Protein AF-0000000072582794 (afdb_homodimer)

Radius of gyration: 22.36 Å; Cα contacts (8 Å, |Δi|>4): 1080; chains: 2; bounding box: 51×84×72 Å

Secondary structure (DSSP, 8-state):
-EEEETTEEEEEEEEEEEEEE--SBS-EEEEEEEEEEEEE--GGGS-TT--HHHHHHHHHHHHT--S-EEEEEESS-GGG-EEEEEEETTEEEEEEEEE--TTEE-TTPPP---SS---EEEEEEESS---HHHHHHHHHHHHHHHHHHHHHHT-B-SSSB--EETT-EEEEEEESS-------STTSHHHHHHHHHHHHHHHHHHHHHHHHHHHHHHHHHTS----/-EEEETTEEEEEEEEEEEEEE--SBS-EEEEEEEEEEEEE--GGGS-TT--HHHHHHHHHHHHT--S-EEEEEESS-GGG-EEEEEEETTEEEEEEEEE--TTEE-TTPPP---SS---EEEEEEESS---HHHHHHHHHHHHHHHHHHHHHHT-B-SSSB--EETT-EEEEEEESS-------STTSHHHHHHHHHHHHHHHHHHHHHHHHHHHHHHHHTTS----

Structure (mmCIF, N/CA/C/O backbone):
data_AF-0000000072582794-model_v1
#
loop_
_entity.id
_entity.type
_entity.pdbx_description
1 polymer 'Adenosylcobinamide amidohydrolase'
#
loop_
_atom_site.group_PDB
_atom_site.id
_atom_site.type_symbol
_atom_site.label_atom_id
_atom_site.label_alt_id
_atom_site.label_comp_id
_atom_site.label_asym_id
_atom_site.label_entity_id
_atom_site.label_seq_id
_atom_site.pdbx_PDB_ins_code
_atom_site.Cartn_x
_atom_site.Cartn_y
_atom_site.Cartn_z
_atom_site.occupancy
_atom_site.B_iso_or_equiv
_atom_site.auth_seq_id
_atom_site.auth_comp_id
_atom_site.auth_asym_id
_atom_site.auth_atom_id
_atom_site.pdbx_PDB_model_num
ATOM 1 N N . MET A 1 1 ? -13.344 -16.5 -14.289 1 89 1 MET A N 1
ATOM 2 C CA . MET A 1 1 ? -13.016 -17.922 -14.289 1 89 1 MET A CA 1
ATOM 3 C C . MET A 1 1 ? -11.531 -18.141 -14.008 1 89 1 MET A C 1
ATOM 5 O O . MET A 1 1 ? -10.688 -17.391 -14.492 1 89 1 MET A O 1
ATOM 9 N N . ILE A 1 2 ? -11.25 -19.109 -13.164 1 95.5 2 ILE A N 1
ATOM 10 C CA . ILE A 1 2 ? -9.867 -19.438 -12.836 1 95.5 2 ILE A CA 1
ATOM 11 C C . ILE A 1 2 ? -9.484 -20.766 -13.5 1 95.5 2 ILE A C 1
ATOM 13 O O . ILE A 1 2 ? -10.234 -21.734 -13.445 1 95.5 2 ILE A O 1
ATOM 17 N N . TYR A 1 3 ? -8.398 -20.781 -14.211 1 95.69 3 TYR A N 1
ATOM 18 C CA . TYR A 1 3 ? -7.875 -21.984 -14.867 1 95.69 3 TYR A CA 1
ATOM 19 C C . TYR A 1 3 ? -6.473 -22.297 -14.359 1 95.69 3 TYR A C 1
ATOM 21 O O . TYR A 1 3 ? -5.648 -21.406 -14.18 1 95.69 3 TYR A O 1
ATOM 29 N N . ILE A 1 4 ? -6.312 -23.547 -14.102 1 96.75 4 ILE A N 1
ATOM 30 C CA . ILE A 1 4 ? -4.973 -24.031 -13.773 1 96.75 4 ILE A CA 1
ATOM 31 C C . ILE A 1 4 ? -4.543 -25.109 -14.758 1 96.75 4 ILE A C 1
ATOM 33 O O . ILE A 1 4 ? -5.227 -26.125 -14.914 1 96.75 4 ILE A O 1
ATOM 37 N N . LYS A 1 5 ? -3.543 -24.875 -15.438 1 93.06 5 LYS A N 1
ATOM 38 C CA . LYS A 1 5 ? -2.988 -25.844 -16.391 1 93.06 5 LYS A CA 1
ATOM 39 C C . LYS A 1 5 ? -1.471 -25.703 -16.484 1 93.06 5 LYS A C 1
ATOM 41 O O . LYS A 1 5 ? -0.947 -24.594 -16.594 1 93.06 5 LYS A O 1
ATOM 46 N N . ASP A 1 6 ? -0.812 -26.906 -16.266 1 89.81 6 ASP A N 1
ATOM 47 C CA . ASP A 1 6 ? 0.646 -26.953 -16.312 1 89.81 6 ASP A CA 1
ATOM 48 C C . ASP A 1 6 ? 1.249 -26 -15.273 1 89.81 6 ASP A C 1
ATOM 50 O O . ASP A 1 6 ? 0.962 -26.109 -14.078 1 89.81 6 ASP A O 1
ATOM 54 N N . SER A 1 7 ? 1.949 -25.016 -15.539 1 93.88 7 SER A N 1
ATOM 55 C CA . SER A 1 7 ? 2.633 -24.141 -14.586 1 93.88 7 SER A CA 1
ATOM 56 C C . SER A 1 7 ? 1.992 -22.766 -14.547 1 93.88 7 SER A C 1
ATOM 58 O O . SER A 1 7 ? 2.635 -21.781 -14.156 1 93.88 7 SER A O 1
ATOM 60 N N . TRP A 1 8 ? 0.632 -22.844 -15.008 1 96.5 8 TRP A N 1
ATOM 61 C CA . TRP A 1 8 ? -0.023 -21.547 -15.102 1 96.5 8 TRP A CA 1
ATOM 62 C C . TRP A 1 8 ? -1.338 -21.547 -14.328 1 96.5 8 TRP A C 1
ATOM 64 O O . TRP A 1 8 ? -2.096 -22.516 -14.375 1 96.5 8 TRP A O 1
ATOM 74 N N . LEU A 1 9 ? -1.575 -20.547 -13.523 1 98 9 LEU A N 1
ATOM 75 C CA . LEU A 1 9 ? -2.885 -20.156 -13.008 1 98 9 LEU A CA 1
ATOM 76 C C . LEU A 1 9 ? -3.367 -18.875 -13.68 1 98 9 LEU A C 1
ATOM 78 O O . LEU A 1 9 ? -2.629 -17.891 -13.742 1 98 9 LEU A O 1
ATOM 82 N N . GLU A 1 10 ? -4.574 -18.906 -14.234 1 97.75 10 GLU A N 1
ATOM 83 C CA . GLU A 1 10 ? -5.105 -17.766 -14.984 1 97.75 10 GLU A CA 1
ATOM 84 C C . GLU A 1 10 ? -6.453 -17.328 -14.438 1 97.75 10 GLU A C 1
ATOM 86 O O . GLU A 1 10 ? -7.344 -18.141 -14.211 1 97.75 10 GLU A O 1
ATOM 91 N N . VAL A 1 11 ? -6.539 -16.062 -14.172 1 98.38 11 VAL A N 1
ATOM 92 C CA . VAL A 1 11 ? -7.824 -15.438 -13.891 1 98.38 11 VAL A CA 1
ATOM 93 C C . VAL A 1 11 ? -8.242 -14.578 -15.086 1 98.38 11 VAL A C 1
ATOM 95 O O . VAL A 1 11 ? -7.691 -13.5 -15.305 1 98.38 11 VAL A O 1
ATOM 98 N N . ASN A 1 12 ? -9.266 -15.016 -15.805 1 97.69 12 ASN A N 1
ATOM 99 C CA . ASN A 1 12 ? -9.766 -14.289 -16.969 1 97.69 12 ASN A CA 1
ATOM 100 C C . ASN A 1 12 ? -10.922 -13.367 -16.609 1 97.69 12 ASN A C 1
ATOM 102 O O . ASN A 1 12 ? -11.859 -13.781 -15.922 1 97.69 12 ASN A O 1
ATOM 106 N N . PHE A 1 13 ? -10.773 -12.164 -17.094 1 97.56 13 PHE A N 1
ATOM 107 C CA . PHE A 1 13 ? -11.844 -11.203 -16.859 1 97.56 13 PHE A CA 1
ATOM 108 C C . PHE A 1 13 ? -12.93 -11.336 -17.922 1 97.56 13 PHE A C 1
ATOM 110 O O . PHE A 1 13 ? -12.625 -11.578 -19.094 1 97.56 13 PHE A O 1
ATOM 117 N N . GLU A 1 14 ? -14.172 -11.125 -17.562 1 95.94 14 GLU A N 1
ATOM 118 C CA . GLU A 1 14 ? -15.281 -11.18 -18.516 1 95.94 14 GLU A CA 1
ATOM 119 C C . GLU A 1 14 ? -15.266 -9.969 -19.453 1 95.94 14 GLU A C 1
ATOM 121 O O . GLU A 1 14 ? -15.711 -10.062 -20.594 1 95.94 14 GLU A O 1
ATOM 126 N N . GLU A 1 15 ? -14.875 -8.859 -18.984 1 96.75 15 GLU A N 1
ATOM 127 C CA . GLU A 1 15 ? -14.648 -7.629 -19.734 1 96.75 15 GLU A CA 1
ATOM 128 C C . GLU A 1 15 ? -13.297 -7.008 -19.375 1 96.75 15 GLU A C 1
ATOM 130 O O . GLU A 1 15 ? -12.742 -7.277 -18.312 1 96.75 15 GLU A O 1
ATOM 135 N N . PRO A 1 16 ? -12.828 -6.219 -20.281 1 97.12 16 PRO A N 1
ATOM 136 C CA . PRO A 1 16 ? -11.5 -5.645 -20.016 1 97.12 16 PRO A CA 1
ATOM 137 C C . PRO A 1 16 ? -11.461 -4.82 -18.734 1 97.12 16 PRO A C 1
ATOM 139 O O . PRO A 1 16 ? -12.43 -4.125 -18.406 1 97.12 16 PRO A O 1
ATOM 142 N N . HIS A 1 17 ? -10.352 -4.91 -18.047 1 98.5 17 HIS A N 1
ATOM 143 C CA . HIS A 1 17 ? -10.148 -4.223 -16.781 1 98.5 17 HIS A CA 1
ATOM 144 C C . HIS A 1 17 ? -8.945 -3.285 -16.844 1 98.5 17 HIS A C 1
ATOM 146 O O . HIS A 1 17 ? -8.031 -3.5 -17.641 1 98.5 17 HIS A O 1
ATOM 152 N N . ASN A 1 18 ? -9.047 -2.188 -16.125 1 98.31 18 ASN A N 1
ATOM 153 C CA . ASN A 1 18 ? -7.82 -1.51 -15.711 1 98.31 18 ASN A CA 1
ATOM 154 C C . ASN A 1 18 ? -7.16 -2.223 -14.531 1 98.31 18 ASN A C 1
ATOM 156 O O . ASN A 1 18 ? -7.84 -2.689 -13.617 1 98.31 18 ASN A O 1
ATOM 160 N N . VAL A 1 19 ? -5.789 -2.328 -14.625 1 98.75 19 VAL A N 1
ATOM 161 C CA . VAL A 1 19 ? -5.078 -3.02 -13.555 1 98.75 19 VAL A CA 1
ATOM 162 C C . VAL A 1 19 ? -3.902 -2.17 -13.078 1 98.75 19 VAL A C 1
ATOM 164 O O . VAL A 1 19 ? -3.121 -1.67 -13.898 1 98.75 19 VAL A O 1
ATOM 167 N N . LEU A 1 20 ? -3.869 -1.893 -11.797 1 98.81 20 LEU A N 1
ATOM 168 C CA . LEU A 1 20 ? -2.719 -1.282 -11.133 1 98.81 20 LEU A CA 1
ATOM 169 C C . LEU A 1 20 ? -1.879 -2.336 -10.422 1 98.81 20 LEU A C 1
ATOM 171 O O . LEU A 1 20 ? -2.389 -3.07 -9.57 1 98.81 20 LEU A O 1
ATOM 175 N N . SER A 1 21 ? -0.619 -2.443 -10.789 1 98.75 21 SER A N 1
ATOM 176 C CA . SER A 1 21 ? 0.25 -3.48 -10.242 1 98.75 21 SER A CA 1
ATOM 177 C C . SER A 1 21 ? 1.721 -3.143 -10.461 1 98.75 21 SER A C 1
ATOM 179 O O . SER A 1 21 ? 2.047 -2.254 -11.258 1 98.75 21 SER A O 1
ATOM 181 N N . TRP A 1 22 ? 2.566 -3.684 -9.656 1 98.12 22 TRP A N 1
ATOM 182 C CA . TRP A 1 22 ? 3.986 -3.66 -9.992 1 98.12 22 TRP A CA 1
ATOM 183 C C . TRP A 1 22 ? 4.492 -5.062 -10.32 1 98.12 22 TRP A C 1
ATOM 185 O O . TRP A 1 22 ? 5.629 -5.41 -9.992 1 98.12 22 TRP A O 1
ATOM 195 N N . ALA A 1 23 ? 3.621 -5.875 -10.844 1 97 23 ALA A N 1
ATOM 196 C CA . ALA A 1 23 ? 3.947 -7.238 -11.25 1 97 23 ALA A CA 1
ATOM 197 C C . ALA A 1 23 ? 5.086 -7.25 -12.266 1 97 23 ALA A C 1
ATOM 199 O O . ALA A 1 23 ? 5.387 -6.227 -12.883 1 97 23 ALA A O 1
ATOM 200 N N . LEU A 1 24 ? 5.633 -8.383 -12.398 1 92.75 24 LEU A N 1
ATOM 201 C CA . LEU A 1 24 ? 6.777 -8.578 -13.281 1 92.75 24 LEU A CA 1
ATOM 202 C C . LEU A 1 24 ? 6.418 -8.227 -14.727 1 92.75 24 LEU A C 1
ATOM 204 O O . LEU A 1 24 ? 7.215 -7.605 -15.43 1 92.75 24 LEU A O 1
ATOM 208 N N . ILE A 1 25 ? 5.25 -8.672 -15.117 1 94.06 25 ILE A N 1
ATOM 209 C CA . ILE A 1 25 ? 4.719 -8.359 -16.438 1 94.06 25 ILE A CA 1
ATOM 210 C C . ILE A 1 25 ? 3.469 -7.492 -16.297 1 94.06 25 ILE A C 1
ATOM 212 O O . ILE A 1 25 ? 2.59 -7.785 -15.492 1 94.06 25 ILE A O 1
ATOM 216 N N . GLY A 1 26 ? 3.492 -6.461 -17.125 1 95.06 26 GLY A N 1
ATOM 217 C CA . GLY A 1 26 ? 2.301 -5.625 -17.141 1 95.06 26 GLY A CA 1
ATOM 218 C C . GLY A 1 26 ? 2.186 -4.715 -15.938 1 95.06 26 GLY A C 1
ATOM 219 O O . GLY A 1 26 ? 1.079 -4.355 -15.531 1 95.06 26 GLY A O 1
ATOM 220 N N . GLY A 1 27 ? 3.271 -4.391 -15.266 1 96 27 GLY A N 1
ATOM 221 C CA . GLY A 1 27 ? 3.271 -3.482 -14.133 1 96 27 GLY A CA 1
ATOM 222 C C . GLY A 1 27 ? 2.881 -2.062 -14.5 1 96 27 GLY A C 1
ATOM 223 O O . GLY A 1 27 ? 2.895 -1.698 -15.68 1 96 27 GLY A O 1
ATOM 224 N N . GLY A 1 28 ? 2.502 -1.272 -13.516 1 96.69 28 GLY A N 1
ATOM 225 C CA . GLY A 1 28 ? 2.027 0.085 -13.727 1 96.69 28 GLY A CA 1
ATOM 226 C C . GLY A 1 28 ? 0.515 0.181 -13.812 1 96.69 28 GLY A C 1
ATOM 227 O O . GLY A 1 28 ? -0.199 -0.567 -13.141 1 96.69 28 GLY A O 1
ATOM 228 N N . TRP A 1 29 ? 0.031 1.205 -14.438 1 97.31 29 TRP A N 1
ATOM 229 C CA . TRP A 1 29 ? -1.387 1.357 -14.75 1 97.31 29 TRP A CA 1
ATOM 230 C C . TRP A 1 29 ? -1.691 0.856 -16.156 1 97.31 29 TRP A C 1
ATOM 232 O O . TRP A 1 29 ? -1.452 1.562 -17.141 1 97.31 29 TRP A O 1
ATOM 242 N N . LYS A 1 30 ? -2.246 -0.36 -16.203 1 97.5 30 LYS A N 1
ATOM 243 C CA . LYS A 1 30 ? -2.543 -0.978 -17.5 1 97.5 30 LYS A CA 1
ATOM 244 C C . LYS A 1 30 ? -4.039 -0.947 -17.781 1 97.5 30 LYS A C 1
ATOM 246 O O . LYS A 1 30 ? -4.855 -1.255 -16.922 1 97.5 30 LYS A O 1
ATOM 251 N N . GLU A 1 31 ? -4.285 -0.586 -19.047 1 97.06 31 GLU A N 1
ATOM 252 C CA . GLU A 1 31 ? -5.684 -0.554 -19.469 1 97.06 31 GLU A CA 1
ATOM 253 C C . GLU A 1 31 ? -6.027 -1.755 -20.344 1 97.06 31 GLU A C 1
ATOM 255 O O . GLU A 1 31 ? -5.133 -2.402 -20.891 1 97.06 31 GLU A O 1
ATOM 260 N N . GLN A 1 32 ? -7.297 -2.082 -20.359 1 97.56 32 GLN A N 1
ATOM 261 C CA . GLN A 1 32 ? -7.84 -3.109 -21.234 1 97.56 32 GLN A CA 1
ATOM 262 C C . GLN A 1 32 ? -7.156 -4.453 -21 1 97.56 32 GLN A C 1
ATOM 264 O O . GLN A 1 32 ? -6.805 -5.152 -21.953 1 97.56 32 GLN A O 1
ATOM 269 N N . VAL A 1 33 ? -6.91 -4.762 -19.812 1 98.19 33 VAL A N 1
ATOM 270 C CA . VAL A 1 33 ? -6.289 -6.023 -19.422 1 98.19 33 VAL A CA 1
ATOM 271 C C . VAL A 1 33 ? -7.328 -7.145 -19.469 1 98.19 33 VAL A C 1
ATOM 273 O O . VAL A 1 33 ? -8.445 -6.984 -18.969 1 98.19 33 VAL A O 1
ATOM 276 N N . ASP A 1 34 ? -6.898 -8.297 -20 1 97.94 34 ASP A N 1
ATOM 277 C CA . ASP A 1 34 ? -7.832 -9.398 -20.203 1 97.94 34 ASP A CA 1
ATOM 278 C C . ASP A 1 34 ? -7.734 -10.422 -19.078 1 97.94 34 ASP A C 1
ATOM 280 O O . ASP A 1 34 ? -8.703 -11.125 -18.797 1 97.94 34 ASP A O 1
ATOM 284 N N . CYS A 1 35 ? -6.555 -10.477 -18.516 1 98 35 CYS A N 1
ATOM 285 C CA . CYS A 1 35 ? -6.352 -11.562 -17.562 1 98 35 CYS A CA 1
ATOM 286 C C . CYS A 1 35 ? -5.168 -11.273 -16.641 1 98 35 CYS A C 1
ATOM 288 O O . CYS A 1 35 ? -4.348 -10.406 -16.938 1 98 35 CYS A O 1
ATOM 290 N N . VAL A 1 36 ? -5.148 -11.883 -15.539 1 98.56 36 VAL A N 1
ATOM 291 C CA . VAL A 1 36 ? -3.994 -11.938 -14.648 1 98.56 36 VAL A CA 1
ATOM 292 C C . VAL A 1 36 ? -3.461 -13.367 -14.578 1 98.56 36 VAL A C 1
ATOM 294 O O . VAL A 1 36 ? -4.234 -14.312 -14.43 1 98.56 36 VAL A O 1
ATOM 297 N N . LEU A 1 37 ? -2.125 -13.508 -14.672 1 98 37 LEU A N 1
ATOM 298 C CA . LEU A 1 37 ? -1.478 -14.812 -14.773 1 98 37 LEU A CA 1
ATOM 299 C C . LEU A 1 37 ? -0.507 -15.031 -13.617 1 98 37 LEU A C 1
ATOM 301 O O . LEU A 1 37 ? 0.193 -14.102 -13.211 1 98 37 LEU A O 1
ATOM 305 N N . TRP A 1 38 ? -0.517 -16.188 -13.047 1 97.62 38 TRP A N 1
ATOM 306 C CA . TRP A 1 38 ? 0.57 -16.719 -12.219 1 97.62 38 TRP A CA 1
ATOM 307 C C . TRP A 1 38 ? 1.381 -17.75 -12.984 1 97.62 38 TRP A C 1
ATOM 309 O O . TRP A 1 38 ? 0.816 -18.672 -13.586 1 97.62 38 TRP A O 1
ATOM 319 N N . HIS A 1 39 ? 2.652 -17.578 -12.969 1 96.5 39 HIS A N 1
ATOM 320 C CA . HIS A 1 39 ? 3.553 -18.609 -13.5 1 96.5 39 HIS A CA 1
ATOM 321 C C . HIS A 1 39 ? 4.387 -19.234 -12.391 1 96.5 39 HIS A C 1
ATOM 323 O O . HIS A 1 39 ? 5.129 -18.531 -11.688 1 96.5 39 HIS A O 1
ATOM 329 N N . ARG A 1 40 ? 4.27 -20.469 -12.211 1 94.94 40 ARG A N 1
ATOM 330 C CA . ARG A 1 40 ? 5.027 -21.188 -11.195 1 94.94 40 ARG A CA 1
ATOM 331 C C . ARG A 1 40 ? 6.434 -21.516 -11.68 1 94.94 40 ARG A C 1
ATOM 333 O O . ARG A 1 40 ? 6.602 -22.047 -12.781 1 94.94 40 ARG A O 1
ATOM 340 N N . VAL A 1 41 ? 7.355 -21.172 -10.852 1 88.31 41 VAL A N 1
ATOM 341 C CA . VAL A 1 41 ? 8.742 -21.484 -11.18 1 88.31 41 VAL A CA 1
ATOM 342 C C . VAL A 1 41 ? 9.375 -22.297 -10.047 1 88.31 41 VAL A C 1
ATOM 344 O O . VAL A 1 41 ? 8.953 -22.188 -8.891 1 88.31 41 VAL A O 1
ATOM 347 N N . LYS A 1 42 ? 10.289 -23.109 -10.445 1 79.44 42 LYS A N 1
ATOM 348 C CA . LYS A 1 42 ? 11.094 -23.859 -9.484 1 79.44 42 LYS A CA 1
ATOM 349 C C . LYS A 1 42 ? 12.477 -23.234 -9.336 1 79.44 42 LYS A C 1
ATOM 351 O O . LYS A 1 42 ? 12.898 -22.422 -10.172 1 79.44 42 LYS A O 1
ATOM 356 N N . ASP A 1 43 ? 13.047 -23.547 -8.227 1 71.19 43 ASP A N 1
ATOM 357 C CA . ASP A 1 43 ? 14.375 -23 -7.957 1 71.19 43 ASP A CA 1
ATOM 358 C C . ASP A 1 43 ? 15.312 -23.25 -9.141 1 71.19 43 ASP A C 1
ATOM 360 O O . ASP A 1 43 ? 16.141 -22.391 -9.477 1 71.19 43 ASP A O 1
ATOM 364 N N . GLU A 1 44 ? 15.078 -24.312 -9.703 1 71.25 44 GLU A N 1
ATOM 365 C CA . GLU A 1 44 ? 15.961 -24.703 -10.797 1 71.25 44 GLU A CA 1
ATOM 366 C C . GLU A 1 44 ? 15.703 -23.859 -12.039 1 71.25 44 GLU A C 1
ATOM 368 O O . GLU A 1 44 ? 16.562 -23.75 -12.922 1 71.25 44 GLU A O 1
ATOM 373 N N . ASP A 1 45 ? 14.602 -23.219 -12.016 1 72.25 45 ASP A N 1
ATOM 374 C CA . ASP A 1 45 ? 14.219 -22.438 -13.188 1 72.25 45 ASP A CA 1
ATOM 375 C C . ASP A 1 45 ? 14.875 -21.062 -13.164 1 72.25 45 ASP A C 1
ATOM 377 O O . ASP A 1 45 ? 15.109 -20.469 -14.219 1 72.25 45 ASP A O 1
ATOM 381 N N . LEU A 1 46 ? 15.102 -20.594 -11.984 1 66.31 46 LEU A N 1
ATOM 382 C CA . LEU A 1 46 ? 15.602 -19.234 -11.867 1 66.31 46 LEU A CA 1
ATOM 383 C C . LEU A 1 46 ? 17.016 -19.219 -11.289 1 66.31 46 LEU A C 1
ATOM 385 O O . LEU A 1 46 ? 17.203 -18.875 -10.117 1 66.31 46 LEU A O 1
ATOM 389 N N . THR A 1 47 ? 17.922 -19.609 -12.094 1 68.69 47 THR A N 1
ATOM 390 C CA . THR A 1 47 ? 19.312 -19.516 -11.68 1 68.69 47 THR A CA 1
ATOM 391 C C . THR A 1 47 ? 19.812 -18.078 -11.727 1 68.69 47 THR A C 1
ATOM 393 O O . THR A 1 47 ? 19.109 -17.188 -12.219 1 68.69 47 THR A O 1
ATOM 396 N N . LEU A 1 48 ? 20.828 -17.859 -11.086 1 65.19 48 LEU A N 1
ATOM 397 C CA . LEU A 1 48 ? 21.391 -16.516 -10.945 1 65.19 48 LEU A CA 1
ATOM 398 C C . LEU A 1 48 ? 21.562 -15.852 -12.305 1 65.19 48 LEU A C 1
ATOM 400 O O . LEU A 1 48 ? 21.516 -14.625 -12.414 1 65.19 48 LEU A O 1
ATOM 404 N N . GLU A 1 49 ? 21.578 -16.594 -13.242 1 71.81 49 GLU A N 1
ATOM 405 C CA . GLU A 1 49 ? 21.906 -16.062 -14.562 1 71.81 49 GLU A CA 1
ATOM 406 C C . GLU A 1 49 ? 20.641 -15.727 -15.344 1 71.81 49 GLU A C 1
ATOM 408 O O . GLU A 1 49 ? 20.688 -15.047 -16.375 1 71.81 49 GLU A O 1
ATOM 413 N N . VAL A 1 50 ? 19.656 -16.109 -14.75 1 76.5 50 VAL A N 1
ATOM 414 C CA . VAL A 1 50 ? 18.422 -15.938 -15.523 1 76.5 50 VAL A CA 1
ATOM 415 C C . VAL A 1 50 ? 17.672 -14.695 -15.047 1 76.5 50 VAL A C 1
ATOM 417 O O . VAL A 1 50 ? 17.438 -14.531 -13.852 1 76.5 50 VAL A O 1
ATOM 420 N N . ASP A 1 51 ? 17.359 -13.852 -15.961 1 84.62 51 ASP A N 1
ATOM 421 C CA . ASP A 1 51 ? 16.484 -12.719 -15.688 1 84.62 51 ASP A CA 1
ATOM 422 C C . ASP A 1 51 ? 15.023 -13.164 -15.617 1 84.62 51 ASP A C 1
ATOM 424 O O . ASP A 1 51 ? 14.461 -13.648 -16.609 1 84.62 51 ASP A O 1
ATOM 428 N N . PRO A 1 52 ? 14.43 -12.898 -14.516 1 83.88 52 PRO A N 1
ATOM 429 C CA . PRO A 1 52 ? 13.047 -13.375 -14.344 1 83.88 52 PRO A CA 1
ATOM 430 C C . PRO A 1 52 ? 12.086 -12.781 -15.367 1 83.88 52 PRO A C 1
ATOM 432 O O . PRO A 1 52 ? 11.133 -13.445 -15.773 1 83.88 52 PRO A O 1
ATOM 435 N N . ILE A 1 53 ? 12.289 -11.609 -15.758 1 86.06 53 ILE A N 1
ATOM 436 C CA . ILE A 1 53 ? 11.414 -10.961 -16.734 1 86.06 53 ILE A CA 1
ATOM 437 C C . ILE A 1 53 ? 11.555 -11.648 -18.094 1 86.06 53 ILE A C 1
ATOM 439 O O . ILE A 1 53 ? 10.547 -11.984 -18.719 1 86.06 53 ILE A O 1
ATOM 443 N N . ASP A 1 54 ? 12.812 -11.828 -18.484 1 87.81 54 ASP A N 1
ATOM 444 C CA . ASP A 1 54 ? 13.055 -12.523 -19.75 1 87.81 54 ASP A CA 1
ATOM 445 C C . ASP A 1 54 ? 12.477 -13.938 -19.719 1 87.81 54 ASP A C 1
ATOM 447 O O . ASP A 1 54 ? 11.898 -14.398 -20.719 1 87.81 54 ASP A O 1
ATOM 451 N N . TYR A 1 55 ? 12.711 -14.547 -18.625 1 87.94 55 TYR A N 1
ATOM 452 C CA . TYR A 1 55 ? 12.172 -15.898 -18.469 1 87.94 55 TYR A CA 1
ATOM 453 C C . TYR A 1 55 ? 10.656 -15.906 -18.625 1 87.94 55 TYR A C 1
ATOM 455 O O . TYR A 1 55 ? 10.102 -16.766 -19.297 1 87.94 55 TYR A O 1
ATOM 463 N N . PHE A 1 56 ? 10.062 -15.016 -18.031 1 89.81 56 PHE A N 1
ATOM 464 C CA . PHE A 1 56 ? 8.609 -14.93 -18.094 1 89.81 56 PHE A CA 1
ATOM 465 C C . PHE A 1 56 ? 8.125 -14.727 -19.516 1 89.81 56 PHE A C 1
ATOM 467 O O . PHE A 1 56 ? 7.191 -15.391 -19.969 1 89.81 56 PHE A O 1
ATOM 474 N N . TYR A 1 57 ? 8.703 -13.836 -20.172 1 88.88 57 TYR A N 1
ATOM 475 C CA . TYR A 1 57 ? 8.297 -13.555 -21.547 1 88.88 57 TYR A CA 1
ATOM 476 C C . TYR A 1 57 ? 8.461 -14.781 -22.438 1 88.88 57 TYR A C 1
ATOM 478 O O . TYR A 1 57 ? 7.613 -15.07 -23.281 1 88.88 57 TYR A O 1
ATOM 486 N N . LYS A 1 58 ? 9.594 -15.453 -22.281 1 90.62 58 LYS A N 1
ATOM 487 C CA . LYS A 1 58 ? 9.812 -16.688 -23.031 1 90.62 58 LYS A CA 1
ATOM 488 C C . LYS A 1 58 ? 8.727 -17.719 -22.734 1 90.62 58 LYS A C 1
ATOM 490 O O . LYS A 1 58 ? 8.25 -18.406 -23.641 1 90.62 58 LYS A O 1
ATOM 495 N N . SER A 1 59 ? 8.391 -17.734 -21.453 1 91 59 SER A N 1
ATOM 496 C CA . SER A 1 59 ? 7.348 -18.672 -21.047 1 91 59 SER A CA 1
ATOM 497 C C . SER A 1 59 ? 6.008 -18.312 -21.672 1 91 59 SER A C 1
ATOM 499 O O . SER A 1 59 ? 5.234 -19.203 -22.047 1 91 59 SER A O 1
ATOM 501 N N . LEU A 1 60 ? 5.715 -17.031 -21.75 1 90.62 60 LEU A N 1
ATOM 502 C CA . LEU A 1 60 ? 4.48 -16.562 -22.375 1 90.62 60 LEU A CA 1
ATOM 503 C C . LEU A 1 60 ? 4.449 -16.938 -23.844 1 90.62 60 LEU A C 1
ATOM 505 O O . LEU A 1 60 ? 3.4 -17.328 -24.375 1 90.62 60 LEU A O 1
ATOM 509 N N . LEU A 1 61 ? 5.586 -16.781 -24.5 1 89.88 61 LEU A N 1
ATOM 510 C CA . LEU A 1 61 ? 5.695 -17.125 -25.922 1 89.88 61 LEU A CA 1
ATOM 511 C C . LEU A 1 61 ? 5.457 -18.625 -26.125 1 89.88 61 LEU A C 1
ATOM 513 O O . LEU A 1 61 ? 4.738 -19.016 -27.047 1 89.88 61 LEU A O 1
ATOM 517 N N . TYR A 1 62 ? 6.008 -19.359 -25.281 1 89.88 62 TYR A N 1
ATOM 518 C CA . TYR A 1 62 ? 5.852 -20.797 -25.375 1 89.88 62 TYR A CA 1
ATOM 519 C C . TYR A 1 62 ? 4.395 -21.203 -25.172 1 89.88 62 TYR A C 1
ATOM 521 O O . TYR A 1 62 ? 3.906 -22.125 -25.844 1 89.88 62 TYR A O 1
ATOM 529 N N . LYS A 1 63 ? 3.752 -20.516 -24.328 1 90.81 63 LYS A N 1
ATOM 530 C CA . LYS A 1 63 ? 2.344 -20.766 -24.047 1 90.81 63 LYS A CA 1
ATOM 531 C C . LYS A 1 63 ? 1.448 -20.203 -25.141 1 90.81 63 LYS A C 1
ATOM 533 O O . LYS A 1 63 ? 0.247 -20.469 -25.172 1 90.81 63 LYS A O 1
ATOM 538 N N . LYS A 1 64 ? 2.004 -19.406 -26.062 1 91.12 64 LYS A N 1
ATOM 539 C CA . LYS A 1 64 ? 1.286 -18.719 -27.125 1 91.12 64 LYS A CA 1
ATOM 540 C C . LYS A 1 64 ? 0.212 -17.797 -26.562 1 91.12 64 LYS A C 1
ATOM 542 O O . LYS A 1 64 ? -0.929 -17.797 -27.031 1 91.12 64 LYS A O 1
ATOM 547 N N . GLU A 1 65 ? 0.533 -17.219 -25.438 1 88.25 65 GLU A N 1
ATOM 548 C CA . GLU A 1 65 ? -0.358 -16.25 -24.828 1 88.25 65 GLU A CA 1
ATOM 549 C C . GLU A 1 65 ? -0.334 -14.914 -25.578 1 88.25 65 GLU A C 1
ATOM 551 O O . GLU A 1 65 ? 0.715 -14.281 -25.688 1 88.25 65 GLU A O 1
ATOM 556 N N . SER A 1 66 ? -1.486 -14.484 -26.078 1 88.12 66 SER A N 1
ATOM 557 C CA . SER A 1 66 ? -1.553 -13.258 -26.859 1 88.12 66 SER A CA 1
ATOM 558 C C . SER A 1 66 ? -2.391 -12.195 -26.156 1 88.12 66 SER A C 1
ATOM 560 O O . SER A 1 66 ? -2.387 -11.023 -26.562 1 88.12 66 SER A O 1
ATOM 562 N N . ARG A 1 67 ? -3.023 -12.539 -25.141 1 90.5 67 ARG A N 1
ATOM 563 C CA . ARG A 1 67 ? -3.887 -11.602 -24.422 1 90.5 67 ARG A CA 1
ATOM 564 C C . ARG A 1 67 ? -3.064 -10.578 -23.656 1 90.5 67 ARG A C 1
ATOM 566 O O . ARG A 1 67 ? -1.911 -10.836 -23.297 1 90.5 67 ARG A O 1
ATOM 573 N N . ASN A 1 68 ? -3.635 -9.383 -23.5 1 95.81 68 ASN A N 1
ATOM 574 C CA . ASN A 1 68 ? -3.07 -8.367 -22.609 1 95.81 68 ASN A CA 1
ATOM 575 C C . ASN A 1 68 ? -3.23 -8.742 -21.141 1 95.81 68 ASN A C 1
ATOM 577 O O . ASN A 1 68 ? -4.34 -8.727 -20.609 1 95.81 68 ASN A O 1
ATOM 581 N N . GLY A 1 69 ? -2.098 -9.102 -20.562 1 97 69 GLY A N 1
ATOM 582 C CA . GLY A 1 69 ? -2.219 -9.633 -19.219 1 97 69 GLY A CA 1
ATOM 583 C C . GLY A 1 69 ? -1.215 -9.039 -18.25 1 97 69 GLY A C 1
ATOM 584 O O . GLY A 1 69 ? -0.296 -8.328 -18.656 1 97 69 GLY A O 1
ATOM 585 N N . VAL A 1 70 ? -1.478 -9.211 -16.969 1 98.12 70 VAL A N 1
ATOM 586 C CA . VAL A 1 70 ? -0.56 -8.953 -15.867 1 98.12 70 VAL A CA 1
ATOM 587 C C . VAL A 1 70 ? -0.074 -10.273 -15.281 1 98.12 70 VAL A C 1
ATOM 589 O O . VAL A 1 70 ? -0.844 -11.2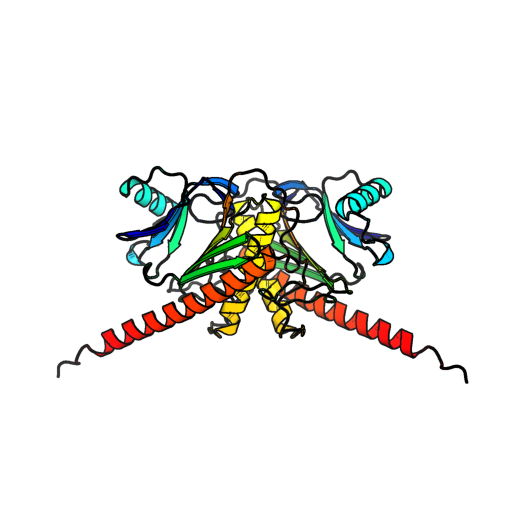34 -15.172 1 98.12 70 VAL A O 1
ATOM 592 N N . GLY A 1 71 ? 1.26 -10.352 -14.992 1 97.81 71 GLY A N 1
ATOM 593 C CA . GLY A 1 71 ? 1.809 -11.664 -14.672 1 97.81 71 GLY A CA 1
ATOM 594 C C . GLY A 1 71 ? 2.625 -11.672 -13.398 1 97.81 71 GLY A C 1
ATOM 595 O O . GLY A 1 71 ? 3.527 -10.852 -13.219 1 97.81 71 GLY A O 1
ATOM 596 N N . PHE A 1 72 ? 2.307 -12.656 -12.531 1 97.12 72 PHE A N 1
ATOM 597 C CA . PHE A 1 72 ? 3.045 -12.938 -11.305 1 97.12 72 PHE A CA 1
ATOM 598 C C . PHE A 1 72 ? 3.951 -14.148 -11.484 1 97.12 72 PHE A C 1
ATOM 600 O O . PHE A 1 72 ? 3.617 -15.078 -12.227 1 97.12 72 PHE A O 1
ATOM 607 N N . LEU A 1 73 ? 5.039 -14.133 -10.805 1 94.19 73 LEU A N 1
ATOM 608 C CA . LEU A 1 73 ? 5.859 -15.32 -10.617 1 94.19 73 LEU A CA 1
ATOM 609 C C . LEU A 1 73 ? 5.711 -15.859 -9.195 1 94.19 73 LEU A C 1
ATOM 611 O O . LEU A 1 73 ? 5.645 -15.086 -8.242 1 94.19 73 LEU A O 1
ATOM 615 N N . THR A 1 74 ? 5.66 -17.141 -9.055 1 93.75 74 THR A N 1
ATOM 616 C CA . THR A 1 74 ? 5.547 -17.766 -7.734 1 93.75 74 THR A CA 1
ATOM 617 C C . THR A 1 74 ? 6.242 -19.109 -7.707 1 93.75 74 THR A C 1
ATOM 619 O O . THR A 1 74 ? 6.438 -19.734 -8.75 1 93.75 74 THR A O 1
ATOM 622 N N . SER A 1 75 ? 6.625 -19.562 -6.504 1 88.88 75 SER A N 1
ATOM 623 C CA . SER A 1 75 ? 7.293 -20.859 -6.355 1 88.88 75 SER A CA 1
ATOM 624 C C . SER A 1 75 ? 6.355 -21.891 -5.746 1 88.88 75 SER A C 1
ATOM 626 O O . SER A 1 75 ? 6.715 -23.062 -5.637 1 88.88 75 SER A O 1
ATOM 628 N N . VAL A 1 76 ? 5.191 -21.469 -5.355 1 92.31 76 VAL A N 1
ATOM 629 C CA . VAL A 1 76 ? 4.328 -22.391 -4.625 1 92.31 76 VAL A CA 1
ATOM 630 C C . VAL A 1 76 ? 3.371 -23.094 -5.594 1 92.31 76 VAL A C 1
ATOM 632 O O . VAL A 1 76 ? 3.213 -22.656 -6.734 1 92.31 76 VAL A O 1
ATOM 635 N N . SER A 1 77 ? 2.729 -24.141 -5.094 1 92.88 77 SER A N 1
ATOM 636 C CA . SER A 1 77 ? 1.738 -24.859 -5.895 1 92.88 77 SER A CA 1
ATOM 637 C C . SER A 1 77 ? 0.539 -23.969 -6.211 1 92.88 77 SER A C 1
ATOM 639 O O . SER A 1 77 ? -0.052 -23.375 -5.309 1 92.88 77 SER A O 1
ATOM 641 N N . LEU A 1 78 ? 0.148 -23.922 -7.457 1 95.94 78 LEU A N 1
ATOM 642 C CA . LEU A 1 78 ? -0.926 -23.047 -7.93 1 95.94 78 LEU A CA 1
ATOM 643 C C . LEU A 1 78 ? -2.285 -23.578 -7.488 1 95.94 78 LEU A C 1
ATOM 645 O O . LEU A 1 78 ? -3.256 -22.828 -7.41 1 95.94 78 LEU A O 1
ATOM 649 N N . GLU A 1 79 ? -2.324 -24.859 -7.164 1 94.69 79 GLU A N 1
ATOM 650 C CA . GLU A 1 79 ? -3.57 -25.484 -6.73 1 94.69 79 GLU A CA 1
ATOM 651 C C . GLU A 1 79 ? -3.953 -25.031 -5.324 1 94.69 79 GLU A C 1
ATOM 653 O O . GLU A 1 79 ? -5.109 -25.156 -4.914 1 94.69 79 GLU A O 1
ATOM 658 N N . ASN A 1 80 ? -3.018 -24.453 -4.637 1 94.75 80 ASN A N 1
ATOM 659 C CA . ASN A 1 80 ? -3.25 -24.078 -3.25 1 94.75 80 ASN A CA 1
ATOM 660 C C . ASN A 1 80 ? -3.654 -22.609 -3.135 1 94.75 80 ASN A C 1
ATOM 662 O O . ASN A 1 80 ? -3.566 -22.016 -2.057 1 94.75 80 ASN A O 1
ATOM 666 N N . TYR A 1 81 ? -4.07 -22.062 -4.27 1 97.81 81 TYR A N 1
ATOM 667 C CA . TYR A 1 81 ? -4.523 -20.672 -4.191 1 97.81 81 TYR A CA 1
ATOM 668 C C . TYR A 1 81 ? -5.746 -20.562 -3.291 1 97.81 81 TYR A C 1
ATOM 670 O O . TYR A 1 81 ? -6.449 -21.547 -3.051 1 97.81 81 TYR A O 1
ATOM 678 N N . SER A 1 82 ? -5.949 -19.438 -2.689 1 98.62 82 SER A N 1
ATOM 679 C CA . SER A 1 82 ? -7.18 -19.109 -1.972 1 98.62 82 SER A CA 1
ATOM 680 C C . SER A 1 82 ? -7.992 -18.062 -2.715 1 98.62 82 SER A C 1
ATOM 682 O O . SER A 1 82 ? -7.43 -17.219 -3.422 1 98.62 82 SER A O 1
ATOM 684 N N . GLU A 1 83 ? -9.273 -18.172 -2.588 1 98.75 83 GLU A N 1
ATOM 685 C CA . GLU A 1 83 ? -10.203 -17.219 -3.215 1 98.75 83 GLU A CA 1
ATOM 686 C C . GLU A 1 83 ? -11.32 -16.844 -2.258 1 98.75 83 GLU A C 1
ATOM 688 O O . GLU A 1 83 ? -11.914 -17.703 -1.604 1 98.75 83 GLU A O 1
ATOM 693 N N . VAL A 1 84 ? -11.555 -15.586 -2.127 1 98.88 84 VAL A N 1
ATOM 694 C CA . VAL A 1 84 ? -12.68 -15.062 -1.355 1 98.88 84 VAL A CA 1
ATOM 695 C C . VAL A 1 84 ? -13.484 -14.094 -2.213 1 98.88 84 VAL A C 1
ATOM 697 O O . VAL A 1 84 ? -12.922 -13.211 -2.869 1 98.88 84 VAL A O 1
ATOM 700 N N . ILE A 1 85 ? -14.766 -14.273 -2.289 1 98.75 85 ILE A N 1
ATOM 701 C CA . ILE A 1 85 ? -15.68 -13.383 -2.986 1 98.75 85 ILE A CA 1
ATOM 702 C C . ILE A 1 85 ? -16.703 -12.82 -2 1 98.75 85 ILE A C 1
ATOM 704 O O . ILE A 1 85 ? -17.406 -13.57 -1.321 1 98.75 85 ILE A O 1
ATOM 708 N N . LEU A 1 86 ? -16.703 -11.547 -1.886 1 98.75 86 LEU A N 1
ATOM 709 C CA . LEU A 1 86 ? -17.672 -10.852 -1.043 1 98.75 86 LEU A CA 1
ATOM 710 C C . LEU A 1 86 ? -18.562 -9.938 -1.876 1 98.75 86 LEU A C 1
ATOM 712 O O . LEU A 1 86 ? -18.094 -9.297 -2.822 1 98.75 86 LEU A O 1
ATOM 716 N N . GLU A 1 87 ? -19.812 -9.922 -1.529 1 98.06 87 GLU A N 1
ATOM 717 C CA . GLU A 1 87 ? -20.766 -9.086 -2.242 1 98.06 87 GLU A CA 1
ATOM 718 C C . GLU A 1 87 ? -21.719 -8.375 -1.271 1 98.06 87 GLU A C 1
ATOM 720 O O . GLU A 1 87 ? -22.172 -8.977 -0.299 1 98.06 87 GLU A O 1
ATOM 725 N N . LYS A 1 88 ? -21.828 -7.086 -1.491 1 97.25 88 LYS A N 1
ATOM 726 C CA . LYS A 1 88 ? -22.766 -6.258 -0.745 1 97.25 88 LYS A CA 1
ATOM 727 C C . LYS A 1 88 ? -23.25 -5.078 -1.586 1 97.25 88 LYS A C 1
ATOM 729 O O . LYS A 1 88 ? -22.438 -4.391 -2.217 1 97.25 88 LYS A O 1
ATOM 734 N N . GLN A 1 89 ? -24.562 -4.645 -1.641 1 94 89 GLN A N 1
ATOM 735 C CA . GLN A 1 89 ? -25.156 -3.504 -2.326 1 94 89 GLN A CA 1
ATOM 736 C C . GLN A 1 89 ? -24.625 -3.381 -3.752 1 94 89 GLN A C 1
ATOM 738 O O . GLN A 1 89 ? -24.156 -2.314 -4.156 1 94 89 GLN A O 1
ATOM 743 N N . ASN A 1 90 ? -24.531 -4.32 -4.523 1 91.44 90 ASN A N 1
ATOM 744 C CA . ASN A 1 90 ? -24.156 -4.379 -5.934 1 91.44 90 ASN A CA 1
ATOM 745 C C . ASN A 1 90 ? -22.641 -4.211 -6.117 1 91.44 90 ASN A C 1
ATOM 747 O O . ASN A 1 90 ? -22.188 -3.799 -7.184 1 91.44 90 ASN A O 1
ATOM 751 N N . LEU A 1 91 ? -22 -4.297 -5.062 1 96.69 91 LEU A N 1
ATOM 752 C CA . LEU A 1 91 ? -20.531 -4.285 -5.102 1 96.69 91 LEU A CA 1
ATOM 753 C C . LEU A 1 91 ? -19.969 -5.68 -4.84 1 96.69 91 LEU A C 1
ATOM 755 O O . LEU A 1 91 ? -20.359 -6.336 -3.873 1 96.69 91 LEU A O 1
ATOM 759 N N . LYS A 1 92 ? -19.203 -6.094 -5.723 1 98.31 92 LYS A N 1
ATOM 760 C CA . LYS A 1 92 ? -18.547 -7.395 -5.586 1 98.31 92 LYS A CA 1
ATOM 761 C C . LYS A 1 92 ? -17.031 -7.246 -5.559 1 98.31 92 LYS A C 1
ATOM 763 O O . LYS A 1 92 ? -16.453 -6.562 -6.406 1 98.31 92 LYS A O 1
ATOM 768 N N . ILE A 1 93 ? -16.406 -7.816 -4.547 1 98.75 93 ILE A N 1
ATOM 769 C CA . ILE A 1 93 ? -14.953 -7.871 -4.438 1 98.75 93 ILE A CA 1
ATOM 770 C C . ILE A 1 93 ? -14.484 -9.32 -4.465 1 98.75 93 ILE A C 1
ATOM 772 O O . ILE A 1 93 ? -15.008 -10.164 -3.732 1 98.75 93 ILE A O 1
ATOM 776 N N . ARG A 1 94 ? -13.57 -9.594 -5.324 1 98.88 94 ARG A N 1
ATOM 777 C CA . ARG A 1 94 ? -12.953 -10.914 -5.438 1 98.88 94 ARG A CA 1
ATOM 778 C C . ARG A 1 94 ? -11.453 -10.844 -5.156 1 98.88 94 ARG A C 1
ATOM 780 O O . ARG A 1 94 ? -10.75 -10.023 -5.75 1 98.88 94 ARG A O 1
ATOM 787 N N . SER A 1 95 ? -10.977 -11.625 -4.188 1 98.94 95 SER A N 1
ATOM 788 C CA . SER A 1 95 ? -9.562 -11.711 -3.857 1 98.94 95 SER A CA 1
ATOM 789 C C . SER A 1 95 ? -9.016 -13.109 -4.141 1 98.94 95 SER A C 1
ATOM 791 O O . SER A 1 95 ? -9.547 -14.102 -3.637 1 98.94 95 SER A O 1
ATOM 793 N N . VAL A 1 96 ? -7.988 -13.203 -4.973 1 98.94 96 VAL A N 1
ATOM 794 C CA . VAL A 1 96 ? -7.289 -14.445 -5.285 1 98.94 96 VAL A CA 1
ATOM 795 C C . VAL A 1 96 ? -5.828 -14.344 -4.863 1 98.94 96 VAL A C 1
ATOM 797 O O . VAL A 1 96 ? -5.121 -13.414 -5.273 1 98.94 96 VAL A O 1
ATOM 800 N N . VAL A 1 97 ? -5.379 -15.367 -4.07 1 98.81 97 VAL A N 1
ATOM 801 C CA . VAL A 1 97 ? -4.082 -15.188 -3.42 1 98.81 97 VAL A CA 1
ATOM 802 C C . VAL A 1 97 ? -3.283 -16.484 -3.5 1 98.81 97 VAL A C 1
ATOM 804 O O . VAL A 1 97 ? -3.836 -17.578 -3.332 1 98.81 97 VAL A O 1
ATOM 807 N N . THR A 1 98 ? -2.053 -16.375 -3.844 1 98.19 98 THR A N 1
ATOM 808 C CA . THR A 1 98 ? -1.085 -17.422 -3.557 1 98.19 98 THR A CA 1
ATOM 809 C C . THR A 1 98 ? -0.108 -16.984 -2.473 1 98.19 98 THR A C 1
ATOM 811 O O . THR A 1 98 ? 0.318 -15.82 -2.449 1 98.19 98 THR A O 1
ATOM 814 N N . VAL A 1 99 ? 0.183 -17.906 -1.585 1 97.94 99 VAL A N 1
ATOM 815 C CA . VAL A 1 99 ? 1.029 -17.562 -0.446 1 97.94 99 VAL A CA 1
ATOM 816 C C . VAL A 1 99 ? 2.232 -18.5 -0.398 1 97.94 99 VAL A C 1
ATOM 818 O O . VAL A 1 99 ? 2.072 -19.734 -0.369 1 97.94 99 VAL A O 1
ATOM 821 N N . GLY A 1 100 ? 3.354 -17.984 -0.436 1 95.5 100 GLY A N 1
ATOM 822 C CA . GLY A 1 100 ? 4.617 -18.609 -0.074 1 95.5 100 GLY A CA 1
ATOM 823 C C . GLY A 1 100 ? 5.379 -17.844 0.991 1 95.5 100 GLY A C 1
ATOM 824 O O . GLY A 1 100 ? 5.758 -16.688 0.779 1 95.5 100 GLY A O 1
ATOM 825 N N . LEU A 1 101 ? 5.688 -18.453 2.076 1 94.44 101 LEU A N 1
ATOM 826 C CA . LEU A 1 101 ? 6.262 -17.719 3.205 1 94.44 101 LEU A CA 1
ATOM 827 C C . LEU A 1 101 ? 7.672 -18.219 3.506 1 94.44 101 LEU A C 1
ATOM 829 O O . LEU A 1 101 ? 8.172 -18.031 4.617 1 94.44 101 LEU A O 1
ATOM 833 N N . GLY A 1 102 ? 8.281 -18.844 2.551 1 88.75 102 GLY A N 1
ATOM 834 C CA . GLY A 1 102 ? 9.625 -19.375 2.736 1 88.75 102 GLY A CA 1
ATOM 835 C C . GLY A 1 102 ? 10.648 -18.297 3.033 1 88.75 102 GLY A C 1
ATOM 836 O O . GLY A 1 102 ? 11.641 -18.547 3.719 1 88.75 102 GLY A O 1
ATOM 837 N N . ASN A 1 103 ? 10.484 -17.141 2.527 1 88.38 103 ASN A N 1
ATOM 838 C CA . ASN A 1 103 ? 11.391 -16.016 2.77 1 88.38 103 ASN A CA 1
ATOM 839 C C . ASN A 1 103 ? 10.68 -14.875 3.492 1 88.38 103 ASN A C 1
ATOM 841 O O . ASN A 1 103 ? 10.812 -13.711 3.1 1 88.38 103 ASN A O 1
ATOM 845 N N . SER A 1 104 ? 10.016 -15.25 4.551 1 93.62 104 SER A N 1
ATOM 846 C CA . SER A 1 104 ? 9.273 -14.25 5.32 1 93.62 104 SER A CA 1
ATOM 847 C C . SER A 1 104 ? 10.219 -13.227 5.941 1 93.62 104 SER A C 1
ATOM 849 O O . SER A 1 104 ? 11.297 -13.578 6.43 1 93.62 104 SER A O 1
ATOM 851 N N . VAL A 1 105 ? 9.812 -11.992 5.891 1 95.75 105 VAL A N 1
ATOM 852 C CA . VAL A 1 105 ? 10.625 -10.875 6.379 1 95.75 105 VAL A CA 1
ATOM 853 C C . VAL A 1 105 ? 9.742 -9.891 7.145 1 95.75 105 VAL A C 1
ATOM 855 O O . VAL A 1 105 ? 8.516 -9.891 6.984 1 95.75 105 VAL A O 1
ATOM 858 N N . ARG A 1 106 ? 10.453 -9.234 8.023 1 97.56 106 ARG A N 1
ATOM 859 C CA . ARG A 1 106 ? 9.82 -8.125 8.727 1 97.56 106 ARG A CA 1
ATOM 860 C C . ARG A 1 106 ? 10.195 -6.793 8.094 1 97.56 106 ARG A C 1
ATOM 862 O O . ARG A 1 106 ? 11.367 -6.539 7.816 1 97.56 106 ARG A O 1
ATOM 869 N N . ILE A 1 107 ? 9.172 -5.949 7.816 1 98.19 107 ILE A N 1
ATOM 870 C CA . ILE A 1 107 ? 9.406 -4.652 7.191 1 98.19 107 ILE A CA 1
ATOM 871 C C . ILE A 1 107 ? 10.406 -3.85 8.023 1 98.19 107 ILE A C 1
ATOM 873 O O . ILE A 1 107 ? 10.289 -3.791 9.25 1 98.19 107 ILE A O 1
ATOM 877 N N . GLY A 1 108 ? 11.383 -3.203 7.414 1 96.94 108 GLY A N 1
ATOM 878 C CA . GLY A 1 108 ? 12.391 -2.402 8.094 1 96.94 108 GLY A CA 1
ATOM 879 C C . GLY A 1 108 ? 13.664 -3.17 8.398 1 96.94 108 GLY A C 1
ATOM 880 O O . GLY A 1 108 ? 14.688 -2.576 8.734 1 96.94 108 GLY A O 1
ATOM 881 N N . ASP A 1 109 ? 13.602 -4.5 8.32 1 95.44 109 ASP A N 1
ATOM 882 C CA . ASP A 1 109 ? 14.781 -5.312 8.578 1 95.44 109 ASP A CA 1
ATOM 883 C C . ASP A 1 109 ? 15.82 -5.133 7.469 1 95.44 109 ASP A C 1
ATOM 885 O O . ASP A 1 109 ? 15.469 -4.871 6.316 1 95.44 109 ASP A O 1
ATOM 889 N N . PRO A 1 110 ? 17.062 -5.359 7.816 1 94.19 110 PRO A N 1
ATOM 890 C CA . PRO A 1 110 ? 18.078 -5.324 6.766 1 94.19 110 PRO A CA 1
ATOM 891 C C . PRO A 1 110 ? 17.922 -6.461 5.754 1 94.19 110 PRO A C 1
ATOM 893 O O . PRO A 1 110 ? 17.484 -7.555 6.113 1 94.19 110 PRO A O 1
ATOM 896 N N . PRO A 1 111 ? 18.328 -6.082 4.562 1 90.25 111 PRO A N 1
ATOM 897 C CA . PRO A 1 111 ? 18.234 -7.141 3.555 1 90.25 111 PRO A CA 1
ATOM 898 C C . PRO A 1 111 ? 19.156 -8.32 3.863 1 90.25 111 PRO A C 1
ATOM 900 O O . PRO A 1 111 ? 20.234 -8.133 4.438 1 90.25 111 PRO A O 1
ATOM 903 N N . PHE A 1 112 ? 18.641 -9.445 3.529 1 82.38 112 PHE A N 1
ATOM 904 C CA . PHE A 1 112 ? 19.484 -10.633 3.641 1 82.38 112 PHE A CA 1
ATOM 905 C C . PHE A 1 112 ? 19.188 -11.609 2.502 1 82.38 112 PHE A C 1
ATOM 907 O O . PHE A 1 112 ? 18.141 -11.523 1.855 1 82.38 112 PHE A O 1
ATOM 914 N N . GLN A 1 113 ? 20.203 -12.344 2.178 1 75.56 113 GLN A N 1
ATOM 915 C CA . GLN A 1 113 ? 20.016 -13.359 1.146 1 75.56 113 GLN A CA 1
ATOM 916 C C . GLN A 1 113 ? 19.391 -14.617 1.723 1 75.56 113 GLN A C 1
ATOM 918 O O . GLN A 1 113 ? 19.906 -15.195 2.684 1 75.56 113 GLN A O 1
ATOM 923 N N . SER A 1 114 ? 18.203 -14.812 1.244 1 70.94 114 SER A N 1
ATOM 924 C CA . SER A 1 114 ? 17.578 -16.062 1.651 1 70.94 114 SER A CA 1
ATOM 925 C C . SER A 1 114 ? 17.75 -17.141 0.588 1 70.94 114 SER A C 1
ATOM 927 O O . SER A 1 114 ? 17.781 -16.844 -0.607 1 70.94 114 SER A O 1
ATOM 929 N N . ASN A 1 115 ? 17.859 -18.375 1.076 1 69.06 115 ASN A N 1
ATOM 930 C CA . ASN A 1 115 ? 17.938 -19.516 0.178 1 69.06 115 ASN A CA 1
ATOM 931 C C . ASN A 1 115 ? 16.562 -20.031 -0.21 1 69.06 115 ASN A C 1
ATOM 933 O O . ASN A 1 115 ? 16.438 -20.969 -0.991 1 69.06 115 ASN A O 1
ATOM 937 N N . SER A 1 116 ? 15.625 -19.469 0.381 1 75.5 116 SER A N 1
ATOM 938 C CA . SER A 1 116 ? 14.258 -19.891 0.098 1 75.5 116 SER A CA 1
ATOM 939 C C . SER A 1 116 ? 13.453 -18.781 -0.574 1 75.5 116 SER A C 1
ATOM 941 O O . SER A 1 116 ? 13.727 -17.594 -0.363 1 75.5 116 SER A O 1
ATOM 943 N N . TYR A 1 117 ? 12.586 -19.281 -1.461 1 80.06 117 TYR A N 1
ATOM 944 C CA . TYR A 1 117 ? 11.711 -18.344 -2.158 1 80.06 117 TYR A CA 1
ATOM 945 C C . TYR A 1 117 ? 10.336 -18.297 -1.507 1 80.06 117 TYR A C 1
ATOM 947 O O . TYR A 1 117 ? 9.922 -19.25 -0.847 1 80.06 117 TYR A O 1
ATOM 955 N N . GLY A 1 118 ? 9.727 -17.203 -1.568 1 88.12 118 GLY A N 1
ATOM 956 C CA . GLY A 1 118 ? 8.367 -17 -1.095 1 88.12 118 GLY A CA 1
ATOM 957 C C . GLY A 1 118 ? 7.785 -15.656 -1.492 1 88.12 118 GLY A C 1
ATOM 958 O O . GLY A 1 118 ? 8.477 -14.633 -1.443 1 88.12 118 GLY A O 1
ATOM 959 N N . THR A 1 119 ? 6.582 -15.773 -1.899 1 94.31 119 THR A N 1
ATOM 960 C CA . THR A 1 119 ? 5.902 -14.547 -2.303 1 94.31 119 THR A CA 1
ATOM 961 C C . THR A 1 119 ? 4.41 -14.633 -2.012 1 94.31 119 THR A C 1
ATOM 963 O O . THR A 1 119 ? 3.811 -15.703 -2.123 1 94.31 119 THR A O 1
ATOM 966 N N . ILE A 1 120 ? 3.922 -13.633 -1.533 1 98.19 120 ILE A N 1
ATOM 967 C CA . ILE A 1 120 ? 2.473 -13.469 -1.492 1 98.19 120 ILE A CA 1
ATOM 968 C C . ILE A 1 120 ? 2.014 -12.641 -2.688 1 98.19 120 ILE A C 1
ATOM 970 O O . ILE A 1 120 ? 2.365 -11.461 -2.807 1 98.19 120 ILE A O 1
ATOM 974 N N . ASN A 1 121 ? 1.297 -13.25 -3.639 1 98.56 121 ASN A N 1
ATOM 975 C CA . ASN A 1 121 ? 0.694 -12.547 -4.766 1 98.56 121 ASN A CA 1
ATOM 976 C C . ASN A 1 121 ? -0.815 -12.398 -4.594 1 98.56 121 ASN A C 1
ATOM 978 O O . ASN A 1 121 ? -1.508 -13.383 -4.312 1 98.56 121 ASN A O 1
ATOM 982 N N . ILE A 1 122 ? -1.274 -11.203 -4.766 1 98.94 122 ILE A N 1
ATOM 983 C CA . ILE A 1 122 ? -2.688 -10.93 -4.523 1 98.94 122 ILE A CA 1
ATOM 984 C C . ILE A 1 122 ? -3.301 -10.258 -5.746 1 98.94 122 ILE A C 1
ATOM 986 O O . ILE A 1 122 ? -2.801 -9.227 -6.211 1 98.94 122 ILE A O 1
ATOM 990 N N . LEU A 1 123 ? -4.348 -10.82 -6.258 1 98.94 123 LEU A N 1
ATOM 991 C CA . LEU A 1 123 ? -5.246 -10.133 -7.18 1 98.94 123 LEU A CA 1
ATOM 992 C C . LEU A 1 123 ? -6.547 -9.742 -6.48 1 98.94 123 LEU A C 1
ATOM 994 O O . LEU A 1 123 ? -7.23 -10.602 -5.922 1 98.94 123 LEU A O 1
ATOM 998 N N . VAL A 1 124 ? -6.875 -8.516 -6.441 1 98.94 124 VAL A N 1
ATOM 999 C CA . VAL A 1 124 ? -8.203 -8.07 -6.035 1 98.94 124 VAL A CA 1
ATOM 1000 C C . VAL A 1 124 ? -8.945 -7.5 -7.242 1 98.94 124 VAL A C 1
ATOM 1002 O O . VAL A 1 124 ? -8.438 -6.609 -7.926 1 98.94 124 VAL A O 1
ATOM 1005 N N . GLN A 1 125 ? -10.031 -8.023 -7.516 1 98.81 125 GLN A N 1
ATOM 1006 C CA . GLN A 1 125 ? -10.898 -7.582 -8.602 1 98.81 125 GLN A CA 1
ATOM 1007 C C . GLN A 1 125 ? -12.172 -6.941 -8.055 1 98.81 125 GLN A C 1
ATOM 1009 O O . GLN A 1 125 ? -12.844 -7.512 -7.188 1 98.81 125 GLN A O 1
ATOM 1014 N N . CYS A 1 126 ? -12.445 -5.801 -8.523 1 98.06 126 CYS A N 1
ATOM 1015 C CA . CYS A 1 126 ? -13.648 -5.07 -8.133 1 98.06 126 CYS A CA 1
ATOM 1016 C C . CYS A 1 126 ? -14.648 -5.02 -9.273 1 98.06 126 CYS A C 1
ATOM 1018 O O . CYS A 1 126 ? -14.266 -4.902 -10.445 1 98.06 126 CYS A O 1
ATOM 1020 N N . SER A 1 127 ? -15.953 -4.98 -8.984 1 97.31 127 SER A N 1
ATOM 1021 C CA . SER A 1 127 ? -17.016 -5.043 -9.992 1 97.31 127 SER A CA 1
ATOM 1022 C C . SER A 1 127 ? -17.344 -3.654 -10.539 1 97.31 127 SER A C 1
ATOM 1024 O O . SER A 1 127 ? -18.031 -3.525 -11.539 1 97.31 127 SER A O 1
ATOM 1026 N N . ILE A 1 128 ? -16.891 -2.621 -9.859 1 97 128 ILE A N 1
ATOM 1027 C CA . ILE A 1 128 ? -17.156 -1.27 -10.344 1 97 128 ILE A CA 1
ATOM 1028 C C . ILE A 1 128 ? -15.852 -0.594 -10.734 1 97 128 ILE A C 1
ATOM 1030 O O . ILE A 1 128 ? -14.781 -0.953 -10.227 1 97 128 ILE A O 1
ATOM 1034 N N . PRO A 1 129 ? -15.977 0.424 -11.57 1 97.5 129 PRO A N 1
ATOM 1035 C CA . PRO A 1 129 ? -14.766 1.059 -12.086 1 97.5 129 PRO A CA 1
ATOM 1036 C C . PRO A 1 129 ? -14.07 1.933 -11.047 1 97.5 129 PRO A C 1
ATOM 1038 O O . PRO A 1 129 ? -14.734 2.625 -10.273 1 97.5 129 PRO A O 1
ATOM 1041 N N . PHE A 1 130 ? -12.758 1.858 -11 1 97.69 130 PHE A N 1
ATOM 1042 C CA . PHE A 1 130 ? -11.875 2.725 -10.227 1 97.69 130 PHE A CA 1
ATOM 1043 C C . PHE A 1 130 ? -10.922 3.488 -11.141 1 97.69 130 PHE A C 1
ATOM 1045 O O . PHE A 1 130 ? -10.516 2.977 -12.188 1 97.69 130 PHE A O 1
ATOM 1052 N N . ASP A 1 131 ? -10.648 4.719 -10.75 1 96.5 131 ASP A N 1
ATOM 1053 C CA . ASP A 1 131 ? -9.578 5.426 -11.445 1 96.5 131 ASP A CA 1
ATOM 1054 C C . ASP A 1 131 ? -8.234 5.191 -10.766 1 96.5 131 ASP A C 1
ATOM 1056 O O . ASP A 1 131 ? -8.133 4.391 -9.828 1 96.5 131 ASP A O 1
ATOM 1060 N N . LEU A 1 132 ? -7.184 5.801 -11.266 1 96.56 132 LEU A N 1
ATOM 1061 C CA . LEU A 1 132 ? -5.836 5.57 -10.758 1 96.56 132 LEU A CA 1
ATOM 1062 C C . LEU A 1 132 ? -5.754 5.918 -9.273 1 96.56 132 LEU A C 1
ATOM 1064 O O . LEU A 1 132 ? -5.199 5.152 -8.484 1 96.56 132 LEU A O 1
ATOM 1068 N N . ASN A 1 133 ? -6.336 7.062 -8.875 1 96.44 133 ASN A N 1
ATOM 1069 C CA . ASN A 1 133 ? -6.262 7.52 -7.496 1 96.44 133 ASN A CA 1
ATOM 1070 C C . ASN A 1 133 ? -6.93 6.531 -6.543 1 96.44 133 ASN A C 1
ATOM 1072 O O . ASN A 1 133 ? -6.336 6.133 -5.539 1 96.44 133 ASN A O 1
ATOM 1076 N N . THR A 1 134 ? -8.125 6.168 -6.887 1 97.25 134 THR A N 1
ATOM 1077 C CA . THR A 1 134 ? -8.859 5.25 -6.023 1 97.25 134 THR A CA 1
ATOM 1078 C C . THR A 1 134 ? -8.219 3.863 -6.039 1 97.25 134 THR A C 1
ATOM 1080 O O . THR A 1 134 ? -8.242 3.152 -5.035 1 97.25 134 THR A O 1
ATOM 1083 N N . SER A 1 135 ? -7.59 3.512 -7.137 1 98.38 135 SER A N 1
ATOM 1084 C CA . SER A 1 135 ? -6.879 2.24 -7.227 1 98.38 135 SER A CA 1
ATOM 1085 C C . SER A 1 135 ? -5.641 2.236 -6.336 1 98.38 135 SER A C 1
ATOM 1087 O O . SER A 1 135 ? -5.305 1.214 -5.734 1 98.38 135 SER A O 1
ATOM 1089 N N . LEU A 1 136 ? -4.973 3.369 -6.273 1 98.5 136 LEU A N 1
ATOM 1090 C CA . LEU A 1 136 ? -3.816 3.504 -5.395 1 98.5 136 LEU A CA 1
ATOM 1091 C C . LEU A 1 136 ? -4.219 3.328 -3.936 1 98.5 136 LEU A C 1
ATOM 1093 O O . LEU A 1 136 ? -3.543 2.627 -3.18 1 98.5 136 LEU A O 1
ATOM 1097 N N . GLU A 1 137 ? -5.273 3.953 -3.576 1 98.5 137 GLU A N 1
ATOM 1098 C CA . GLU A 1 137 ? -5.789 3.811 -2.219 1 98.5 137 GLU A CA 1
ATOM 1099 C C . GLU A 1 137 ? -6.184 2.367 -1.926 1 98.5 137 GLU A C 1
ATOM 1101 O O . GLU A 1 137 ? -5.926 1.856 -0.834 1 98.5 137 GLU A O 1
ATOM 1106 N N . ALA A 1 138 ? -6.789 1.715 -2.91 1 98.75 138 ALA A N 1
ATOM 1107 C CA . ALA A 1 138 ? -7.148 0.306 -2.764 1 98.75 138 ALA A CA 1
ATOM 1108 C C . ALA A 1 138 ? -5.914 -0.552 -2.516 1 98.75 138 ALA A C 1
ATOM 1110 O O . ALA A 1 138 ? -5.93 -1.443 -1.663 1 98.75 138 ALA A O 1
ATOM 1111 N N . VAL A 1 139 ? -4.871 -0.288 -3.215 1 98.88 139 VAL A N 1
ATOM 1112 C CA . VAL A 1 139 ? -3.627 -1.035 -3.057 1 98.88 139 VAL A CA 1
ATOM 1113 C C . VAL A 1 139 ? -3.107 -0.877 -1.629 1 98.88 139 VAL A C 1
ATOM 1115 O O . VAL A 1 139 ? -2.617 -1.838 -1.03 1 98.88 139 VAL A O 1
ATOM 1118 N N . SER A 1 140 ? -3.197 0.302 -1.102 1 98.75 140 SER A N 1
ATOM 1119 C CA . SER A 1 140 ? -2.781 0.527 0.279 1 98.75 140 SER A CA 1
ATOM 1120 C C . SER A 1 140 ? -3.629 -0.285 1.252 1 98.75 140 SER A C 1
ATOM 1122 O O . SER A 1 140 ? -3.113 -0.821 2.234 1 98.75 140 SER A O 1
ATOM 1124 N N . LEU A 1 141 ? -4.938 -0.387 1.021 1 98.81 141 LEU A N 1
ATOM 1125 C CA . LEU A 1 141 ? -5.828 -1.18 1.864 1 98.81 141 LEU A CA 1
ATOM 1126 C C . LEU A 1 141 ? -5.484 -2.662 1.772 1 98.81 141 LEU A C 1
ATOM 1128 O O . LEU A 1 141 ? -5.492 -3.371 2.783 1 98.81 141 LEU A O 1
ATOM 1132 N N . ILE A 1 142 ? -5.219 -3.09 0.56 1 98.94 142 ILE A N 1
ATOM 1133 C CA . ILE A 1 142 ? -4.836 -4.48 0.328 1 98.94 142 ILE A CA 1
ATOM 1134 C C . ILE A 1 142 ? -3.559 -4.797 1.104 1 98.94 142 ILE A C 1
ATOM 1136 O O . ILE A 1 142 ? -3.471 -5.836 1.766 1 98.94 142 ILE A O 1
ATOM 1140 N N . THR A 1 143 ? -2.592 -3.896 1.042 1 98.94 143 THR A N 1
ATOM 1141 C CA . THR A 1 143 ? -1.334 -4.066 1.76 1 98.94 143 THR A CA 1
ATOM 1142 C C . THR A 1 143 ? -1.575 -4.125 3.266 1 98.94 143 THR A C 1
ATOM 1144 O O . THR A 1 143 ? -0.992 -4.961 3.961 1 98.94 143 THR A O 1
ATOM 1147 N N . GLU A 1 144 ? -2.41 -3.227 3.711 1 98.88 144 GLU A N 1
ATOM 1148 C CA . GLU A 1 144 ? -2.748 -3.18 5.133 1 98.88 144 GLU A CA 1
ATOM 1149 C C . GLU A 1 144 ? -3.363 -4.496 5.594 1 98.88 144 GLU A C 1
ATOM 1151 O O . GLU A 1 144 ? -2.961 -5.051 6.621 1 98.88 144 GLU A O 1
ATOM 1156 N N . ALA A 1 145 ? -4.309 -5.016 4.875 1 98.94 145 ALA A N 1
ATOM 1157 C CA . ALA A 1 145 ? -4.992 -6.262 5.211 1 98.94 145 ALA A CA 1
ATOM 1158 C C . ALA A 1 145 ? -4.031 -7.445 5.156 1 98.94 145 ALA A C 1
ATOM 1160 O O . ALA A 1 145 ? -4.074 -8.328 6.016 1 98.94 145 ALA A O 1
ATOM 1161 N N . ARG A 1 146 ? -3.197 -7.473 4.078 1 98.88 146 ARG A N 1
ATOM 1162 C CA . ARG A 1 146 ? -2.182 -8.516 3.973 1 98.88 146 ARG A CA 1
ATOM 1163 C C . ARG A 1 146 ? -1.25 -8.5 5.18 1 98.88 146 ARG A C 1
ATOM 1165 O O . ARG A 1 146 ? -0.954 -9.547 5.758 1 98.88 146 ARG A O 1
ATOM 1172 N N . THR A 1 147 ? -0.784 -7.34 5.609 1 98.88 147 THR A N 1
ATOM 1173 C CA . THR A 1 147 ? 0.126 -7.191 6.738 1 98.88 147 THR A CA 1
ATOM 1174 C C . THR A 1 147 ? -0.52 -7.699 8.023 1 98.88 147 THR A C 1
ATOM 1176 O O . THR A 1 147 ? 0.101 -8.445 8.789 1 98.88 147 THR A O 1
ATOM 1179 N N . LEU A 1 148 ? -1.764 -7.328 8.195 1 98.81 148 LEU A N 1
ATOM 1180 C CA . LEU A 1 148 ? -2.502 -7.77 9.375 1 98.81 148 LEU A CA 1
ATOM 1181 C C . LEU A 1 148 ? -2.613 -9.289 9.406 1 98.81 148 LEU A C 1
ATOM 1183 O O . LEU A 1 148 ? -2.34 -9.914 10.438 1 98.81 148 LEU A O 1
ATOM 1187 N N . ALA A 1 149 ? -3.014 -9.875 8.312 1 98.88 149 ALA A N 1
ATOM 1188 C CA . ALA A 1 149 ? -3.182 -11.32 8.234 1 98.88 149 ALA A CA 1
ATOM 1189 C C . ALA A 1 149 ? -1.874 -12.047 8.547 1 98.88 149 ALA A C 1
ATOM 1191 O O . ALA A 1 149 ? -1.864 -13.039 9.281 1 98.88 149 ALA A O 1
ATOM 1192 N N . VAL A 1 150 ? -0.776 -11.547 8.023 1 98.75 150 VAL A N 1
ATOM 1193 C CA . VAL A 1 150 ? 0.523 -12.18 8.227 1 98.75 150 VAL A CA 1
ATOM 1194 C C . VAL A 1 150 ? 0.933 -12.055 9.695 1 98.75 150 VAL A C 1
ATOM 1196 O O . VAL A 1 150 ? 1.379 -13.031 10.305 1 98.75 150 VAL A O 1
ATOM 1199 N N . LEU A 1 151 ? 0.762 -10.898 10.273 1 98.5 151 LEU A N 1
ATOM 1200 C CA . LEU A 1 151 ? 1.127 -10.688 11.672 1 98.5 151 LEU A CA 1
ATOM 1201 C C . LEU A 1 151 ? 0.317 -11.594 12.586 1 98.5 151 LEU A C 1
ATOM 1203 O O . LEU A 1 151 ? 0.859 -12.172 13.531 1 98.5 151 LEU A O 1
ATOM 1207 N N . GLU A 1 152 ? -0.912 -11.711 12.289 1 98.06 152 GLU A N 1
ATOM 1208 C CA . GLU A 1 152 ? -1.787 -12.5 13.148 1 98.06 152 GLU A CA 1
ATOM 1209 C C . GLU A 1 152 ? -1.536 -13.992 12.969 1 98.06 152 GLU A C 1
ATOM 1211 O O . GLU A 1 152 ? -1.905 -14.797 13.828 1 98.06 152 GLU A O 1
ATOM 1216 N N . ALA A 1 153 ? -0.97 -14.375 11.859 1 97.94 153 ALA A N 1
ATOM 1217 C CA . ALA A 1 153 ? -0.582 -15.766 11.648 1 97.94 153 ALA A CA 1
ATOM 1218 C C . ALA A 1 153 ? 0.662 -16.109 12.461 1 97.94 153 ALA A C 1
ATOM 1220 O O . ALA A 1 153 ? 1.031 -17.281 12.57 1 97.94 153 ALA A O 1
ATOM 1221 N N . LYS A 1 154 ? 1.394 -15.117 12.984 1 97.31 154 LYS A N 1
ATOM 1222 C CA . LYS A 1 154 ? 2.527 -15.25 13.891 1 97.31 154 LYS A CA 1
ATOM 1223 C C . LYS A 1 154 ? 3.664 -16.031 13.242 1 97.31 154 LYS A C 1
ATOM 1225 O O . LYS A 1 154 ? 4.258 -16.922 13.867 1 97.31 154 LYS A O 1
ATOM 1230 N N . ILE A 1 155 ? 3.842 -15.742 12 1 96.31 155 ILE A N 1
ATOM 1231 C CA . ILE A 1 155 ? 4.984 -16.312 11.289 1 96.31 155 ILE A CA 1
ATOM 1232 C C . ILE A 1 155 ? 6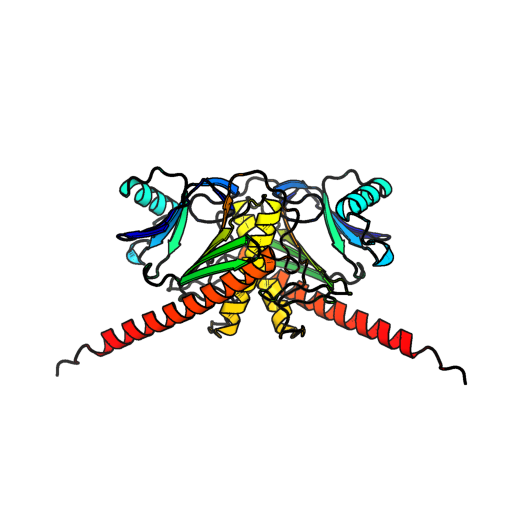.273 -15.656 11.789 1 96.31 155 ILE A C 1
ATOM 1234 O O . ILE A 1 155 ? 6.41 -14.43 11.766 1 96.31 155 ILE A O 1
ATOM 1238 N N . ARG A 1 156 ? 7.23 -16.453 12.195 1 94.19 156 ARG A N 1
ATOM 1239 C CA . ARG A 1 156 ? 8.484 -15.922 12.734 1 94.19 156 ARG A CA 1
ATOM 1240 C C . ARG A 1 156 ? 9.523 -15.758 11.625 1 94.19 156 ARG A C 1
ATOM 1242 O O . ARG A 1 156 ? 9.594 -16.578 10.711 1 94.19 156 ARG A O 1
ATOM 1249 N N . CYS A 1 157 ? 10.281 -14.68 11.773 1 91.88 157 CYS A N 1
ATOM 1250 C CA . CYS A 1 157 ? 11.469 -14.461 10.961 1 91.88 157 CYS A CA 1
ATOM 1251 C C . CYS A 1 157 ? 12.68 -14.133 11.836 1 91.88 157 CYS A C 1
ATOM 1253 O O . CYS A 1 157 ? 12.664 -14.391 13.039 1 91.88 157 CYS A O 1
ATOM 1255 N N . LYS A 1 158 ? 13.734 -13.766 11.289 1 86.06 158 LYS A N 1
ATOM 1256 C CA . LYS A 1 158 ? 15.008 -13.602 11.992 1 86.06 158 LYS A CA 1
ATOM 1257 C C . LYS A 1 158 ? 14.883 -12.578 13.117 1 86.06 158 LYS A C 1
ATOM 1259 O O . LYS A 1 158 ? 15.484 -12.75 14.18 1 86.06 158 LYS A O 1
ATOM 1264 N N . THR A 1 159 ? 14.031 -11.609 12.953 1 90.94 159 THR A N 1
ATOM 1265 C CA . THR A 1 159 ? 14.039 -10.484 13.875 1 90.94 159 THR A CA 1
ATOM 1266 C C . THR A 1 159 ? 12.742 -10.422 14.672 1 90.94 159 THR A C 1
ATOM 1268 O O . THR A 1 159 ? 12.586 -9.586 15.562 1 90.94 159 THR A O 1
ATOM 1271 N N . GLY A 1 160 ? 11.82 -11.25 14.414 1 94.06 160 GLY A N 1
ATOM 1272 C CA . GLY A 1 160 ? 10.539 -11.234 15.102 1 94.06 160 GLY A CA 1
ATOM 1273 C C . GLY A 1 160 ? 9.422 -11.836 14.281 1 94.06 160 GLY A C 1
ATOM 1274 O O . GLY A 1 160 ? 9.586 -12.898 13.664 1 94.06 160 GLY A O 1
ATOM 1275 N N . LEU A 1 161 ? 8.289 -11.18 14.398 1 97.06 161 LEU A N 1
ATOM 1276 C CA . LEU A 1 161 ? 7.168 -11.617 13.578 1 97.06 161 LEU A CA 1
ATOM 1277 C C . LEU A 1 161 ? 7.25 -11.016 12.18 1 97.06 161 LEU A C 1
ATOM 1279 O O . LEU A 1 161 ? 7.48 -9.812 12.031 1 97.06 161 LEU A O 1
ATOM 1283 N N . ALA A 1 162 ? 7.066 -11.859 11.195 1 97.5 162 ALA A N 1
ATOM 1284 C CA . ALA A 1 162 ? 7.098 -11.398 9.812 1 97.5 162 ALA A CA 1
ATOM 1285 C C . ALA A 1 162 ? 5.898 -10.508 9.5 1 97.5 162 ALA A C 1
ATOM 1287 O O . ALA A 1 162 ? 4.82 -10.68 10.078 1 97.5 162 ALA A O 1
ATOM 1288 N N . THR A 1 163 ? 6.062 -9.578 8.625 1 98.44 163 THR A N 1
ATOM 1289 C CA . THR A 1 163 ? 4.977 -8.734 8.148 1 98.44 163 THR A CA 1
ATOM 1290 C C . THR A 1 163 ? 4.637 -9.047 6.695 1 98.44 163 THR A C 1
ATOM 1292 O O . THR A 1 163 ? 3.691 -8.484 6.141 1 98.44 163 THR A O 1
ATOM 1295 N N . GLY A 1 164 ? 5.363 -9.859 6.016 1 97.25 164 GLY A N 1
ATOM 1296 C CA . GLY A 1 164 ? 5.223 -10.328 4.645 1 97.25 164 GLY A CA 1
ATOM 1297 C C . GLY A 1 164 ? 6.43 -11.094 4.145 1 97.25 164 GLY A C 1
ATOM 1298 O O . GLY A 1 164 ? 7.117 -11.758 4.926 1 97.25 164 GLY A O 1
ATOM 1299 N N . THR A 1 165 ? 6.613 -11.078 2.883 1 95.25 165 THR A N 1
ATOM 1300 C CA . THR A 1 165 ? 7.793 -11.656 2.252 1 95.25 165 THR A CA 1
ATOM 1301 C C . THR A 1 165 ? 8.617 -10.586 1.547 1 95.25 165 THR A C 1
ATOM 1303 O O . THR A 1 165 ? 8.219 -9.422 1.508 1 95.25 165 THR A O 1
ATOM 1306 N N . GLY A 1 166 ? 9.695 -10.977 1.032 1 91.62 166 GLY A N 1
ATOM 1307 C CA . GLY A 1 166 ? 10.586 -10.031 0.381 1 91.62 166 GLY A CA 1
ATOM 1308 C C . GLY A 1 166 ? 10.047 -9.523 -0.946 1 91.62 166 GLY A C 1
ATOM 1309 O O . GLY A 1 166 ? 10.453 -8.461 -1.419 1 91.62 166 GLY A O 1
ATOM 1310 N N . THR A 1 167 ? 9.062 -10.242 -1.551 1 92.38 167 THR A N 1
ATOM 1311 C CA . THR A 1 167 ? 8.68 -9.953 -2.928 1 92.38 167 THR A CA 1
ATOM 1312 C C . THR A 1 167 ? 7.16 -9.977 -3.084 1 92.38 167 THR A C 1
ATOM 1314 O O . THR A 1 167 ? 6.645 -10.438 -4.105 1 92.38 167 THR A O 1
ATOM 1317 N N . ASP A 1 168 ? 6.418 -9.594 -2.047 1 96.75 168 ASP A N 1
ATOM 1318 C CA . ASP A 1 168 ? 4.965 -9.516 -2.162 1 96.75 168 ASP A CA 1
ATOM 1319 C C . ASP A 1 168 ? 4.555 -8.633 -3.338 1 96.75 168 ASP A C 1
ATOM 1321 O O . ASP A 1 168 ? 5.223 -7.645 -3.641 1 96.75 168 ASP A O 1
ATOM 1325 N N . CYS A 1 169 ? 3.451 -9 -3.957 1 98.12 169 CYS A N 1
ATOM 1326 C CA . CYS A 1 169 ? 2.973 -8.195 -5.078 1 98.12 169 CYS A CA 1
ATOM 1327 C C . CYS A 1 169 ? 1.449 -8.156 -5.105 1 98.12 169 CYS A C 1
ATOM 1329 O O . CYS A 1 169 ? 0.79 -9.102 -4.664 1 98.12 169 CYS A O 1
ATOM 1331 N N . ILE A 1 170 ? 0.9 -7.062 -5.621 1 98.88 170 ILE A N 1
ATOM 1332 C CA . ILE A 1 170 ? -0.539 -6.828 -5.664 1 98.88 170 ILE A CA 1
ATOM 1333 C C . ILE A 1 170 ? -0.947 -6.375 -7.062 1 98.88 170 ILE A C 1
ATOM 1335 O O . ILE A 1 170 ? -0.256 -5.566 -7.688 1 98.88 170 ILE A O 1
ATOM 1339 N N . ALA A 1 171 ? -1.985 -6.938 -7.559 1 98.94 171 ALA A N 1
ATOM 1340 C CA . ALA A 1 171 ? -2.719 -6.398 -8.703 1 98.94 171 ALA A CA 1
ATOM 1341 C C . ALA A 1 171 ? -4.145 -6.02 -8.312 1 98.94 171 ALA A C 1
ATOM 1343 O O . ALA A 1 171 ? -4.879 -6.836 -7.754 1 98.94 171 ALA A O 1
ATOM 1344 N N . PHE A 1 172 ? -4.523 -4.82 -8.531 1 98.94 172 PHE A N 1
ATOM 1345 C CA . PHE A 1 172 ? -5.898 -4.371 -8.344 1 98.94 172 PHE A CA 1
ATOM 1346 C C . PHE A 1 172 ? -6.57 -4.117 -9.688 1 98.94 172 PHE A C 1
ATOM 1348 O O . PHE A 1 172 ? -6.09 -3.311 -10.484 1 98.94 172 PHE A O 1
ATOM 1355 N N . ALA A 1 173 ? -7.656 -4.758 -9.883 1 98.88 173 ALA A N 1
ATOM 1356 C CA . ALA A 1 173 ? -8.328 -4.727 -11.18 1 98.88 173 ALA A CA 1
ATOM 1357 C C . ALA A 1 173 ? -9.758 -4.211 -11.047 1 98.88 173 ALA A C 1
ATOM 1359 O O . ALA A 1 173 ? -10.477 -4.598 -10.125 1 98.88 173 ALA A O 1
ATOM 1360 N N . SER A 1 174 ? -10.164 -3.393 -11.945 1 98.5 174 SER A N 1
ATOM 1361 C CA . SER A 1 174 ? -11.539 -2.916 -12.039 1 98.5 174 SER A CA 1
ATOM 1362 C C . SER A 1 174 ? -11.938 -2.66 -13.492 1 98.5 174 SER A C 1
ATOM 1364 O O . SER A 1 174 ? -11.078 -2.441 -14.344 1 98.5 174 SER A O 1
ATOM 1366 N N . PRO A 1 175 ? -13.227 -2.721 -13.797 1 97.94 175 PRO A N 1
ATOM 1367 C CA . PRO A 1 175 ? -13.656 -2.547 -15.18 1 97.94 175 PRO A CA 1
ATOM 1368 C C . PRO A 1 175 ? -13.109 -1.264 -15.812 1 97.94 175 PRO A C 1
ATOM 1370 O O . PRO A 1 175 ? -13.023 -0.233 -15.141 1 97.94 175 PRO A O 1
ATOM 1373 N N . SER A 1 176 ? -12.75 -1.439 -17.125 1 95.25 176 SER A N 1
ATOM 1374 C CA . SER A 1 176 ? -12.195 -0.309 -17.875 1 95.25 176 SER A CA 1
ATOM 1375 C C . SER A 1 176 ? -13.297 0.662 -18.297 1 95.25 176 SER A C 1
ATOM 1377 O O . SER A 1 176 ? -13.586 0.797 -19.484 1 95.25 176 SER A O 1
ATOM 1379 N N . CYS A 1 177 ? -14.008 1.248 -17.438 1 91.31 177 CYS A N 1
ATOM 1380 C CA . CYS A 1 177 ? -15.047 2.25 -17.672 1 91.31 177 CYS A CA 1
ATOM 1381 C C . CYS A 1 177 ? -14.805 3.494 -16.828 1 91.31 177 CYS A C 1
ATOM 1383 O O . CYS A 1 177 ? -13.844 3.553 -16.062 1 91.31 177 CYS A O 1
ATOM 1385 N N . ILE A 1 178 ? -15.617 4.426 -17.094 1 88.56 178 ILE A N 1
ATOM 1386 C CA . ILE A 1 178 ? -15.469 5.684 -16.359 1 88.56 178 ILE A CA 1
ATOM 1387 C C . ILE A 1 178 ? -15.844 5.484 -14.898 1 88.56 178 ILE A C 1
ATOM 1389 O O . ILE A 1 178 ? -16.891 4.895 -14.594 1 88.56 178 ILE A O 1
ATOM 1393 N N . SER A 1 179 ? -14.945 5.855 -14.117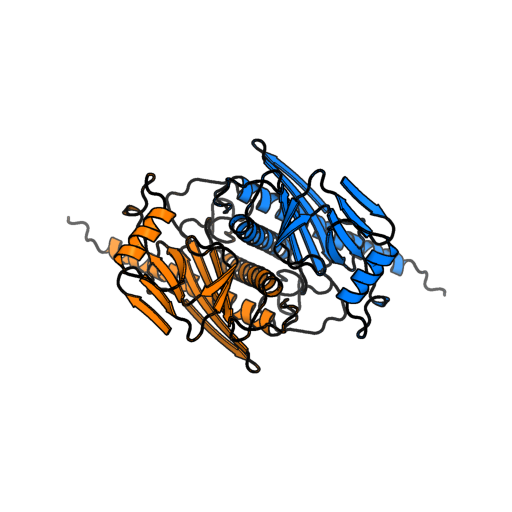 1 88.31 179 SER A N 1
ATOM 1394 C CA . SER A 1 179 ? -15.172 5.742 -12.68 1 88.31 179 SER A CA 1
ATOM 1395 C C . SER A 1 179 ? -15.859 6.984 -12.125 1 88.31 179 SER A C 1
ATOM 1397 O O . SER A 1 179 ? -15.539 8.109 -12.523 1 88.31 179 SER A O 1
ATOM 1399 N N . THR A 1 180 ? -16.75 6.75 -11.211 1 84.12 180 THR A N 1
ATOM 1400 C CA . THR A 1 180 ? -17.391 7.855 -10.508 1 84.12 180 THR A CA 1
ATOM 1401 C C . THR A 1 180 ? -16.984 7.879 -9.039 1 84.12 180 THR A C 1
ATOM 1403 O O . THR A 1 180 ? -17.422 8.734 -8.281 1 84.12 180 THR A O 1
ATOM 1406 N N . LYS A 1 181 ? -16.125 6.984 -8.727 1 87.56 181 LYS A N 1
ATOM 1407 C CA . LYS A 1 181 ? -15.68 6.871 -7.34 1 87.56 181 LYS A CA 1
ATOM 1408 C C . LYS A 1 181 ? -14.562 7.867 -7.039 1 87.56 181 LYS A C 1
ATOM 1410 O O . LYS A 1 181 ? -13.57 7.945 -7.773 1 87.56 181 LYS A O 1
ATOM 1415 N N . ARG A 1 182 ? -14.711 8.57 -5.883 1 84.31 182 ARG A N 1
ATOM 1416 C CA . ARG A 1 182 ? -13.719 9.586 -5.535 1 84.31 182 ARG A CA 1
ATOM 1417 C C . ARG A 1 182 ? -12.75 9.062 -4.484 1 84.31 182 ARG A C 1
ATOM 1419 O O . ARG A 1 182 ? -11.594 9.492 -4.426 1 84.31 182 ARG A O 1
ATOM 1426 N N . TYR A 1 183 ? -13.25 8.195 -3.645 1 87.88 183 TYR A N 1
ATOM 1427 C CA . TYR A 1 183 ? -12.438 7.664 -2.555 1 87.88 183 TYR A CA 1
ATOM 1428 C C . TYR A 1 183 ? -12.75 6.195 -2.305 1 87.88 183 TYR A C 1
ATOM 1430 O O . TYR A 1 183 ? -13.82 5.707 -2.674 1 87.88 183 TYR A O 1
ATOM 1438 N N . THR A 1 184 ? -11.82 5.484 -1.738 1 92.5 184 THR A N 1
ATOM 1439 C CA . THR A 1 184 ? -12.031 4.098 -1.332 1 92.5 184 THR A CA 1
ATOM 1440 C C . THR A 1 184 ? -11.344 3.818 0.001 1 92.5 184 THR A C 1
ATOM 1442 O O . THR A 1 184 ? -10.727 2.766 0.178 1 92.5 184 THR A O 1
ATOM 1445 N N . GLY A 1 185 ? -11.398 4.742 0.938 1 91.88 185 GLY A N 1
ATOM 1446 C CA . GLY A 1 185 ? -10.828 4.539 2.26 1 91.88 185 GLY A CA 1
ATOM 1447 C C . GLY A 1 185 ? -11.664 3.621 3.135 1 91.88 185 GLY A C 1
ATOM 1448 O O . GLY A 1 185 ? -12.68 3.084 2.689 1 91.88 185 GLY A O 1
ATOM 1449 N N . LYS A 1 186 ? -11.25 3.371 4.391 1 94.06 186 LYS A N 1
ATOM 1450 C CA . LYS A 1 186 ? -11.82 2.359 5.273 1 94.06 186 LYS A CA 1
ATOM 1451 C C . LYS A 1 186 ? -13.195 2.787 5.785 1 94.06 186 LYS A C 1
ATOM 1453 O O . LYS A 1 186 ? -13.93 1.979 6.355 1 94.06 186 LYS A O 1
ATOM 1458 N N . HIS A 1 187 ? -13.648 4 5.406 1 90.81 187 HIS A N 1
ATOM 1459 C CA . HIS A 1 187 ? -14.992 4.449 5.746 1 90.81 187 HIS A CA 1
ATOM 1460 C C . HIS A 1 187 ? -15.984 4.125 4.633 1 90.81 187 HIS A C 1
ATOM 1462 O O . HIS A 1 187 ? -17.188 4.371 4.773 1 90.81 187 HIS A O 1
ATOM 1468 N N . THR A 1 188 ? -15.516 3.607 3.615 1 93.69 188 THR A N 1
ATOM 1469 C CA . THR A 1 188 ? -16.375 3.281 2.482 1 93.69 188 THR A CA 1
ATOM 1470 C C . THR A 1 188 ? -16.719 1.795 2.477 1 93.69 188 THR A C 1
ATOM 1472 O O . THR A 1 188 ? -16 0.983 3.068 1 93.69 188 THR A O 1
ATOM 1475 N N . LEU A 1 189 ? -17.812 1.461 1.758 1 96.06 189 LEU A N 1
ATOM 1476 C CA . LEU A 1 189 ? -18.188 0.065 1.575 1 96.06 189 LEU A CA 1
ATOM 1477 C C . LEU A 1 189 ? -17.109 -0.695 0.806 1 96.06 189 LEU A C 1
ATOM 1479 O O . LEU A 1 189 ? -16.781 -1.834 1.149 1 96.06 189 LEU A O 1
ATOM 1483 N N . SER A 1 190 ? -16.594 -0.076 -0.255 1 97.19 190 SER A N 1
ATOM 1484 C CA . SER A 1 190 ? -15.555 -0.733 -1.035 1 97.19 190 SER A CA 1
ATOM 1485 C C . SER A 1 190 ? -14.312 -0.993 -0.188 1 97.19 190 SER A C 1
ATOM 1487 O O . SER A 1 190 ? -13.727 -2.074 -0.256 1 97.19 190 SER A O 1
ATOM 1489 N N . GLY A 1 191 ? -13.93 0.01 0.629 1 97.38 191 GLY A N 1
ATOM 1490 C CA . GLY A 1 191 ? -12.781 -0.184 1.502 1 97.38 191 GLY A CA 1
ATOM 1491 C C . GLY A 1 191 ? -12.969 -1.321 2.488 1 97.38 191 GLY A C 1
ATOM 1492 O O . GLY A 1 191 ? -12.047 -2.111 2.715 1 97.38 191 GLY A O 1
ATOM 1493 N N . HIS A 1 192 ? -14.141 -1.397 3.012 1 97.44 192 HIS A N 1
ATOM 1494 C CA . HIS A 1 192 ? -14.5 -2.471 3.934 1 97.44 192 HIS A CA 1
ATOM 1495 C C . HIS A 1 192 ? -14.391 -3.834 3.258 1 97.44 192 HIS A C 1
ATOM 1497 O O . HIS A 1 192 ? -13.703 -4.727 3.764 1 97.44 192 HIS A O 1
ATOM 1503 N N . LEU A 1 193 ? -14.984 -3.98 2.162 1 98.62 193 LEU A N 1
ATOM 1504 C CA . LEU A 1 193 ? -15.055 -5.273 1.492 1 98.62 193 LEU A CA 1
ATOM 1505 C C . LEU A 1 193 ? -13.688 -5.691 0.96 1 98.62 193 LEU A C 1
ATOM 1507 O O . LEU A 1 193 ? -13.336 -6.871 1.002 1 98.62 193 LEU A O 1
ATOM 1511 N N . ILE A 1 194 ? -12.93 -4.754 0.455 1 98.75 194 ILE A N 1
ATOM 1512 C CA . ILE A 1 194 ? -11.57 -5.043 -0.007 1 98.75 194 ILE A CA 1
ATOM 1513 C C . ILE A 1 194 ? -10.727 -5.559 1.157 1 98.75 194 ILE A C 1
ATOM 1515 O O . ILE A 1 194 ? -10.117 -6.625 1.062 1 98.75 194 ILE A O 1
ATOM 1519 N N . GLY A 1 195 ? -10.742 -4.797 2.246 1 98.81 195 GLY A N 1
ATOM 1520 C CA . GLY A 1 195 ? -9.969 -5.199 3.414 1 98.81 195 GLY A CA 1
ATOM 1521 C C . GLY A 1 195 ? -10.352 -6.574 3.934 1 98.81 195 GLY A C 1
ATOM 1522 O O . GLY A 1 195 ? -9.477 -7.402 4.207 1 98.81 195 GLY A O 1
ATOM 1523 N N . LYS A 1 196 ? -11.602 -6.77 4.027 1 98.75 196 LYS A N 1
ATOM 1524 C CA . LYS A 1 196 ? -12.117 -8.023 4.562 1 98.75 196 LYS A CA 1
ATOM 1525 C C . LYS A 1 196 ? -11.773 -9.195 3.645 1 98.75 196 LYS A C 1
ATOM 1527 O O . LYS A 1 196 ? -11.328 -10.25 4.109 1 98.75 196 LYS A O 1
ATOM 1532 N N . ALA A 1 197 ? -11.984 -9.039 2.373 1 98.94 197 ALA A N 1
ATOM 1533 C CA . ALA A 1 197 ? -11.719 -10.102 1.406 1 98.94 197 ALA A CA 1
ATOM 1534 C C . ALA A 1 197 ? -10.242 -10.484 1.401 1 98.94 197 ALA A C 1
ATOM 1536 O O . ALA A 1 197 ? -9.898 -11.672 1.365 1 98.94 197 ALA A O 1
ATOM 1537 N N . VAL A 1 198 ? -9.406 -9.508 1.442 1 98.94 198 VAL A N 1
ATOM 1538 C CA . VAL A 1 198 ? -7.969 -9.758 1.395 1 98.94 198 VAL A CA 1
ATOM 1539 C C . VAL A 1 198 ? -7.52 -10.422 2.693 1 98.94 198 VAL A C 1
ATOM 1541 O O . VAL A 1 198 ? -6.77 -11.406 2.67 1 98.94 198 VAL A O 1
ATOM 1544 N N . TYR A 1 199 ? -7.969 -9.891 3.828 1 98.94 199 TYR A N 1
ATOM 1545 C CA . TYR A 1 199 ? -7.617 -10.508 5.102 1 98.94 199 TYR A CA 1
ATOM 1546 C C . TYR A 1 199 ? -7.988 -11.984 5.113 1 98.94 199 TYR A C 1
ATOM 1548 O O . TYR A 1 199 ? -7.164 -12.836 5.465 1 98.94 199 TYR A O 1
ATOM 1556 N N . GLN A 1 200 ? -9.164 -12.266 4.711 1 98.94 200 GLN A N 1
ATOM 1557 C CA . GLN A 1 200 ? -9.664 -13.633 4.723 1 98.94 200 GLN A CA 1
ATOM 1558 C C . GLN A 1 200 ? -8.891 -14.508 3.736 1 98.94 200 GLN A C 1
ATOM 1560 O O . GLN A 1 200 ? -8.5 -15.625 4.066 1 98.94 200 GLN A O 1
ATOM 1565 N N . SER A 1 201 ? -8.664 -13.992 2.555 1 98.94 201 SER A N 1
ATOM 1566 C CA . SER A 1 201 ? -8.016 -14.805 1.531 1 98.94 201 SER A CA 1
ATOM 1567 C C . SER A 1 201 ? -6.547 -15.047 1.869 1 98.94 201 SER A C 1
ATOM 1569 O O . SER A 1 201 ? -6.023 -16.141 1.632 1 98.94 201 SER A O 1
ATOM 1571 N N . VAL A 1 202 ? -5.863 -14.047 2.391 1 98.88 202 VAL A N 1
ATOM 1572 C CA . VAL A 1 202 ? -4.473 -14.234 2.793 1 98.88 202 VAL A CA 1
ATOM 1573 C C . VAL A 1 202 ? -4.398 -15.203 3.967 1 98.88 202 VAL A C 1
ATOM 1575 O O . VAL A 1 202 ? -3.539 -16.094 3.992 1 98.88 202 VAL A O 1
ATOM 1578 N N . SER A 1 203 ? -5.309 -15.062 4.945 1 98.81 203 SER A N 1
ATOM 1579 C CA . SER A 1 203 ? -5.348 -15.992 6.074 1 98.81 203 SER A CA 1
ATOM 1580 C C . SER A 1 203 ? -5.555 -17.422 5.602 1 98.81 203 SER A C 1
ATOM 1582 O O . SER A 1 203 ? -4.871 -18.344 6.062 1 98.81 203 SER A O 1
ATOM 1584 N N . GLN A 1 204 ? -6.508 -17.578 4.711 1 98.69 204 GLN A N 1
ATOM 1585 C CA . GLN A 1 204 ? -6.746 -18.906 4.141 1 98.69 204 GLN A CA 1
ATOM 1586 C C . GLN A 1 204 ? -5.516 -19.406 3.396 1 98.69 204 GLN A C 1
ATOM 1588 O O . GLN A 1 204 ? -5.16 -20.578 3.506 1 98.69 204 GLN A O 1
ATOM 1593 N N . GLY A 1 205 ? -4.906 -18.5 2.611 1 98.38 205 GLY A N 1
ATOM 1594 C CA . GLY A 1 205 ? -3.693 -18.859 1.896 1 98.38 205 GLY A CA 1
ATOM 1595 C C . GLY A 1 205 ? -2.57 -19.312 2.812 1 98.38 205 GLY A C 1
ATOM 1596 O O . GLY A 1 205 ? -1.845 -20.25 2.494 1 98.38 205 GLY A O 1
ATOM 1597 N N . ILE A 1 206 ? -2.416 -18.656 3.922 1 98.12 206 ILE A N 1
ATOM 1598 C CA . ILE A 1 206 ? -1.396 -19.031 4.898 1 98.12 206 ILE A CA 1
ATOM 1599 C C . ILE A 1 206 ? -1.688 -20.422 5.457 1 98.12 206 ILE A C 1
ATOM 1601 O O . ILE A 1 206 ? -0.783 -21.25 5.586 1 98.12 206 ILE A O 1
ATOM 1605 N N . SER A 1 207 ? -2.932 -20.641 5.77 1 97.56 207 SER A N 1
ATOM 1606 C CA . SER A 1 207 ? -3.334 -21.953 6.262 1 97.56 207 SER A CA 1
ATOM 1607 C C . SER A 1 207 ? -3.029 -23.047 5.242 1 97.56 207 SER A C 1
ATOM 1609 O O . SER A 1 207 ? -2.52 -24.109 5.594 1 97.56 207 SER A O 1
ATOM 1611 N N . ASN A 1 208 ? -3.377 -22.781 3.98 1 96.38 208 ASN A N 1
ATOM 1612 C CA . ASN A 1 208 ? -3.09 -23.719 2.902 1 96.38 208 ASN A CA 1
ATOM 1613 C C . ASN A 1 208 ? -1.593 -23.984 2.777 1 96.38 208 ASN A C 1
ATOM 1615 O O . ASN A 1 208 ? -1.179 -25.125 2.557 1 96.38 208 ASN A O 1
ATOM 1619 N N . TRP A 1 209 ? -0.814 -22.984 2.871 1 94.88 209 TRP A N 1
ATOM 1620 C CA . TRP A 1 209 ? 0.637 -23.078 2.76 1 94.88 209 TRP A CA 1
ATOM 1621 C C . TRP A 1 209 ? 1.213 -23.938 3.885 1 94.88 209 TRP A C 1
ATOM 1623 O O . TRP A 1 209 ? 2.068 -24.797 3.648 1 94.88 209 TRP A O 1
ATOM 1633 N N . LYS A 1 210 ? 0.725 -23.734 5.129 1 93.25 210 LYS A N 1
ATOM 1634 C CA . LYS A 1 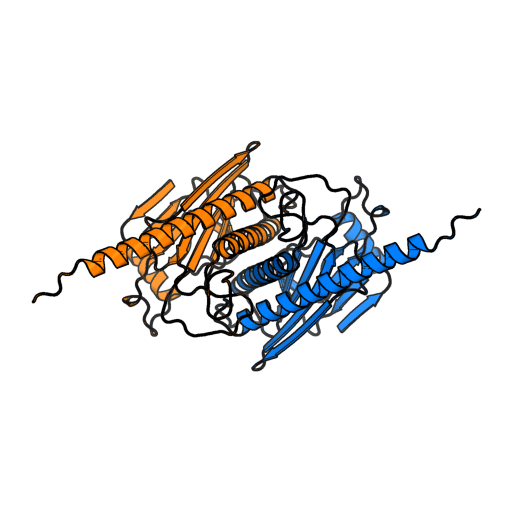210 ? 1.175 -24.516 6.281 1 93.25 210 LYS A CA 1
ATOM 1635 C C . LYS A 1 210 ? 0.851 -26 6.113 1 93.25 210 LYS A C 1
ATOM 1637 O O . LYS A 1 210 ? 1.667 -26.859 6.445 1 93.25 210 LYS A O 1
ATOM 1642 N N . LYS A 1 211 ? -0.282 -26.25 5.562 1 91.75 211 LYS A N 1
ATOM 1643 C CA . LYS A 1 211 ? -0.709 -27.625 5.355 1 91.75 211 LYS A CA 1
ATOM 1644 C C . LYS A 1 211 ? 0.149 -28.312 4.297 1 91.75 211 LYS A C 1
ATOM 1646 O O . LYS A 1 211 ? 0.445 -29.5 4.414 1 91.75 211 LYS A O 1
ATOM 1651 N N . SER A 1 212 ? 0.493 -27.562 3.285 1 86.25 212 SER A N 1
ATOM 1652 C CA . SER A 1 212 ? 1.279 -28.125 2.195 1 86.25 212 SER A CA 1
ATOM 1653 C C . SER A 1 212 ? 2.701 -28.453 2.646 1 86.25 212 SER A C 1
ATOM 1655 O O . SER A 1 212 ? 3.354 -29.328 2.082 1 86.25 212 SER A O 1
ATOM 1657 N N . LYS A 1 213 ? 3.223 -27.766 3.6 1 77.81 213 LYS A N 1
ATOM 1658 C CA . LYS A 1 213 ? 4.562 -28.016 4.125 1 77.81 213 LYS A CA 1
ATOM 1659 C C . LYS A 1 213 ? 4.578 -29.234 5.039 1 77.81 213 LYS A C 1
ATOM 1661 O O . LYS A 1 213 ? 5.586 -29.938 5.121 1 77.81 213 LYS A O 1
ATOM 1666 N N . PHE A 1 214 ? 3.506 -29.375 5.73 1 70.19 214 PHE A N 1
ATOM 1667 C CA . PHE A 1 214 ? 3.4 -30.547 6.578 1 70.19 214 PHE A CA 1
ATOM 1668 C C . PHE A 1 214 ? 3.254 -31.812 5.734 1 70.19 214 PHE A C 1
ATOM 1670 O O . PHE A 1 214 ? 3.826 -32.844 6.062 1 70.19 214 PHE A O 1
ATOM 1677 N N . LYS A 1 215 ? 2.594 -31.75 4.625 1 60.59 215 LYS A N 1
ATOM 1678 C CA . LYS A 1 215 ? 2.412 -32.906 3.762 1 60.59 215 LYS A CA 1
ATOM 1679 C C . LYS A 1 215 ? 3.73 -33.312 3.117 1 60.59 215 LYS A C 1
ATOM 1681 O O . LYS A 1 215 ? 4.016 -34.531 2.99 1 60.59 215 LYS A O 1
ATOM 1686 N N . VAL A 1 216 ? 4.527 -32.406 2.857 1 51.69 216 VAL A N 1
ATOM 1687 C CA . VAL A 1 216 ? 5.809 -32.75 2.244 1 51.69 216 VAL A CA 1
ATOM 1688 C C . VAL A 1 216 ? 6.73 -33.375 3.289 1 51.69 216 VAL A C 1
ATOM 1690 O O . VAL A 1 216 ? 7.477 -34.312 2.988 1 51.69 216 VAL A O 1
ATOM 1693 N N . LYS A 1 217 ? 6.668 -32.938 4.535 1 52.19 217 LYS A N 1
ATOM 1694 C CA . LYS A 1 217 ? 7.492 -33.531 5.594 1 52.19 217 LYS A CA 1
ATOM 1695 C C . LYS A 1 217 ? 7.051 -34.969 5.91 1 52.19 217 LYS A C 1
ATOM 1697 O O . LYS A 1 217 ? 7.887 -35.844 6.148 1 52.19 217 LYS A O 1
ATOM 1702 N N . THR A 1 218 ? 5.754 -35.156 5.879 1 46.34 218 THR A N 1
ATOM 1703 C CA . THR A 1 218 ? 5.281 -36.5 6.184 1 46.34 218 THR A CA 1
ATOM 1704 C C . THR A 1 218 ? 5.633 -37.469 5.055 1 46.34 218 THR A C 1
ATOM 1706 O O . THR A 1 218 ? 5.906 -38.625 5.301 1 46.34 218 THR A O 1
ATOM 1709 N N . LYS A 1 219 ? 5.656 -36.969 3.764 1 48.91 219 LYS A N 1
ATOM 1710 C CA . LYS A 1 219 ? 6.027 -37.875 2.672 1 48.91 219 LYS A CA 1
ATOM 1711 C C . LYS A 1 219 ? 7.516 -38.219 2.715 1 48.91 219 LYS A C 1
ATOM 1713 O O . LYS A 1 219 ? 7.922 -39.281 2.305 1 48.91 219 LYS A O 1
ATOM 1718 N N . ARG A 1 220 ? 8.328 -37.344 3.227 1 47.62 220 ARG A N 1
ATOM 1719 C CA . ARG A 1 220 ? 9.758 -37.656 3.32 1 47.62 220 ARG A CA 1
ATOM 1720 C C . ARG A 1 220 ? 10.031 -38.625 4.449 1 47.62 220 ARG A C 1
ATOM 1722 O O . ARG A 1 220 ? 11.008 -39.375 4.402 1 47.62 220 ARG A O 1
ATOM 1729 N N . CYS A 1 221 ? 9.266 -38.531 5.523 1 41.81 221 CYS A N 1
ATOM 1730 C CA . CYS A 1 221 ? 9.547 -39.438 6.629 1 41.81 221 CYS A CA 1
ATOM 1731 C C . CYS A 1 221 ? 9.141 -40.875 6.281 1 41.81 221 CYS A C 1
ATOM 1733 O O . CYS A 1 221 ? 9.438 -41.812 7.027 1 41.81 221 CYS A O 1
ATOM 1735 N N . LYS A 1 222 ? 8.336 -41.031 5.242 1 42.97 222 LYS A N 1
ATOM 1736 C CA . LYS A 1 222 ? 7.887 -42.406 5.02 1 42.97 222 LYS A CA 1
ATOM 1737 C C . LYS A 1 222 ? 8.898 -43.188 4.199 1 42.97 222 LYS A C 1
ATOM 1739 O O . LYS A 1 222 ? 8.594 -44.25 3.684 1 42.97 222 LYS A O 1
ATOM 1744 N N . TYR A 1 223 ? 10.023 -42.469 3.867 1 38 223 TYR A N 1
ATOM 1745 C CA . TYR A 1 223 ? 10.93 -43.438 3.246 1 38 223 TYR A CA 1
ATOM 1746 C C . TYR A 1 223 ? 11.523 -44.375 4.285 1 38 223 TYR A C 1
ATOM 1748 O O . TYR A 1 223 ? 12.039 -43.938 5.316 1 38 223 TYR A O 1
ATOM 1756 N N . PRO A 1 224 ? 11.195 -45.562 4.309 1 37.69 224 PRO A N 1
ATOM 1757 C CA . PRO A 1 224 ? 11.719 -46.625 5.16 1 37.69 224 PRO A CA 1
ATOM 1758 C C . PRO A 1 224 ? 13.242 -46.688 5.18 1 37.69 224 PRO A C 1
ATOM 1760 O O . PRO A 1 224 ? 13.883 -46.531 4.141 1 37.69 224 PRO A O 1
ATOM 1763 N N . LEU A 1 225 ? 13.914 -46.281 6.273 1 36 225 LEU A N 1
ATOM 1764 C CA . LEU A 1 225 ? 15.289 -46.688 6.539 1 36 225 LEU A CA 1
ATOM 1765 C C . LEU A 1 225 ? 15.508 -48.156 6.176 1 36 225 LEU A C 1
ATOM 1767 O O . LEU A 1 225 ? 14.82 -49.031 6.691 1 36 225 LEU A O 1
ATOM 1771 N N . SER A 1 226 ? 15.773 -48.5 4.98 1 31.33 226 SER A N 1
ATOM 1772 C CA . SER A 1 226 ? 16.328 -49.844 4.766 1 31.33 226 SER A CA 1
ATOM 1773 C C . SER A 1 226 ? 17.375 -50.188 5.824 1 31.33 226 SER A C 1
ATOM 1775 O O . SER A 1 226 ? 18.281 -49.375 6.082 1 31.33 226 SER A O 1
ATOM 1777 N N . LEU A 1 227 ? 17.062 -51.094 6.777 1 25.78 227 LEU A N 1
ATOM 1778 C CA . LEU A 1 227 ? 18.047 -51.969 7.414 1 25.78 227 LEU A CA 1
ATOM 1779 C C . LEU A 1 227 ? 18.844 -52.75 6.371 1 25.78 227 LEU A C 1
ATOM 1781 O O . LEU A 1 227 ? 18.281 -53.25 5.391 1 25.78 227 LEU A O 1
ATOM 1785 N N . MET B 1 1 ? 13.586 21.344 2.82 1 88.5 1 MET B N 1
ATOM 1786 C CA . MET B 1 1 ? 13.266 22.266 3.9 1 88.5 1 MET B CA 1
ATOM 1787 C C . MET B 1 1 ? 11.789 22.188 4.27 1 88.5 1 MET B C 1
ATOM 1789 O O . MET B 1 1 ? 10.938 22.031 3.396 1 88.5 1 MET B O 1
ATOM 1793 N N . ILE B 1 2 ? 11.516 22.156 5.555 1 95.38 2 ILE B N 1
ATOM 1794 C CA . ILE B 1 2 ? 10.148 22.109 6.051 1 95.38 2 ILE B CA 1
ATOM 1795 C C . ILE B 1 2 ? 9.758 23.469 6.617 1 95.38 2 ILE B C 1
ATOM 1797 O O . ILE B 1 2 ? 10.523 24.078 7.375 1 95.38 2 ILE B O 1
ATOM 1801 N N . TYR B 1 3 ? 8.664 24.031 6.195 1 95.56 3 TYR B N 1
ATOM 1802 C CA . TYR B 1 3 ? 8.141 25.297 6.684 1 95.56 3 TYR B CA 1
ATOM 1803 C C . TYR B 1 3 ? 6.75 25.109 7.285 1 95.56 3 TYR B C 1
ATOM 1805 O O . TYR B 1 3 ? 5.922 24.375 6.738 1 95.56 3 TYR B O 1
ATOM 1813 N N . ILE B 1 4 ? 6.594 25.719 8.414 1 96.81 4 ILE B N 1
ATOM 1814 C CA . ILE B 1 4 ? 5.262 25.766 9.008 1 96.81 4 ILE B CA 1
ATOM 1815 C C . ILE B 1 4 ? 4.82 27.203 9.195 1 96.81 4 ILE B C 1
ATOM 1817 O O . ILE B 1 4 ? 5.504 27.984 9.859 1 96.81 4 ILE B O 1
ATOM 1821 N N . LYS B 1 5 ? 3.809 27.578 8.609 1 93.06 5 LYS B N 1
ATOM 1822 C CA . LYS B 1 5 ? 3.246 28.906 8.734 1 93.06 5 LYS B CA 1
ATOM 1823 C C . LYS B 1 5 ? 1.73 28.891 8.562 1 93.06 5 LYS B C 1
ATOM 1825 O O . LYS B 1 5 ? 1.212 28.25 7.652 1 93.06 5 LYS B O 1
ATOM 1830 N N . ASP B 1 6 ? 1.089 29.531 9.633 1 89 6 ASP B N 1
ATOM 1831 C CA . ASP B 1 6 ? -0.369 29.594 9.641 1 89 6 ASP B CA 1
ATOM 1832 C C . ASP B 1 6 ? -0.976 28.188 9.625 1 89 6 ASP B C 1
ATOM 1834 O O . ASP B 1 6 ? -0.7 27.375 10.508 1 89 6 ASP B O 1
ATOM 1838 N N . SER B 1 7 ? -1.657 27.672 8.703 1 93.75 7 SER B N 1
ATOM 1839 C CA . SER B 1 7 ? -2.336 26.391 8.672 1 93.75 7 SER B CA 1
ATOM 1840 C C . SER B 1 7 ? -1.712 25.453 7.637 1 93.75 7 SER B C 1
ATOM 1842 O O . SER B 1 7 ? -2.357 24.516 7.168 1 93.75 7 SER B O 1
ATOM 1844 N N . TRP B 1 8 ? -0.355 25.891 7.395 1 96.44 8 TRP B N 1
ATOM 1845 C CA . TRP B 1 8 ? 0.287 25.109 6.34 1 96.44 8 TRP B CA 1
ATOM 1846 C C . TRP B 1 8 ? 1.613 24.531 6.816 1 96.44 8 TRP B C 1
ATOM 1848 O O . TRP B 1 8 ? 2.379 25.203 7.508 1 96.44 8 TRP B O 1
ATOM 1858 N N . LEU B 1 9 ? 1.86 23.266 6.578 1 98.06 9 LEU B N 1
ATOM 1859 C CA . LEU B 1 9 ? 3.176 22.641 6.59 1 98.06 9 LEU B CA 1
ATOM 1860 C C . LEU B 1 9 ? 3.635 22.312 5.172 1 98.06 9 LEU B C 1
ATOM 1862 O O . LEU B 1 9 ? 2.889 21.719 4.395 1 98.06 9 LEU B O 1
ATOM 1866 N N . GLU B 1 10 ? 4.832 22.766 4.812 1 97.75 10 GLU B N 1
ATOM 1867 C CA . GLU B 1 10 ? 5.336 22.609 3.453 1 97.75 10 GLU B CA 1
ATOM 1868 C C . GLU B 1 10 ? 6.691 21.906 3.445 1 97.75 10 GLU B C 1
ATOM 1870 O O . GLU B 1 10 ? 7.594 22.281 4.199 1 97.75 10 GLU B O 1
ATOM 1875 N N . VAL B 1 11 ? 6.773 20.891 2.654 1 98.38 11 VAL B N 1
ATOM 1876 C CA . VAL B 1 11 ? 8.062 20.297 2.33 1 98.38 11 VAL B CA 1
ATOM 1877 C C . VAL B 1 11 ? 8.453 20.641 0.896 1 98.38 11 VAL B C 1
ATOM 1879 O O . VAL B 1 11 ? 7.883 20.094 -0.056 1 98.38 11 VAL B O 1
ATOM 1882 N N . ASN B 1 12 ? 9.469 21.484 0.735 1 97.69 12 ASN B N 1
ATOM 1883 C CA . ASN B 1 12 ? 9.938 21.906 -0.582 1 97.69 12 ASN B CA 1
ATOM 1884 C C . ASN B 1 12 ? 11.094 21.031 -1.068 1 97.69 12 ASN B C 1
ATOM 1886 O O . ASN B 1 12 ? 12.039 20.781 -0.323 1 97.69 12 ASN B O 1
ATOM 1890 N N . PHE B 1 13 ? 10.914 20.609 -2.297 1 97.56 13 PHE B N 1
ATOM 1891 C CA . PHE B 1 13 ? 11.984 19.812 -2.885 1 97.56 13 PHE B CA 1
ATOM 1892 C C . PHE B 1 13 ? 13.047 20.719 -3.506 1 97.56 13 PHE B C 1
ATOM 1894 O O . PHE B 1 13 ? 12.734 21.75 -4.074 1 97.56 13 PHE B O 1
ATOM 1901 N N . GLU B 1 14 ? 14.289 20.328 -3.449 1 95.94 14 GLU B N 1
ATOM 1902 C CA . GLU B 1 14 ? 15.383 21.094 -4.047 1 95.94 14 GLU B CA 1
ATOM 1903 C C . GLU B 1 14 ? 15.344 21 -5.57 1 95.94 14 GLU B C 1
ATOM 1905 O O . GLU B 1 14 ? 15.781 21.938 -6.258 1 95.94 14 GLU B O 1
ATOM 1910 N N . GLU B 1 15 ? 14.93 19.922 -6.105 1 96.69 15 GLU B N 1
ATOM 1911 C CA . GLU B 1 15 ? 14.688 19.688 -7.523 1 96.69 15 GLU B CA 1
ATOM 1912 C C . GLU B 1 15 ? 13.336 19.016 -7.742 1 96.69 15 GLU B C 1
ATOM 1914 O O . GLU B 1 15 ? 12.805 18.375 -6.836 1 96.69 15 GLU B O 1
ATOM 1919 N N . PRO B 1 16 ? 12.852 19.172 -8.914 1 97.06 16 PRO B N 1
ATOM 1920 C CA . PRO B 1 16 ? 11.531 18.594 -9.164 1 97.06 16 PRO B CA 1
ATOM 1921 C C . PRO B 1 16 ? 11.508 17.078 -8.945 1 97.06 16 PRO B C 1
ATOM 1923 O O . PRO B 1 16 ? 12.469 16.391 -9.289 1 97.06 16 PRO B O 1
ATOM 1926 N N . HIS B 1 17 ? 10.406 16.609 -8.414 1 98.44 17 HIS B N 1
ATOM 1927 C CA . HIS B 1 17 ? 10.227 15.203 -8.109 1 98.44 17 HIS B CA 1
ATOM 1928 C C . HIS B 1 17 ? 9.008 14.633 -8.836 1 98.44 17 HIS B C 1
ATOM 1930 O O . HIS B 1 17 ? 8.078 15.367 -9.172 1 98.44 17 HIS B O 1
ATOM 1936 N N . ASN B 1 18 ? 9.117 13.367 -9.195 1 98.31 18 ASN B N 1
ATOM 1937 C CA . ASN B 1 18 ? 7.895 12.602 -9.414 1 98.31 18 ASN B CA 1
ATOM 1938 C C . ASN B 1 18 ? 7.258 12.172 -8.094 1 98.31 18 ASN B C 1
ATOM 1940 O O . ASN B 1 18 ? 7.961 11.789 -7.156 1 98.31 18 ASN B O 1
ATOM 1944 N N . VAL B 1 19 ? 5.887 12.289 -8.055 1 98.75 19 VAL B N 1
ATOM 1945 C CA . VAL B 1 19 ? 5.203 11.93 -6.816 1 98.75 19 VAL B CA 1
ATOM 1946 C C . VAL B 1 19 ? 4.027 11 -7.129 1 98.75 19 VAL B C 1
ATOM 1948 O O . VAL B 1 19 ? 3.225 11.289 -8.023 1 98.75 19 VAL B O 1
ATOM 1951 N N . LEU B 1 20 ? 4.016 9.844 -6.504 1 98.81 20 LEU B N 1
ATOM 1952 C CA . LEU B 1 20 ? 2.871 8.938 -6.516 1 98.81 20 LEU B CA 1
ATOM 1953 C C . LEU B 1 20 ? 2.059 9.078 -5.234 1 98.81 20 LEU B C 1
ATOM 1955 O O . LEU B 1 20 ? 2.594 8.922 -4.133 1 98.81 20 LEU B O 1
ATOM 1959 N N . SER B 1 21 ? 0.79 9.414 -5.375 1 98.75 21 SER B N 1
ATOM 1960 C CA . SER B 1 21 ? -0.06 9.664 -4.215 1 98.75 21 SER B CA 1
ATOM 1961 C C . SER B 1 21 ? -1.537 9.602 -4.586 1 98.75 21 SER B C 1
ATOM 1963 O O . SER B 1 21 ? -1.886 9.625 -5.77 1 98.75 21 SER B O 1
ATOM 1965 N N . TRP B 1 22 ? -2.361 9.344 -3.627 1 98.12 22 TRP B N 1
ATOM 1966 C CA . TRP B 1 22 ? -3.785 9.57 -3.838 1 98.12 22 TRP B CA 1
ATOM 1967 C C . TRP B 1 22 ? -4.285 10.727 -2.975 1 98.12 22 TRP B C 1
ATOM 1969 O O . TRP B 1 22 ? -5.414 10.688 -2.475 1 98.12 22 TRP B O 1
ATOM 1979 N N . ALA B 1 23 ? -3.42 11.656 -2.717 1 97 23 ALA B N 1
ATOM 1980 C CA . ALA B 1 23 ? -3.744 12.852 -1.938 1 97 23 ALA B CA 1
ATOM 1981 C C . ALA B 1 23 ? -4.895 13.625 -2.572 1 97 23 ALA B C 1
ATOM 1983 O O . ALA B 1 23 ? -5.215 13.422 -3.746 1 97 23 ALA B O 1
ATOM 1984 N N . LEU B 1 24 ? -5.441 14.461 -1.795 1 92.69 24 LEU B N 1
ATOM 1985 C CA . LEU B 1 24 ? -6.598 15.25 -2.207 1 92.69 24 LEU B CA 1
ATOM 1986 C C . LEU B 1 24 ? -6.262 16.109 -3.418 1 92.69 24 LEU B C 1
ATOM 1988 O O . LEU B 1 24 ? -7.078 16.25 -4.336 1 92.69 24 LEU B O 1
ATOM 1992 N N . ILE B 1 25 ? -5.098 16.719 -3.348 1 94.06 25 ILE B N 1
ATOM 1993 C CA . ILE B 1 25 ? -4.594 17.516 -4.457 1 94.06 25 ILE B CA 1
ATOM 1994 C C . ILE B 1 25 ? -3.354 16.859 -5.051 1 94.06 25 ILE B C 1
ATOM 1996 O O . ILE B 1 25 ? -2.453 16.438 -4.32 1 94.06 25 ILE B O 1
ATOM 2000 N N . GLY B 1 26 ? -3.406 16.797 -6.367 1 95.06 26 GLY B N 1
ATOM 2001 C CA . GLY B 1 26 ? -2.227 16.281 -7.047 1 95.06 26 GLY B CA 1
ATOM 2002 C C . GLY B 1 26 ? -2.096 14.781 -6.945 1 95.06 26 GLY B C 1
ATOM 2003 O O . GLY B 1 26 ? -0.984 14.242 -6.973 1 95.06 26 GLY B O 1
ATOM 2004 N N . GLY B 1 27 ? -3.164 14.047 -6.734 1 95.94 27 GLY B N 1
ATOM 2005 C CA . GLY B 1 27 ? -3.148 12.594 -6.684 1 95.94 27 GLY B CA 1
ATOM 2006 C C . GLY B 1 27 ? -2.781 11.953 -8.008 1 95.94 27 GLY B C 1
ATOM 2007 O O . GLY B 1 27 ? -2.818 12.609 -9.055 1 95.94 27 GLY B O 1
ATOM 2008 N N . GLY B 1 28 ? -2.389 10.688 -7.965 1 96.69 28 GLY B N 1
ATOM 2009 C CA . GLY B 1 28 ? -1.928 9.969 -9.141 1 96.69 28 GLY B CA 1
ATOM 2010 C C . GLY B 1 28 ? -0.419 9.984 -9.297 1 96.69 28 GLY B C 1
ATOM 2011 O O . GLY B 1 28 ? 0.314 9.969 -8.305 1 96.69 28 GLY B O 1
ATOM 2012 N N . TRP B 1 29 ? 0.036 9.805 -10.5 1 97.31 29 TRP B N 1
ATOM 2013 C CA . TRP B 1 29 ? 1.445 9.953 -10.844 1 97.31 29 TRP B CA 1
ATOM 2014 C C . TRP B 1 29 ? 1.729 11.352 -11.383 1 97.31 29 TRP B C 1
ATOM 2016 O O . TRP B 1 29 ? 1.47 11.633 -12.555 1 97.31 29 TRP B O 1
ATOM 2026 N N . LYS B 1 30 ? 2.291 12.18 -10.5 1 97.56 30 LYS B N 1
ATOM 2027 C CA . LYS B 1 30 ? 2.57 13.562 -10.875 1 97.56 30 LYS B CA 1
ATOM 2028 C C . LYS B 1 30 ? 4.062 13.773 -11.117 1 97.56 30 LYS B C 1
ATOM 2030 O O . LYS B 1 30 ? 4.895 13.32 -10.336 1 97.56 30 LYS B O 1
ATOM 2035 N N . GLU B 1 31 ? 4.285 14.5 -12.211 1 97.06 31 GLU B N 1
ATOM 2036 C CA . GLU B 1 31 ? 5.672 14.805 -12.539 1 97.06 31 GLU B CA 1
ATOM 2037 C C . GLU B 1 31 ? 6.012 16.25 -12.203 1 97.06 31 GLU B C 1
ATOM 2039 O O . GLU B 1 31 ? 5.117 17.078 -12.047 1 97.06 31 GLU B O 1
ATOM 2044 N N . GLN B 1 32 ? 7.281 16.484 -11.992 1 97.56 32 GLN B N 1
ATOM 2045 C CA . GLN B 1 32 ? 7.82 17.828 -11.797 1 97.56 32 GLN B CA 1
ATOM 2046 C C . GLN B 1 32 ? 7.16 18.516 -10.609 1 97.56 32 GLN B C 1
ATOM 2048 O O . GLN B 1 32 ? 6.801 19.703 -10.688 1 97.56 32 GLN B O 1
ATOM 2053 N N . VAL B 1 33 ? 6.93 17.812 -9.602 1 98.19 33 VAL B N 1
ATOM 2054 C CA . VAL B 1 33 ? 6.332 18.344 -8.383 1 98.19 33 VAL B CA 1
ATOM 2055 C C . VAL B 1 33 ? 7.379 19.109 -7.586 1 98.19 33 VAL B C 1
ATOM 2057 O O . VAL B 1 33 ? 8.5 18.641 -7.398 1 98.19 33 VAL B O 1
ATOM 2060 N N . ASP B 1 34 ? 6.953 20.266 -7.047 1 97.88 34 ASP B N 1
ATOM 2061 C CA . ASP B 1 34 ? 7.891 21.141 -6.367 1 97.88 34 ASP B CA 1
ATOM 2062 C C . ASP B 1 34 ? 7.824 20.953 -4.852 1 97.88 34 ASP B C 1
ATOM 2064 O O . ASP B 1 34 ? 8.805 21.203 -4.148 1 97.88 34 ASP B O 1
ATOM 2068 N N . CYS B 1 35 ? 6.652 20.562 -4.41 1 98 35 CYS B N 1
ATOM 2069 C CA . CYS B 1 35 ? 6.477 20.547 -2.961 1 98 35 CYS B CA 1
ATOM 2070 C C . CYS B 1 35 ? 5.312 19.641 -2.561 1 98 35 CYS B C 1
ATOM 2072 O O . CYS B 1 35 ? 4.473 19.297 -3.396 1 98 35 CYS B O 1
ATOM 2074 N N . VAL B 1 36 ? 5.32 19.203 -1.383 1 98.56 36 VAL B N 1
ATOM 2075 C CA . VAL B 1 36 ? 4.184 18.562 -0.742 1 98.56 36 VAL B CA 1
ATOM 2076 C C . VAL B 1 36 ? 3.666 19.422 0.404 1 98.56 36 VAL B C 1
ATOM 2078 O O . VAL B 1 36 ? 4.453 19.938 1.199 1 98.56 36 VAL B O 1
ATOM 2081 N N . LEU B 1 37 ? 2.332 19.578 0.473 1 98.06 37 LEU B N 1
ATOM 2082 C CA . LEU B 1 37 ? 1.694 20.5 1.41 1 98.06 37 LEU B CA 1
ATOM 2083 C C . LEU B 1 37 ? 0.748 19.75 2.344 1 98.06 37 LEU B C 1
ATOM 2085 O O . LEU B 1 37 ? 0.049 18.828 1.919 1 98.06 37 LEU B O 1
ATOM 2089 N N . TRP B 1 38 ? 0.781 20.062 3.598 1 97.62 38 TRP B N 1
ATOM 2090 C CA . TRP B 1 38 ? -0.286 19.766 4.547 1 97.62 38 TRP B CA 1
ATOM 2091 C C . TRP B 1 38 ? -1.101 21.016 4.863 1 97.62 38 TRP B C 1
ATOM 2093 O O . TRP B 1 38 ? -0.537 22.078 5.156 1 97.62 38 TRP B O 1
ATOM 2103 N N . HIS B 1 39 ? -2.387 20.891 4.758 1 96.5 39 HIS B N 1
ATOM 2104 C CA . HIS B 1 39 ? -3.285 21.953 5.207 1 96.5 39 HIS B CA 1
ATOM 2105 C C . HIS B 1 39 ? -4.094 21.516 6.422 1 96.5 39 HIS B C 1
ATOM 2107 O O . HIS B 1 39 ? -4.824 20.516 6.359 1 96.5 39 HIS B O 1
ATOM 2113 N N . ARG B 1 40 ? -3.965 22.188 7.477 1 95 40 ARG B N 1
ATOM 2114 C CA . ARG B 1 40 ? -4.695 21.875 8.695 1 95 40 ARG B CA 1
ATOM 2115 C C . ARG B 1 40 ? -6.109 22.453 8.656 1 95 40 ARG B C 1
ATOM 2117 O O . ARG B 1 40 ? -6.297 23.625 8.344 1 95 40 ARG B O 1
ATOM 2124 N N . VAL B 1 41 ? -7.004 21.578 8.953 1 88.38 41 VAL B N 1
ATOM 2125 C CA . VAL B 1 41 ? -8.398 22.016 9.008 1 88.38 41 VAL B CA 1
ATOM 2126 C C . VAL B 1 41 ? -8.992 21.688 10.375 1 88.38 41 VAL B C 1
ATOM 2128 O O . VAL B 1 41 ? -8.555 20.734 11.031 1 88.38 41 VAL B O 1
ATOM 2131 N N . LYS B 1 42 ? -9.906 22.516 10.766 1 79.19 42 LYS B N 1
ATOM 2132 C CA . LYS B 1 42 ? -10.688 22.25 11.969 1 79.19 42 LYS B CA 1
ATOM 2133 C C . LYS B 1 42 ? -12.07 21.719 11.625 1 79.19 42 LYS B C 1
ATOM 2135 O O . LYS B 1 42 ? -12.516 21.812 10.484 1 79.19 42 LYS B O 1
ATOM 2140 N N . ASP B 1 43 ? -12.609 21.062 12.586 1 70.81 43 ASP B N 1
ATOM 2141 C CA . ASP B 1 43 ? -13.938 20.5 12.375 1 70.81 43 ASP B CA 1
ATOM 2142 C C . ASP B 1 43 ? -14.898 21.531 11.82 1 70.81 43 ASP B C 1
ATOM 2144 O O . ASP B 1 43 ? -15.742 21.234 10.977 1 70.81 43 ASP B O 1
ATOM 2148 N N . GLU B 1 44 ? -14.656 22.656 12.266 1 70.75 44 GLU B N 1
ATOM 2149 C CA . GLU B 1 44 ? -15.562 23.734 11.875 1 70.75 44 GLU B CA 1
ATOM 2150 C C . GLU B 1 44 ? -15.344 24.141 10.422 1 70.75 44 GLU B C 1
ATOM 2152 O O . GLU B 1 44 ? -16.234 24.734 9.797 1 70.75 44 GLU B O 1
ATOM 2157 N N . ASP B 1 45 ? -14.266 23.719 9.922 1 72.12 45 ASP B N 1
ATOM 2158 C CA . ASP B 1 45 ? -13.914 24.109 8.562 1 72.12 45 ASP B CA 1
ATOM 2159 C C . ASP B 1 45 ? -14.586 23.188 7.539 1 72.12 45 ASP B C 1
ATOM 2161 O O . ASP B 1 45 ? -14.852 23.609 6.41 1 72.12 45 ASP B O 1
ATOM 2165 N N . LEU B 1 46 ? -14.781 21.984 7.949 1 65.81 46 LEU B N 1
ATOM 2166 C CA . LEU B 1 46 ? -15.289 21 6.996 1 65.81 46 LEU B CA 1
ATOM 2167 C C . LEU B 1 46 ? -16.688 20.547 7.387 1 65.81 46 LEU B C 1
ATOM 2169 O O . LEU B 1 46 ? -16.859 19.422 7.891 1 65.81 46 LEU B O 1
ATOM 2173 N N . THR B 1 47 ? -17.609 21.406 7.172 1 68.31 47 THR B N 1
ATOM 2174 C CA . THR B 1 47 ? -19 21.031 7.398 1 68.31 47 THR B CA 1
ATOM 2175 C C . THR B 1 47 ? -19.5 20.109 6.285 1 68.31 47 THR B C 1
ATOM 2177 O O . THR B 1 47 ? -18.812 19.922 5.281 1 68.31 47 THR B O 1
ATOM 2180 N N . LEU B 1 48 ? -20.516 19.469 6.551 1 65.06 48 LEU B N 1
ATOM 2181 C CA . LEU B 1 48 ? -21.094 18.5 5.641 1 65.06 48 LEU B CA 1
ATOM 2182 C C . LEU B 1 48 ? -21.297 19.094 4.25 1 65.06 48 LEU B C 1
ATOM 2184 O O . LEU B 1 48 ? -21.281 18.375 3.25 1 65.06 48 LEU B O 1
ATOM 2188 N N . GLU B 1 49 ? -21.312 20.281 4.211 1 71.81 49 GLU B N 1
ATOM 2189 C CA . GLU B 1 49 ? -21.672 20.938 2.953 1 71.81 49 GLU B CA 1
ATOM 2190 C C . GLU B 1 49 ? -20.422 21.328 2.166 1 71.81 49 GLU B C 1
ATOM 2192 O O . GLU B 1 49 ? -20.5 21.656 0.983 1 71.81 49 GLU B O 1
ATOM 2197 N N . VAL B 1 50 ? -19.422 21.125 2.807 1 76.31 50 VAL B N 1
ATOM 2198 C CA . VAL B 1 50 ? -18.219 21.609 2.158 1 76.31 50 VAL B CA 1
ATOM 2199 C C . VAL B 1 50 ? -17.469 20.453 1.514 1 76.31 50 VAL B C 1
ATOM 2201 O O . VAL B 1 50 ? -17.203 19.438 2.164 1 76.31 50 VAL B O 1
ATOM 2204 N N . ASP B 1 51 ? -17.188 20.609 0.27 1 84.38 51 ASP B N 1
ATOM 2205 C CA . ASP B 1 51 ? -16.312 19.672 -0.429 1 84.38 51 ASP B CA 1
ATOM 2206 C C . ASP B 1 51 ? -14.844 19.922 -0.075 1 84.38 51 ASP B C 1
ATOM 2208 O O . ASP B 1 51 ? -14.305 20.984 -0.354 1 84.38 51 ASP B O 1
ATOM 2212 N N . PRO B 1 52 ? -14.219 18.906 0.434 1 83.62 52 PRO B N 1
ATOM 2213 C CA . PRO B 1 52 ? -12.836 19.094 0.88 1 83.62 52 PRO B CA 1
ATOM 2214 C C . PRO B 1 52 ? -11.898 19.5 -0.256 1 83.62 52 PRO B C 1
ATOM 2216 O O . PRO B 1 52 ? -10.945 20.25 -0.038 1 83.62 52 PRO B O 1
ATOM 2219 N N . ILE B 1 53 ? -12.125 19.031 -1.397 1 86 53 ILE B N 1
ATOM 2220 C CA . ILE B 1 53 ? -11.281 19.344 -2.539 1 86 53 ILE B CA 1
ATOM 2221 C C . ILE B 1 53 ? -11.438 20.828 -2.898 1 86 53 ILE B C 1
ATOM 2223 O O . ILE B 1 53 ? -10.445 21.531 -3.074 1 86 53 ILE B O 1
ATOM 2227 N N . ASP B 1 54 ? -12.688 21.234 -2.992 1 87.56 54 ASP B N 1
ATOM 2228 C CA . ASP B 1 54 ? -12.953 22.641 -3.285 1 87.56 54 ASP B CA 1
ATOM 2229 C C . ASP B 1 54 ? -12.359 23.547 -2.207 1 87.56 54 ASP B C 1
ATOM 2231 O O . ASP B 1 54 ? -11.805 24.594 -2.514 1 87.56 54 ASP B O 1
ATOM 2235 N N . TYR B 1 55 ? -12.578 23.125 -1.018 1 87.75 55 TYR B N 1
ATOM 2236 C CA . TYR B 1 55 ? -12.031 23.891 0.093 1 87.75 55 TYR B CA 1
ATOM 2237 C C . TYR B 1 55 ? -10.516 24.031 -0.032 1 87.75 55 TYR B C 1
ATOM 2239 O O . TYR B 1 55 ? -9.961 25.109 0.168 1 87.75 55 TYR B O 1
ATOM 2247 N N . PHE B 1 56 ? -9.914 23 -0.346 1 89.62 56 PHE B N 1
ATOM 2248 C CA . PHE B 1 56 ? -8.469 23 -0.471 1 89.62 56 PHE B CA 1
ATOM 2249 C C . PHE B 1 56 ? -8.016 23.953 -1.571 1 89.62 56 PHE B C 1
ATOM 2251 O O . PHE B 1 56 ? -7.082 24.734 -1.378 1 89.62 56 PHE B O 1
ATOM 2258 N N . TYR B 1 57 ? -8.609 23.859 -2.662 1 88.75 57 TYR B N 1
ATOM 2259 C CA . TYR B 1 57 ? -8.234 24.719 -3.779 1 88.75 57 TYR B CA 1
ATOM 2260 C C . TYR B 1 57 ? -8.414 26.188 -3.422 1 88.75 57 TYR B C 1
ATOM 2262 O O . TYR B 1 57 ? -7.578 27.031 -3.775 1 88.75 57 TYR B O 1
ATOM 2270 N N . LYS B 1 58 ? -9.531 26.5 -2.783 1 90.56 58 LYS B N 1
ATOM 2271 C CA . LYS B 1 58 ? -9.75 27.875 -2.344 1 90.56 58 LYS B CA 1
ATOM 2272 C C . LYS B 1 58 ? -8.648 28.328 -1.391 1 90.56 58 LYS B C 1
ATOM 2274 O O . LYS B 1 58 ? -8.188 29.469 -1.469 1 90.56 58 LYS B O 1
ATOM 2279 N N . SER B 1 59 ? -8.297 27.391 -0.546 1 90.81 59 SER B N 1
ATOM 2280 C CA . SER B 1 59 ? -7.238 27.703 0.407 1 90.81 59 SER B CA 1
ATOM 2281 C C . SER B 1 59 ? -5.914 27.953 -0.303 1 90.81 59 SER B C 1
ATOM 2283 O O . SER B 1 59 ? -5.141 28.812 0.103 1 90.81 59 SER B O 1
ATOM 2285 N N . LEU B 1 60 ? -5.641 27.156 -1.332 1 90.5 60 LEU B N 1
ATOM 2286 C CA . LEU B 1 60 ? -4.426 27.344 -2.117 1 90.5 60 LEU B CA 1
ATOM 2287 C C . LEU B 1 60 ? -4.418 28.719 -2.797 1 90.5 60 LEU B C 1
ATOM 2289 O O . LEU B 1 60 ? -3.379 29.375 -2.865 1 90.5 60 LEU B O 1
ATOM 2293 N N . LEU B 1 61 ? -5.559 29.094 -3.318 1 89.88 61 LEU B N 1
ATOM 2294 C CA . LEU B 1 61 ? -5.695 30.391 -3.975 1 89.88 61 LEU B CA 1
ATOM 2295 C C . LEU B 1 61 ? -5.449 31.531 -2.988 1 89.88 61 LEU B C 1
ATOM 2297 O O . LEU B 1 61 ? -4.742 32.5 -3.305 1 89.88 61 LEU B O 1
ATOM 2301 N N . TYR B 1 62 ? -5.98 31.359 -1.873 1 89.88 62 TYR B N 1
ATOM 2302 C CA . TYR B 1 62 ? -5.812 32.375 -0.836 1 89.88 62 TYR B CA 1
ATOM 2303 C C . TYR B 1 62 ? -4.348 32.5 -0.434 1 89.88 62 TYR B C 1
ATOM 2305 O O . TYR B 1 62 ? -3.863 33.625 -0.192 1 89.88 62 TYR B O 1
ATOM 2313 N N . LYS B 1 63 ? -3.699 31.422 -0.406 1 90.81 63 LYS B N 1
ATOM 2314 C CA . LYS B 1 63 ? -2.281 31.391 -0.053 1 90.81 63 LYS B CA 1
ATOM 2315 C C . LYS B 1 63 ? -1.414 31.844 -1.22 1 90.81 63 LYS B C 1
ATOM 2317 O O . LYS B 1 63 ? -0.211 32.062 -1.059 1 90.81 63 LYS B O 1
ATOM 2322 N N . LYS B 1 64 ? -1.981 32.031 -2.406 1 91.12 64 LYS B N 1
ATOM 2323 C CA . LYS B 1 64 ? -1.29 32.375 -3.641 1 91.12 64 LYS B CA 1
ATOM 2324 C C . LYS B 1 64 ? -0.213 31.359 -3.99 1 91.12 64 LYS B C 1
ATOM 2326 O O . LYS B 1 64 ? 0.922 31.734 -4.301 1 91.12 64 LYS B O 1
ATOM 2331 N N . GLU B 1 65 ? -0.535 30.125 -3.697 1 88.75 65 GLU B N 1
ATOM 2332 C CA . GLU B 1 65 ? 0.361 29.031 -4.047 1 88.75 65 GLU B CA 1
ATOM 2333 C C . GLU B 1 65 ? 0.319 28.75 -5.547 1 88.75 65 GLU B C 1
ATOM 2335 O O . GLU B 1 65 ? -0.735 28.406 -6.086 1 88.75 65 GLU B O 1
ATOM 2340 N N . SER B 1 66 ? 1.463 28.859 -6.223 1 88.25 66 SER B N 1
ATOM 2341 C CA . SER B 1 66 ? 1.511 28.656 -7.668 1 88.25 66 SER B CA 1
ATOM 2342 C C . SER B 1 66 ? 2.357 27.438 -8.031 1 88.25 66 SER B C 1
ATOM 2344 O O . SER B 1 66 ? 2.338 26.984 -9.18 1 88.25 66 SER B O 1
ATOM 2346 N N . ARG B 1 67 ? 3.006 26.891 -7.105 1 90.75 67 ARG B N 1
ATOM 2347 C CA . ARG B 1 67 ? 3.877 25.75 -7.371 1 90.75 67 ARG B CA 1
ATOM 2348 C C . ARG B 1 67 ? 3.061 24.484 -7.625 1 90.75 67 ARG B C 1
ATOM 2350 O O . ARG B 1 67 ? 1.912 24.391 -7.191 1 90.75 67 ARG B O 1
ATOM 2357 N N . ASN B 1 68 ? 3.627 23.594 -8.438 1 95.81 68 ASN B N 1
ATOM 2358 C CA . ASN B 1 68 ? 3.07 22.25 -8.625 1 95.81 68 ASN B CA 1
ATOM 2359 C C . ASN B 1 68 ? 3.262 21.391 -7.387 1 95.81 68 ASN B C 1
ATOM 2361 O O . ASN B 1 68 ? 4.379 20.969 -7.082 1 95.81 68 ASN B O 1
ATOM 2365 N N . GLY B 1 69 ? 2.143 21.188 -6.707 1 97 69 GLY B N 1
ATOM 2366 C CA . GLY B 1 69 ? 2.295 20.516 -5.426 1 97 69 GLY B CA 1
ATOM 2367 C C . GLY B 1 69 ? 1.306 19.375 -5.227 1 97 69 GLY B C 1
ATOM 2368 O O . GLY B 1 69 ? 0.375 19.219 -6.02 1 97 69 GLY B O 1
ATOM 2369 N N . VAL B 1 70 ? 1.596 18.516 -4.273 1 98.12 70 VAL B N 1
ATOM 2370 C CA . VAL B 1 70 ? 0.698 17.5 -3.729 1 98.12 70 VAL B CA 1
ATOM 2371 C C . VAL B 1 70 ? 0.234 17.922 -2.334 1 98.12 70 VAL B C 1
ATOM 2373 O O . VAL B 1 70 ? 1.015 18.469 -1.55 1 98.12 70 VAL B O 1
ATOM 2376 N N . GLY B 1 71 ? -1.092 17.734 -2.066 1 97.81 71 GLY B N 1
ATOM 2377 C CA . GLY B 1 71 ? -1.622 18.344 -0.856 1 97.81 71 GLY B CA 1
ATOM 2378 C C . GLY B 1 71 ? -2.418 17.375 -0 1 97.81 71 GLY B C 1
ATOM 2379 O O . GLY B 1 71 ? -3.32 16.703 -0.495 1 97.81 71 GLY B O 1
ATOM 2380 N N . PHE B 1 72 ? -2.07 17.359 1.303 1 97.12 72 PHE B N 1
ATOM 2381 C CA . PHE B 1 72 ? -2.781 16.609 2.328 1 97.12 72 PHE B CA 1
ATOM 2382 C C . PHE B 1 72 ? -3.684 17.531 3.146 1 97.12 72 PHE B C 1
ATOM 2384 O O . PHE B 1 72 ? -3.355 18.688 3.363 1 97.12 72 PHE B O 1
ATOM 2391 N N . LEU B 1 73 ? -4.758 16.984 3.596 1 94.19 73 LEU B N 1
ATOM 2392 C CA . LEU B 1 73 ? -5.57 17.609 4.637 1 94.19 73 LEU B CA 1
ATOM 2393 C C . LEU B 1 73 ? -5.391 16.891 5.969 1 94.19 73 LEU B C 1
ATOM 2395 O O . LEU B 1 73 ? -5.312 15.656 6.008 1 94.19 73 LEU B O 1
ATOM 2399 N N . THR B 1 74 ? -5.336 17.609 7.043 1 93.75 74 THR B N 1
ATOM 2400 C CA . THR B 1 74 ? -5.191 17.016 8.367 1 93.75 74 THR B CA 1
ATOM 2401 C C . THR B 1 74 ? -5.871 17.875 9.43 1 93.75 74 THR B C 1
ATOM 2403 O O . THR B 1 74 ? -6.078 19.078 9.227 1 93.75 74 THR B O 1
ATOM 2406 N N . SER B 1 75 ? -6.219 17.25 10.555 1 89.12 75 SER B N 1
ATOM 2407 C CA . SER B 1 75 ? -6.867 17.969 11.648 1 89.12 75 SER B CA 1
ATOM 2408 C C . SER B 1 75 ? -5.91 18.188 12.812 1 89.12 75 SER B C 1
ATOM 2410 O O . SER B 1 75 ? -6.254 18.875 13.781 1 89.12 75 SER B O 1
ATOM 2412 N N . VAL B 1 76 ? -4.75 17.625 12.727 1 92.31 76 VAL B N 1
ATOM 2413 C CA . VAL B 1 76 ? -3.865 17.688 13.891 1 92.31 76 VAL B CA 1
ATOM 2414 C C . VAL B 1 76 ? -2.92 18.875 13.766 1 92.31 76 VAL B C 1
ATOM 2416 O O . VAL B 1 76 ? -2.783 19.453 12.688 1 92.31 76 VAL B O 1
ATOM 2419 N N . SER B 1 77 ? -2.256 19.188 14.875 1 93 77 SER B N 1
ATOM 2420 C CA . SER B 1 77 ? -1.272 20.266 14.883 1 93 77 SER B CA 1
ATOM 2421 C C . SER B 1 77 ? -0.086 19.938 13.984 1 93 77 SER B C 1
ATOM 2423 O O . SER B 1 77 ? 0.518 18.875 14.109 1 93 77 SER B O 1
ATOM 2425 N N . LEU B 1 78 ? 0.27 20.859 13.125 1 96.06 78 LEU B N 1
ATOM 2426 C CA . LEU B 1 78 ? 1.328 20.656 12.141 1 96.06 78 LEU B CA 1
ATOM 2427 C C . LEU B 1 78 ? 2.699 20.672 12.805 1 96.06 78 LEU B C 1
ATOM 2429 O O . LEU B 1 78 ? 3.664 20.125 12.273 1 96.06 78 LEU B O 1
ATOM 2433 N N . GLU B 1 79 ? 2.758 21.266 13.984 1 94.94 79 GLU B N 1
ATOM 2434 C CA . GLU B 1 79 ? 4.016 21.344 14.711 1 94.94 79 GLU B CA 1
ATOM 2435 C C . GLU B 1 79 ? 4.418 19.984 15.281 1 94.94 79 GLU B C 1
ATOM 2437 O O . GLU B 1 79 ? 5.582 19.781 15.633 1 94.94 79 GLU B O 1
ATOM 2442 N N . ASN B 1 80 ? 3.494 19.078 15.305 1 95.06 80 ASN B N 1
ATOM 2443 C CA . ASN B 1 80 ? 3.748 17.781 15.914 1 95.06 80 ASN B CA 1
ATOM 2444 C C . ASN B 1 80 ? 4.148 16.75 14.867 1 95.06 80 ASN B C 1
ATOM 2446 O O . ASN B 1 80 ? 4.09 15.539 15.125 1 95.06 80 ASN B O 1
ATOM 2450 N N . TYR B 1 81 ? 4.531 17.266 13.711 1 97.88 81 TYR B N 1
ATOM 2451 C CA . TYR B 1 81 ? 4.977 16.297 12.703 1 97.88 81 TYR B CA 1
ATOM 2452 C C . TYR B 1 81 ? 6.215 15.555 13.172 1 97.88 81 TYR B C 1
ATOM 2454 O O . TYR B 1 81 ? 6.926 16.016 14.07 1 97.88 81 TYR B O 1
ATOM 2462 N N . SER B 1 82 ? 6.426 14.375 12.711 1 98.62 82 SER B N 1
ATOM 2463 C CA . SER B 1 82 ? 7.664 13.633 12.906 1 98.62 82 SER B CA 1
ATOM 2464 C C . SER B 1 82 ? 8.453 13.516 11.609 1 98.62 82 SER B C 1
ATOM 2466 O O . SER B 1 82 ? 7.871 13.5 10.523 1 98.62 82 SER B O 1
ATOM 2468 N N . GLU B 1 83 ? 9.742 13.492 11.734 1 98.81 83 GLU B N 1
ATOM 2469 C CA . GLU B 1 83 ? 10.648 13.367 10.602 1 98.81 83 GLU B CA 1
ATOM 2470 C C . GLU B 1 83 ? 11.789 12.398 10.906 1 98.81 83 GLU B C 1
ATOM 2472 O O . GLU B 1 83 ? 12.398 12.469 11.977 1 98.81 83 GLU B O 1
ATOM 2477 N N . VAL B 1 84 ? 12 11.492 10.031 1 98.88 84 VAL B N 1
ATOM 2478 C CA . VAL B 1 84 ? 13.133 10.578 10.117 1 98.88 84 VAL B CA 1
ATOM 2479 C C . VAL B 1 84 ? 13.922 10.602 8.805 1 98.88 84 VAL B C 1
ATOM 2481 O O . VAL B 1 84 ? 13.336 10.523 7.727 1 98.88 84 VAL B O 1
ATOM 2484 N N . ILE B 1 85 ? 15.203 10.789 8.867 1 98.75 85 ILE B N 1
ATOM 2485 C CA . ILE B 1 85 ? 16.109 10.75 7.719 1 98.75 85 ILE B CA 1
ATOM 2486 C C . ILE B 1 85 ? 17.141 9.641 7.914 1 98.75 85 ILE B C 1
ATOM 2488 O O . ILE B 1 85 ? 17.859 9.625 8.914 1 98.75 85 ILE B O 1
ATOM 2492 N N . LEU B 1 86 ? 17.125 8.719 7.023 1 98.75 86 LEU B N 1
ATOM 2493 C CA . LEU B 1 86 ? 18.109 7.637 7.031 1 98.75 86 LEU B CA 1
ATOM 2494 C C . LEU B 1 86 ? 18.969 7.68 5.777 1 98.75 86 LEU B C 1
ATOM 2496 O O . LEU B 1 86 ? 18.484 7.98 4.688 1 98.75 86 LEU B O 1
ATOM 2500 N N . GLU B 1 87 ? 20.219 7.426 5.973 1 98.06 87 GLU B N 1
ATOM 2501 C CA . GLU B 1 87 ? 21.172 7.426 4.855 1 98.06 87 GLU B CA 1
ATOM 2502 C C . GLU B 1 87 ? 22.125 6.238 4.934 1 98.06 87 GLU B C 1
ATOM 2504 O O . GLU B 1 87 ? 22.609 5.902 6.016 1 98.06 87 GLU B O 1
ATOM 2509 N N . LYS B 1 88 ? 22.219 5.566 3.809 1 97.38 88 LYS B N 1
ATOM 2510 C CA . LYS B 1 88 ? 23.172 4.469 3.648 1 97.38 88 LYS B CA 1
ATOM 2511 C C . LYS B 1 88 ? 23.625 4.34 2.197 1 97.38 88 LYS B C 1
ATOM 2513 O O . LYS B 1 88 ? 22.797 4.363 1.281 1 97.38 88 LYS B O 1
ATOM 2518 N N . GLN B 1 89 ? 24.922 4.109 1.819 1 94.12 89 GLN B N 1
ATOM 2519 C CA . GLN B 1 89 ? 25.5 3.893 0.497 1 94.12 89 GLN B CA 1
ATOM 2520 C C . GLN B 1 89 ? 24.953 4.891 -0.516 1 94.12 89 GLN B C 1
ATOM 2522 O O . GLN B 1 89 ? 24.469 4.496 -1.579 1 94.12 89 GLN B O 1
ATOM 2527 N N . ASN B 1 90 ? 24.844 6.09 -0.305 1 91.62 90 ASN B N 1
ATOM 2528 C CA . ASN B 1 90 ? 24.453 7.195 -1.167 1 91.62 90 ASN B CA 1
ATOM 2529 C C . ASN B 1 90 ? 22.938 7.207 -1.396 1 91.62 90 ASN B C 1
ATOM 2531 O O . ASN B 1 90 ? 22.469 7.738 -2.402 1 91.62 90 ASN B O 1
ATOM 2535 N N . LEU B 1 91 ? 22.297 6.453 -0.633 1 96.81 91 LEU B N 1
ATOM 2536 C CA . LEU B 1 91 ? 20.844 6.465 -0.644 1 96.81 91 LEU B CA 1
ATOM 2537 C C . LEU B 1 91 ? 20.297 7.168 0.593 1 96.81 91 LEU B C 1
ATOM 2539 O O . LEU B 1 91 ? 20.703 6.871 1.716 1 96.81 91 LEU B O 1
ATOM 2543 N N . LYS B 1 92 ? 19.5 8.102 0.35 1 98.38 92 LYS B N 1
ATOM 2544 C CA . LYS B 1 92 ? 18.859 8.844 1.433 1 98.38 92 LYS B CA 1
ATOM 2545 C C . LYS B 1 92 ? 17.344 8.711 1.368 1 98.38 92 LYS B C 1
ATOM 2547 O O . LYS B 1 92 ? 16.734 8.898 0.307 1 98.38 92 LYS B O 1
ATOM 2552 N N . ILE B 1 93 ? 16.734 8.312 2.471 1 98.75 93 ILE B N 1
ATOM 2553 C CA . ILE B 1 93 ? 15.289 8.25 2.609 1 98.75 93 ILE B CA 1
ATOM 2554 C C . ILE B 1 93 ? 14.836 9.211 3.703 1 98.75 93 ILE B C 1
ATOM 2556 O O . ILE B 1 93 ? 15.383 9.211 4.809 1 98.75 93 ILE B O 1
ATOM 2560 N N . ARG B 1 94 ? 13.906 10.039 3.367 1 98.88 94 ARG B N 1
ATOM 2561 C CA . ARG B 1 94 ? 13.297 10.977 4.309 1 98.88 94 ARG B CA 1
ATOM 2562 C C . ARG B 1 94 ? 11.805 10.703 4.461 1 98.88 94 ARG B C 1
ATOM 2564 O O . ARG B 1 94 ? 11.078 10.617 3.471 1 98.88 94 ARG B O 1
ATOM 2571 N N . SER B 1 95 ? 11.359 10.469 5.695 1 98.94 95 SER B N 1
ATOM 2572 C CA . SER B 1 95 ? 9.945 10.258 6.008 1 98.94 95 SER B CA 1
ATOM 2573 C C . SER B 1 95 ? 9.406 11.375 6.895 1 98.94 95 SER B C 1
ATOM 2575 O O . SER B 1 95 ? 9.953 11.641 7.965 1 98.94 95 SER B O 1
ATOM 2577 N N . VAL B 1 96 ? 8.359 12.062 6.445 1 98.94 96 VAL B N 1
ATOM 2578 C CA . VAL B 1 96 ? 7.672 13.109 7.199 1 98.94 96 VAL B CA 1
ATOM 2579 C C . VAL B 1 96 ? 6.215 12.703 7.418 1 98.94 96 VAL B C 1
ATOM 2581 O O . VAL B 1 96 ? 5.492 12.406 6.465 1 98.94 96 VAL B O 1
ATOM 2584 N N . VAL B 1 97 ? 5.789 12.766 8.727 1 98.81 97 VAL B N 1
ATOM 2585 C CA . VAL B 1 97 ? 4.504 12.148 9.039 1 98.81 97 VAL B CA 1
ATOM 2586 C C . VAL B 1 97 ? 3.715 13.047 9.984 1 98.81 97 VAL B C 1
ATOM 2588 O O . VAL B 1 97 ? 4.281 13.641 10.906 1 98.81 97 VAL B O 1
ATOM 2591 N N . THR B 1 98 ? 2.473 13.227 9.703 1 98.25 98 THR B N 1
ATOM 2592 C CA . THR B 1 98 ? 1.52 13.688 10.703 1 98.25 98 THR B CA 1
ATOM 2593 C C . THR B 1 98 ? 0.56 12.562 11.094 1 98.25 98 THR B C 1
ATOM 2595 O O . THR B 1 98 ? 0.125 11.789 10.234 1 98.25 98 THR B O 1
ATOM 2598 N N . VAL B 1 99 ? 0.295 12.484 12.375 1 97.94 99 VAL B N 1
ATOM 2599 C CA . VAL B 1 99 ? -0.532 11.398 12.875 1 97.94 99 VAL B CA 1
ATOM 2600 C C . VAL B 1 99 ? -1.726 11.961 13.641 1 97.94 99 VAL B C 1
ATOM 2602 O O . VAL B 1 99 ? -1.555 12.742 14.578 1 97.94 99 VAL B O 1
ATOM 2605 N N . GLY B 1 100 ? -2.848 11.633 13.25 1 95.56 100 GLY B N 1
ATOM 2606 C CA . GLY B 1 100 ? -4.098 11.75 13.977 1 95.56 100 GLY B CA 1
ATOM 2607 C C . GLY B 1 100 ? -4.848 10.438 14.102 1 95.56 100 GLY B C 1
ATOM 2608 O O . GLY B 1 100 ? -5.246 9.852 13.102 1 95.56 100 GLY B O 1
ATOM 2609 N N . LEU B 1 101 ? -5.129 10.016 15.281 1 94.44 101 LEU B N 1
ATOM 2610 C CA . LEU B 1 101 ? -5.688 8.68 15.477 1 94.44 101 LEU B CA 1
ATOM 2611 C C . LEU B 1 101 ? -7.09 8.758 16.078 1 94.44 101 LEU B C 1
ATOM 2613 O O . LEU B 1 101 ? -7.566 7.793 16.672 1 94.44 101 LEU B O 1
ATOM 2617 N N . GLY B 1 102 ? -7.715 9.883 15.938 1 88.88 102 GLY B N 1
ATOM 2618 C CA . GLY B 1 102 ? -9.047 10.078 16.484 1 88.88 102 GLY B CA 1
ATOM 2619 C C . GLY B 1 102 ? -10.078 9.148 15.883 1 88.88 102 GLY B C 1
ATOM 2620 O O . GLY B 1 102 ? -11.062 8.789 16.531 1 88.88 102 GLY B O 1
ATOM 2621 N N . ASN B 1 103 ? -9.938 8.773 14.68 1 88.44 103 ASN B N 1
ATOM 2622 C CA . ASN B 1 103 ? -10.844 7.848 14.008 1 88.44 103 ASN B CA 1
ATOM 2623 C C . ASN B 1 103 ? -10.133 6.559 13.602 1 88.44 103 ASN B C 1
ATOM 2625 O O . ASN B 1 103 ? -10.266 6.105 12.461 1 88.44 103 ASN B O 1
ATOM 2629 N N . SER B 1 104 ? -9.438 6.016 14.547 1 93.69 104 SER B N 1
ATOM 2630 C CA . SER B 1 104 ? -8.688 4.785 14.289 1 93.69 104 SER B CA 1
ATOM 2631 C C . SER B 1 104 ? -9.625 3.637 13.93 1 93.69 104 SER B C 1
ATOM 2633 O O . SER B 1 104 ? -10.688 3.486 14.539 1 93.69 104 SER B O 1
ATOM 2635 N N . VAL B 1 105 ? -9.234 2.879 12.953 1 95.75 105 VAL B N 1
ATOM 2636 C CA . VAL B 1 105 ? -10.047 1.775 12.453 1 95.75 105 VAL B CA 1
ATOM 2637 C C . VAL B 1 105 ? -9.156 0.564 12.18 1 95.75 105 VAL B C 1
ATOM 2639 O O . VAL B 1 105 ? -7.941 0.698 12.039 1 95.75 105 VAL B O 1
ATOM 2642 N N . ARG B 1 106 ? -9.859 -0.546 12.258 1 97.5 106 ARG B N 1
ATOM 2643 C CA . ARG B 1 106 ? -9.219 -1.793 11.859 1 97.5 106 ARG B CA 1
ATOM 2644 C C . ARG B 1 106 ? -9.617 -2.188 10.438 1 97.5 106 ARG B C 1
ATOM 2646 O O . ARG B 1 106 ? -10.805 -2.156 10.094 1 97.5 106 ARG B O 1
ATOM 2653 N N . ILE B 1 107 ? -8.617 -2.512 9.602 1 98.19 107 ILE B N 1
ATOM 2654 C CA . ILE B 1 107 ? -8.875 -2.887 8.219 1 98.19 107 ILE B CA 1
ATOM 2655 C C . ILE B 1 107 ? -9.859 -4.055 8.172 1 98.19 107 ILE B C 1
ATOM 2657 O O . ILE B 1 107 ? -9.719 -5.023 8.922 1 98.19 107 ILE B O 1
ATOM 2661 N N . GLY B 1 108 ? -10.867 -4.02 7.305 1 96.88 108 GLY B N 1
ATOM 2662 C CA . GLY B 1 108 ? -11.859 -5.07 7.164 1 96.88 108 GLY B CA 1
ATOM 2663 C C . GLY B 1 108 ? -13.117 -4.816 7.973 1 96.88 108 GLY B C 1
ATOM 2664 O O . GLY B 1 108 ? -14.141 -5.469 7.762 1 96.88 108 GLY B O 1
ATOM 2665 N N . ASP B 1 109 ? -13.031 -3.896 8.938 1 95.31 109 ASP B N 1
ATOM 2666 C CA . ASP B 1 109 ? -14.203 -3.57 9.742 1 95.31 109 ASP B CA 1
ATOM 2667 C C . ASP B 1 109 ? -15.266 -2.861 8.906 1 95.31 109 ASP B C 1
ATOM 2669 O O . ASP B 1 109 ? -14.945 -2.158 7.945 1 95.31 109 ASP B O 1
ATOM 2673 N N . PRO B 1 110 ? -16.5 -2.98 9.328 1 93.94 110 PRO B N 1
ATOM 2674 C CA . PRO B 1 110 ? -17.547 -2.215 8.633 1 93.94 110 PRO B CA 1
ATOM 2675 C C . PRO B 1 110 ? -17.391 -0.708 8.828 1 93.94 110 PRO B C 1
ATOM 2677 O O . PRO B 1 110 ? -16.938 -0.259 9.875 1 93.94 110 PRO B O 1
ATOM 2680 N N . PRO B 1 111 ? -17.828 -0.057 7.762 1 90 111 PRO B N 1
ATOM 2681 C CA . PRO B 1 111 ? -17.75 1.399 7.902 1 90 111 PRO B CA 1
ATOM 2682 C C . PRO B 1 111 ? -18.656 1.928 9.016 1 90 111 PRO B C 1
ATOM 2684 O O . PRO B 1 111 ? -19.719 1.365 9.266 1 90 111 PRO B O 1
ATOM 2687 N N . PHE B 1 112 ? -18.125 2.914 9.648 1 82.31 112 PHE B N 1
ATOM 2688 C CA . PHE B 1 112 ? -18.953 3.6 10.641 1 82.31 112 PHE B CA 1
ATOM 2689 C C . PHE B 1 112 ? -18.672 5.098 10.625 1 82.31 112 PHE B C 1
ATOM 2691 O O . PHE B 1 112 ? -17.641 5.539 10.117 1 82.31 112 PHE B O 1
ATOM 2698 N N . GLN B 1 113 ? -19.688 5.809 10.984 1 75.38 113 GLN B N 1
ATOM 2699 C CA . GLN B 1 113 ? -19.516 7.254 11.078 1 75.38 113 GLN B CA 1
ATOM 2700 C C . GLN B 1 113 ? -18.859 7.645 12.406 1 75.38 113 GLN B C 1
ATOM 2702 O O . GLN B 1 113 ? -19.375 7.301 13.477 1 75.38 113 GLN B O 1
ATOM 2707 N N . SER B 1 114 ? -17.688 8.125 12.211 1 70.69 114 SER B N 1
ATOM 2708 C CA . SER B 1 114 ? -17.031 8.633 13.414 1 70.69 114 SER B CA 1
ATOM 2709 C C . SER B 1 114 ? -17.234 10.141 13.562 1 70.69 114 SER B C 1
ATOM 2711 O O . SER B 1 114 ? -17.312 10.859 12.562 1 70.69 114 SER B O 1
ATOM 2713 N N . ASN B 1 115 ? -17.297 10.555 14.812 1 68.81 115 ASN B N 1
ATOM 2714 C CA . ASN B 1 115 ? -17.406 11.977 15.117 1 68.81 115 ASN B CA 1
ATOM 2715 C C . ASN B 1 115 ? -16.031 12.633 15.211 1 68.81 115 ASN B C 1
ATOM 2717 O O . ASN B 1 115 ? -15.922 13.844 15.414 1 68.81 115 ASN B O 1
ATOM 2721 N N . SER B 1 116 ? -15.086 11.836 15.141 1 75.62 116 SER B N 1
ATOM 2722 C CA . SER B 1 116 ? -13.727 12.359 15.25 1 75.62 116 SER B CA 1
ATOM 2723 C C . SER B 1 116 ? -12.953 12.148 13.953 1 75.62 116 SER B C 1
ATOM 2725 O O . SER B 1 116 ? -13.219 11.211 13.203 1 75.62 116 SER B O 1
ATOM 2727 N N . TYR B 1 117 ? -12.094 13.156 13.734 1 80 117 TYR B N 1
ATOM 2728 C CA . TYR B 1 117 ? -11.242 13.078 12.555 1 80 117 TYR B CA 1
ATOM 2729 C C . TYR B 1 117 ? -9.859 12.57 12.914 1 80 117 TYR B C 1
ATOM 2731 O O . TYR B 1 117 ? -9.422 12.688 14.062 1 80 117 TYR B O 1
ATOM 2739 N N . GLY B 1 118 ? -9.258 11.906 12.023 1 88.19 118 GLY B N 1
ATOM 2740 C CA . GLY B 1 118 ? -7.891 11.43 12.164 1 88.19 118 GLY B CA 1
ATOM 2741 C C . GLY B 1 118 ? -7.328 10.867 10.867 1 88.19 118 GLY B C 1
ATOM 2742 O O . GLY B 1 118 ? -8.023 10.164 10.133 1 88.19 118 GLY B O 1
ATOM 2743 N N . THR B 1 119 ? -6.133 11.273 10.68 1 94.38 119 THR B N 1
ATOM 2744 C CA . THR B 1 119 ? -5.473 10.781 9.477 1 94.38 119 THR B CA 1
ATOM 2745 C C . THR B 1 119 ? -3.971 10.633 9.703 1 94.38 119 THR B C 1
ATOM 2747 O O . THR B 1 119 ? -3.369 11.414 10.445 1 94.38 119 THR B O 1
ATOM 2750 N N . ILE B 1 120 ? -3.479 9.625 9.234 1 98.19 120 ILE B N 1
ATOM 2751 C CA . ILE B 1 120 ? -2.031 9.508 9.109 1 98.19 120 ILE B CA 1
ATOM 2752 C C . ILE B 1 120 ? -1.603 9.875 7.691 1 98.19 120 ILE B C 1
ATOM 2754 O O . ILE B 1 120 ? -1.968 9.195 6.73 1 98.19 120 ILE B O 1
ATOM 2758 N N . ASN B 1 121 ? -0.896 11 7.523 1 98.56 121 ASN B N 1
ATOM 2759 C CA . ASN B 1 121 ? -0.323 11.406 6.242 1 98.56 121 ASN B CA 1
ATOM 2760 C C . ASN B 1 121 ? 1.188 11.195 6.215 1 98.56 121 ASN B C 1
ATOM 2762 O O . ASN B 1 121 ? 1.895 11.633 7.125 1 98.56 121 ASN B O 1
ATOM 2766 N N . ILE B 1 122 ? 1.638 10.547 5.184 1 98.94 122 ILE B N 1
ATOM 2767 C CA . ILE B 1 122 ? 3.053 10.203 5.113 1 98.94 122 ILE B CA 1
ATOM 2768 C C . ILE B 1 122 ? 3.639 10.695 3.791 1 98.94 122 ILE B C 1
ATOM 2770 O O . ILE B 1 122 ? 3.123 10.367 2.719 1 98.94 122 ILE B O 1
ATOM 2774 N N . LEU B 1 123 ? 4.68 11.461 3.865 1 98.94 123 LEU B N 1
ATOM 2775 C CA . LEU B 1 123 ? 5.555 11.719 2.727 1 98.94 123 LEU B CA 1
ATOM 2776 C C . LEU B 1 123 ? 6.863 10.945 2.865 1 98.94 123 LEU B C 1
ATOM 2778 O O . LEU B 1 123 ? 7.566 11.078 3.871 1 98.94 123 LEU B O 1
ATOM 2782 N N . VAL B 1 124 ? 7.18 10.125 1.951 1 98.94 124 VAL B N 1
ATOM 2783 C CA . VAL B 1 124 ? 8.516 9.539 1.851 1 98.94 124 VAL B CA 1
ATOM 2784 C C . VAL B 1 124 ? 9.227 10.094 0.619 1 98.94 124 VAL B C 1
ATOM 2786 O O . VAL B 1 124 ? 8.695 10.031 -0.494 1 98.94 124 VAL B O 1
ATOM 2789 N N . GLN B 1 125 ? 10.312 10.648 0.812 1 98.81 125 GLN B N 1
ATOM 2790 C CA . GLN B 1 125 ? 11.164 11.188 -0.245 1 98.81 125 GLN B CA 1
ATOM 2791 C C . GLN B 1 125 ? 12.438 10.359 -0.401 1 98.81 125 GLN B C 1
ATOM 2793 O O . GLN B 1 125 ? 13.125 10.078 0.582 1 98.81 125 GLN B O 1
ATOM 2798 N N . CYS B 1 126 ? 12.688 9.977 -1.574 1 98.06 126 CYS B N 1
ATOM 2799 C CA . CYS B 1 126 ? 13.883 9.203 -1.901 1 98.06 126 CYS B CA 1
ATOM 2800 C C . CYS B 1 126 ? 14.867 10.039 -2.709 1 98.06 126 CYS B C 1
ATOM 2802 O O . CYS B 1 126 ? 14.461 10.836 -3.557 1 98.06 126 CYS B O 1
ATOM 2804 N N . SER B 1 127 ? 16.188 9.812 -2.57 1 97.31 127 SER B N 1
ATOM 2805 C CA . SER B 1 127 ? 17.219 10.625 -3.201 1 97.31 127 SER B CA 1
ATOM 2806 C C . SER B 1 127 ? 17.516 10.133 -4.613 1 97.31 127 SER B C 1
ATOM 2808 O O . SER B 1 127 ? 18.203 10.812 -5.379 1 97.31 127 SER B O 1
ATOM 2810 N N . ILE B 1 128 ? 17.078 8.953 -4.945 1 97.06 128 ILE B N 1
ATOM 2811 C CA . ILE B 1 128 ? 17.312 8.438 -6.285 1 97.06 128 ILE B CA 1
ATOM 2812 C C . ILE B 1 128 ? 15.992 8.289 -7.031 1 97.06 128 ILE B C 1
ATOM 2814 O O . ILE B 1 128 ? 14.938 8.125 -6.41 1 97.06 128 ILE B O 1
ATOM 2818 N N . PRO B 1 129 ? 16.094 8.266 -8.344 1 97.56 129 PRO B N 1
ATOM 2819 C CA . PRO B 1 129 ? 14.867 8.234 -9.141 1 97.56 129 PRO B CA 1
ATOM 2820 C C . PRO B 1 129 ? 14.188 6.867 -9.117 1 97.56 129 PRO B C 1
ATOM 2822 O O . PRO B 1 129 ? 14.859 5.832 -9.164 1 97.56 129 PRO B O 1
ATOM 2825 N N . PHE B 1 130 ? 12.875 6.871 -9 1 97.75 130 PHE B N 1
ATOM 2826 C CA . PHE B 1 130 ? 12 5.711 -9.133 1 97.75 130 PHE B CA 1
ATOM 2827 C C . PHE B 1 130 ? 11.031 5.898 -10.297 1 97.75 130 PHE B C 1
ATOM 2829 O O . PHE B 1 130 ? 10.586 7.02 -10.562 1 97.75 130 PHE B O 1
ATOM 2836 N N . ASP B 1 131 ? 10.766 4.805 -10.977 1 96.56 131 ASP B N 1
ATOM 2837 C CA . ASP B 1 131 ? 9.672 4.855 -11.945 1 96.56 131 ASP B CA 1
ATOM 2838 C C . ASP B 1 131 ? 8.344 4.484 -11.289 1 96.56 131 ASP B C 1
ATOM 2840 O O . ASP B 1 131 ? 8.273 4.293 -10.078 1 96.56 131 ASP B O 1
ATOM 2844 N N . LEU B 1 132 ? 7.277 4.461 -12.055 1 96.62 132 LEU B N 1
ATOM 2845 C CA . LEU B 1 132 ? 5.941 4.211 -11.523 1 96.62 132 LEU B CA 1
ATOM 2846 C C . LEU B 1 132 ? 5.883 2.859 -10.82 1 96.62 132 LEU B C 1
ATOM 2848 O O . LEU B 1 132 ? 5.348 2.752 -9.711 1 96.62 132 LEU B O 1
ATOM 2852 N N . ASN B 1 133 ? 6.461 1.819 -11.438 1 96.38 133 ASN B N 1
ATOM 2853 C CA . ASN B 1 133 ? 6.406 0.471 -10.883 1 96.38 133 ASN B CA 1
ATOM 2854 C C . ASN B 1 133 ? 7.102 0.396 -9.523 1 96.38 133 ASN B C 1
ATOM 2856 O O . ASN B 1 133 ? 6.531 -0.11 -8.555 1 96.38 133 ASN B O 1
ATOM 2860 N N . THR B 1 134 ? 8.289 0.899 -9.5 1 97.31 134 THR B N 1
ATOM 2861 C CA . THR B 1 134 ? 9.055 0.853 -8.258 1 97.31 134 THR B CA 1
ATOM 2862 C C . THR B 1 134 ? 8.422 1.764 -7.207 1 97.31 134 THR B C 1
ATOM 2864 O O . THR B 1 134 ? 8.469 1.466 -6.012 1 97.31 134 THR B O 1
ATOM 2867 N N . SER B 1 135 ? 7.773 2.824 -7.645 1 98.38 135 SER B N 1
ATOM 2868 C CA . SER B 1 135 ? 7.07 3.715 -6.727 1 98.38 135 SER B CA 1
ATOM 2869 C C . SER B 1 135 ? 5.848 3.031 -6.121 1 98.38 135 SER B C 1
ATOM 2871 O O . SER B 1 135 ? 5.531 3.238 -4.945 1 98.38 135 SER B O 1
ATOM 2873 N N . LEU B 1 136 ? 5.18 2.24 -6.926 1 98.5 136 LEU B N 1
ATOM 2874 C CA . LEU B 1 136 ? 4.039 1.477 -6.434 1 98.5 136 LEU B CA 1
ATOM 2875 C C . LEU B 1 136 ? 4.469 0.488 -5.355 1 98.5 136 LEU B C 1
ATOM 2877 O O . LEU B 1 136 ? 3.814 0.369 -4.316 1 98.5 136 LEU B O 1
ATOM 2881 N N . GLU B 1 137 ? 5.523 -0.186 -5.617 1 98.56 137 GLU B N 1
ATOM 2882 C CA . GLU B 1 137 ? 6.066 -1.119 -4.633 1 98.56 137 GLU B CA 1
ATOM 2883 C C . GLU B 1 137 ? 6.48 -0.396 -3.355 1 98.56 137 GLU B C 1
ATOM 2885 O O . GLU B 1 137 ? 6.246 -0.895 -2.252 1 98.56 137 GLU B O 1
ATOM 2890 N N . ALA B 1 138 ? 7.07 0.778 -3.508 1 98.75 138 ALA B N 1
ATOM 2891 C CA . ALA B 1 138 ? 7.445 1.588 -2.352 1 98.75 138 ALA B CA 1
ATOM 2892 C C . ALA B 1 138 ? 6.223 1.947 -1.514 1 98.75 138 ALA B C 1
ATOM 2894 O O . ALA B 1 138 ? 6.262 1.881 -0.283 1 98.75 138 ALA B O 1
ATOM 2895 N N . VAL B 1 139 ? 5.164 2.297 -2.154 1 98.88 139 VAL B N 1
ATOM 2896 C CA . VAL B 1 139 ? 3.93 2.652 -1.46 1 98.88 139 VAL B CA 1
ATOM 2897 C C . VAL B 1 139 ? 3.436 1.462 -0.641 1 98.88 139 VAL B C 1
ATOM 2899 O O . VAL B 1 139 ? 2.967 1.629 0.488 1 98.88 139 VAL B O 1
ATOM 2902 N N . SER B 1 140 ? 3.531 0.296 -1.183 1 98.75 140 SER B N 1
ATOM 2903 C CA . SER B 1 140 ? 3.137 -0.901 -0.447 1 98.75 140 SER B CA 1
ATOM 2904 C C . SER B 1 140 ? 4.012 -1.104 0.786 1 98.75 140 SER B C 1
ATOM 2906 O O . SER B 1 140 ? 3.521 -1.511 1.842 1 98.75 140 SER B O 1
ATOM 2908 N N . LEU B 1 141 ? 5.312 -0.851 0.684 1 98.88 141 LEU B N 1
ATOM 2909 C CA . LEU B 1 141 ? 6.223 -0.966 1.816 1 98.88 141 LEU B CA 1
ATOM 2910 C C . LEU B 1 141 ? 5.891 0.065 2.889 1 98.88 141 LEU B C 1
ATOM 2912 O O . LEU B 1 141 ? 5.926 -0.241 4.082 1 98.88 141 LEU B O 1
ATOM 2916 N N . ILE B 1 142 ? 5.609 1.263 2.43 1 98.94 142 ILE B N 1
ATOM 2917 C CA . ILE B 1 142 ? 5.23 2.34 3.34 1 98.94 142 ILE B CA 1
ATOM 2918 C C . ILE B 1 142 ? 3.973 1.947 4.109 1 98.94 142 ILE B C 1
ATOM 2920 O O . ILE B 1 142 ? 3.906 2.117 5.328 1 98.94 142 ILE B O 1
ATOM 2924 N N . THR B 1 143 ? 3 1.396 3.404 1 98.94 143 THR B N 1
ATOM 2925 C CA . THR B 1 143 ? 1.758 0.949 4.023 1 98.94 143 THR B CA 1
ATOM 2926 C C . THR B 1 143 ? 2.029 -0.151 5.047 1 98.94 143 THR B C 1
ATOM 2928 O O . THR B 1 143 ? 1.467 -0.138 6.145 1 98.94 143 THR B O 1
ATOM 2931 N N . GLU B 1 144 ? 2.863 -1.067 4.641 1 98.94 144 GLU B N 1
ATOM 2932 C CA . GLU B 1 144 ? 3.229 -2.172 5.523 1 98.94 144 GLU B CA 1
ATOM 2933 C C . GLU B 1 144 ? 3.865 -1.66 6.812 1 98.94 144 GLU B C 1
ATOM 2935 O O . GLU B 1 144 ? 3.486 -2.082 7.91 1 98.94 144 GLU B O 1
ATOM 2940 N N . ALA B 1 145 ? 4.797 -0.768 6.715 1 98.94 145 ALA B N 1
ATOM 2941 C CA . ALA B 1 145 ? 5.5 -0.207 7.867 1 98.94 145 ALA B CA 1
ATOM 2942 C C . ALA B 1 145 ? 4.551 0.6 8.75 1 98.94 145 ALA B C 1
ATOM 2944 O O . ALA B 1 145 ? 4.617 0.52 9.977 1 98.94 145 ALA B O 1
ATOM 2945 N N . ARG B 1 146 ? 3.693 1.425 8.086 1 98.88 146 ARG B N 1
ATOM 2946 C CA . ARG B 1 146 ? 2.686 2.176 8.828 1 98.88 146 ARG B CA 1
ATOM 2947 C C . ARG B 1 146 ? 1.778 1.239 9.617 1 98.88 146 ARG B C 1
ATOM 2949 O O . ARG B 1 146 ? 1.505 1.481 10.797 1 98.88 146 ARG B O 1
ATOM 2956 N N . THR B 1 147 ? 1.313 0.158 9.023 1 98.88 147 THR B N 1
ATOM 2957 C CA . THR B 1 147 ? 0.424 -0.805 9.664 1 98.88 147 THR B CA 1
ATOM 2958 C C . THR B 1 147 ? 1.102 -1.447 10.875 1 98.88 147 THR B C 1
ATOM 2960 O O . THR B 1 147 ? 0.503 -1.547 11.945 1 98.88 147 THR B O 1
ATOM 2963 N N . LEU B 1 148 ? 2.344 -1.809 10.688 1 98.81 148 LEU B N 1
ATOM 2964 C CA . LEU B 1 148 ? 3.109 -2.408 11.773 1 98.81 148 LEU B CA 1
ATOM 2965 C C . LEU B 1 148 ? 3.234 -1.441 12.945 1 98.81 148 LEU B C 1
ATOM 2967 O O . LEU B 1 148 ? 2.984 -1.817 14.094 1 98.81 148 LEU B O 1
ATOM 2971 N N . ALA B 1 149 ? 3.609 -0.225 12.664 1 98.88 149 ALA B N 1
ATOM 2972 C CA . ALA B 1 149 ? 3.791 0.778 13.711 1 98.88 149 ALA B CA 1
ATOM 2973 C C . ALA B 1 149 ? 2.496 1 14.484 1 98.88 149 ALA B C 1
ATOM 2975 O O . ALA B 1 149 ? 2.51 1.092 15.719 1 98.88 149 ALA B O 1
ATOM 2976 N N . VAL B 1 150 ? 1.387 1.065 13.789 1 98.75 150 VAL B N 1
ATOM 2977 C CA . VAL B 1 150 ? 0.097 1.312 14.43 1 98.75 150 VAL B CA 1
ATOM 2978 C C . VAL B 1 150 ? -0.287 0.119 15.297 1 98.75 150 VAL B C 1
ATOM 2980 O O . VAL B 1 150 ? -0.714 0.29 16.438 1 98.75 150 VAL B O 1
ATOM 2983 N N . LEU B 1 151 ? -0.117 -1.079 14.797 1 98.5 151 LEU B N 1
ATOM 2984 C CA . LEU B 1 151 ? -0.458 -2.279 15.547 1 98.5 151 LEU B CA 1
ATOM 2985 C C . LEU B 1 151 ? 0.377 -2.373 16.828 1 98.5 151 LEU B C 1
ATOM 2987 O O . LEU B 1 151 ? -0.142 -2.723 17.891 1 98.5 151 LEU B O 1
ATOM 2991 N N . GLU B 1 152 ? 1.604 -2.062 16.688 1 98.06 152 GLU B N 1
ATOM 2992 C CA . GLU B 1 152 ? 2.502 -2.188 17.828 1 98.06 152 GLU B CA 1
ATOM 2993 C C . GLU B 1 152 ? 2.252 -1.082 18.859 1 98.06 152 GLU B C 1
ATOM 2995 O O . GLU B 1 152 ? 2.637 -1.207 20.016 1 98.06 152 GLU B O 1
ATOM 3000 N N . ALA B 1 153 ? 1.665 0 18.422 1 98 153 ALA B N 1
ATOM 3001 C CA . ALA B 1 153 ? 1.28 1.062 19.344 1 98 153 ALA B CA 1
ATOM 3002 C C . ALA B 1 153 ? 0.055 0.663 20.156 1 98 153 ALA B C 1
ATOM 3004 O O . ALA B 1 153 ? -0.304 1.34 21.125 1 98 153 ALA B O 1
ATOM 3005 N N . LYS B 1 154 ? -0.675 -0.39 19.766 1 97.31 154 LYS B N 1
ATOM 3006 C CA . LYS B 1 154 ? -1.79 -1.003 20.484 1 97.31 154 LYS B CA 1
ATOM 3007 C C . LYS B 1 154 ? -2.928 -0.007 20.672 1 97.31 154 LYS B C 1
ATOM 3009 O O . LYS B 1 154 ? -3.5 0.08 21.766 1 97.31 154 LYS B O 1
ATOM 3014 N N . ILE B 1 155 ? -3.131 0.753 19.656 1 96.38 155 ILE B N 1
ATOM 3015 C CA . ILE B 1 155 ? -4.281 1.649 19.656 1 96.38 155 ILE B CA 1
ATOM 3016 C C . ILE B 1 155 ? -5.566 0.838 19.516 1 96.38 155 ILE B C 1
ATOM 3018 O O . ILE B 1 155 ? -5.715 0.055 18.562 1 96.38 155 ILE B O 1
ATOM 3022 N N . ARG B 1 156 ? -6.504 1.036 20.391 1 94.31 156 ARG B N 1
ATOM 3023 C CA . ARG B 1 156 ? -7.754 0.28 20.359 1 94.31 156 ARG B CA 1
ATOM 3024 C C . ARG B 1 156 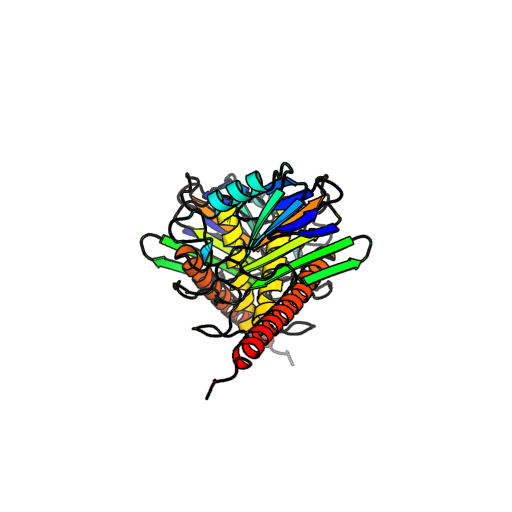? -8.805 0.991 19.531 1 94.31 156 ARG B C 1
ATOM 3026 O O . ARG B 1 156 ? -8.883 2.221 19.531 1 94.31 156 ARG B O 1
ATOM 3033 N N . CYS B 1 157 ? -9.578 0.168 18.828 1 91.88 157 CYS B N 1
ATOM 3034 C CA . CYS B 1 157 ? -10.781 0.627 18.141 1 91.88 157 CYS B CA 1
ATOM 3035 C C . CYS B 1 157 ? -11.969 -0.26 18.469 1 91.88 157 CYS B C 1
ATOM 3037 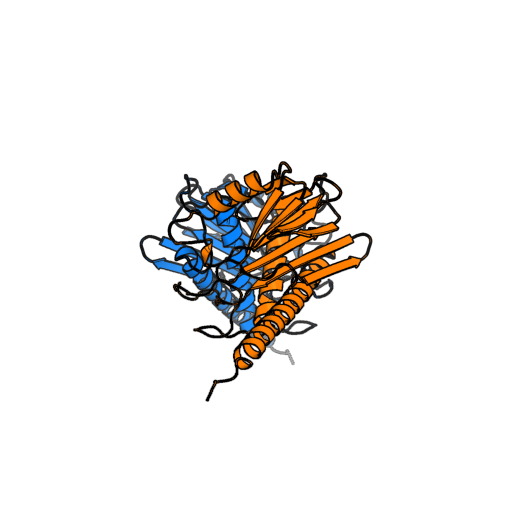O O . CYS B 1 157 ? -11.938 -1.008 19.453 1 91.88 157 CYS B O 1
ATOM 3039 N N . LYS B 1 158 ? -13.031 -0.107 17.859 1 86.06 158 LYS B N 1
ATOM 3040 C CA . LYS B 1 158 ? -14.297 -0.754 18.203 1 86.06 158 LYS B CA 1
ATOM 3041 C C . LYS B 1 158 ? -14.156 -2.273 18.172 1 86.06 158 LYS B C 1
ATOM 3043 O O . LYS B 1 158 ? -14.75 -2.973 19 1 86.06 158 LYS B O 1
ATOM 3048 N N . THR B 1 159 ? -13.312 -2.768 17.312 1 90.88 159 THR B N 1
ATOM 3049 C CA . THR B 1 159 ? -13.32 -4.207 17.078 1 90.88 159 THR B CA 1
ATOM 3050 C C . THR B 1 159 ? -12 -4.836 17.516 1 90.88 159 THR B C 1
ATOM 3052 O O . THR B 1 159 ? -11.836 -6.055 17.453 1 90.88 159 THR B O 1
ATOM 3055 N N . GLY B 1 160 ? -11.086 -4.09 17.984 1 94.12 160 GLY B N 1
ATOM 3056 C CA . GLY B 1 160 ? -9.789 -4.605 18.391 1 94.12 160 GLY B CA 1
ATOM 3057 C C . GLY B 1 160 ? -8.68 -3.576 18.297 1 94.12 160 GLY B C 1
ATOM 3058 O O . GLY B 1 160 ? -8.852 -2.428 18.719 1 94.12 160 GLY B O 1
ATOM 3059 N N . LEU B 1 161 ? -7.562 -4.078 17.844 1 97.12 161 LEU B N 1
ATOM 3060 C CA . LEU B 1 161 ? -6.457 -3.156 17.625 1 97.12 161 LEU B CA 1
ATOM 3061 C C . LEU B 1 161 ? -6.566 -2.496 16.25 1 97.12 161 LEU B C 1
ATOM 3063 O O . LEU B 1 161 ? -6.801 -3.172 15.25 1 97.12 161 LEU B O 1
ATOM 3067 N N . ALA B 1 162 ? -6.391 -1.203 16.25 1 97.5 162 ALA B N 1
ATOM 3068 C CA . ALA B 1 162 ? -6.453 -0.45 15 1 97.5 162 ALA B CA 1
ATOM 3069 C C . ALA B 1 162 ? -5.27 -0.788 14.094 1 97.5 162 ALA B C 1
ATOM 3071 O O . ALA B 1 162 ? -4.18 -1.104 14.578 1 97.5 162 ALA B O 1
ATOM 3072 N N . THR B 1 163 ? -5.461 -0.728 12.82 1 98.44 163 THR B N 1
ATOM 3073 C CA . THR B 1 163 ? -4.391 -0.918 11.852 1 98.44 163 THR B CA 1
ATOM 3074 C C . THR B 1 163 ? -4.078 0.389 11.125 1 98.44 163 THR B C 1
ATOM 3076 O O . THR B 1 163 ? -3.152 0.45 10.312 1 98.44 163 THR B O 1
ATOM 3079 N N . GLY B 1 164 ? -4.809 1.428 11.328 1 97.25 164 GLY B N 1
ATOM 3080 C CA . GLY B 1 164 ? -4.684 2.77 10.781 1 97.25 164 GLY B CA 1
ATOM 3081 C C . GLY B 1 164 ? -5.895 3.643 11.062 1 97.25 164 GLY B C 1
ATOM 3082 O O . GLY B 1 164 ? -6.555 3.482 12.094 1 97.25 164 GLY B O 1
ATOM 3083 N N . THR B 1 165 ? -6.105 4.582 10.219 1 95.25 165 THR B N 1
ATOM 3084 C CA . THR B 1 165 ? -7.289 5.434 10.281 1 95.25 165 THR B CA 1
ATOM 3085 C C . THR B 1 165 ? -8.141 5.266 9.023 1 95.25 165 THR B C 1
ATOM 3087 O O . THR B 1 165 ? -7.762 4.539 8.102 1 95.25 165 THR B O 1
ATOM 3090 N N . GLY B 1 166 ? -9.219 5.898 9.016 1 91.44 166 GLY B N 1
ATOM 3091 C CA . GLY B 1 166 ? -10.133 5.773 7.891 1 91.44 166 GLY B CA 1
ATOM 3092 C C . GLY B 1 166 ? -9.625 6.457 6.637 1 91.44 166 GLY B C 1
ATOM 3093 O O . GLY B 1 166 ? -10.047 6.121 5.527 1 91.44 166 GLY B O 1
ATOM 3094 N N . THR B 1 167 ? -8.641 7.391 6.762 1 92.31 167 THR B N 1
ATOM 3095 C CA . THR B 1 167 ? -8.289 8.25 5.637 1 92.31 167 THR B CA 1
ATOM 3096 C C . THR B 1 167 ? -6.773 8.398 5.523 1 92.31 167 THR B C 1
ATOM 3098 O O . THR B 1 167 ? -6.273 9.477 5.207 1 92.31 167 THR B O 1
ATOM 3101 N N . ASP B 1 168 ? -6.023 7.363 5.879 1 96.75 168 ASP B N 1
ATOM 3102 C CA . ASP B 1 168 ? -4.57 7.414 5.723 1 96.75 168 ASP B CA 1
ATOM 3103 C C . ASP B 1 168 ? -4.188 7.734 4.277 1 96.75 168 ASP B C 1
ATOM 3105 O O . ASP B 1 168 ? -4.867 7.309 3.342 1 96.75 168 ASP B O 1
ATOM 3109 N N . CYS B 1 169 ? -3.096 8.469 4.141 1 98.12 169 CYS B N 1
ATOM 3110 C CA . CYS B 1 169 ? -2.645 8.789 2.793 1 98.12 169 CYS B CA 1
ATOM 3111 C C . CYS B 1 169 ? -1.122 8.805 2.713 1 98.12 169 CYS B C 1
ATOM 3113 O O . CYS B 1 169 ? -0.447 9.086 3.703 1 98.12 169 CYS B O 1
ATOM 3115 N N . ILE B 1 170 ? -0.583 8.484 1.532 1 98.88 170 ILE B N 1
ATOM 3116 C CA . ILE B 1 170 ? 0.852 8.375 1.298 1 98.88 170 ILE B CA 1
ATOM 3117 C C . ILE B 1 170 ? 1.229 9.148 0.035 1 98.88 170 ILE B C 1
ATOM 3119 O O . ILE B 1 170 ? 0.521 9.086 -0.972 1 98.88 170 ILE B O 1
ATOM 3123 N N . ALA B 1 171 ? 2.258 9.898 0.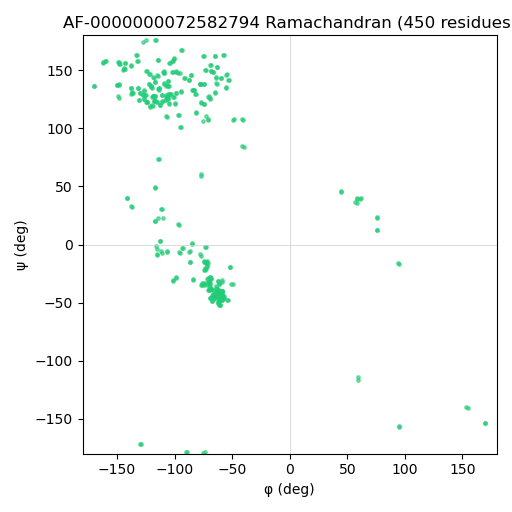12 1 98.94 171 ALA B N 1
ATOM 3124 C CA . ALA B 1 171 ? 2.965 10.422 -1.047 1 98.94 171 ALA B CA 1
ATOM 3125 C C . ALA B 1 171 ? 4.395 9.891 -1.105 1 98.94 171 ALA B C 1
ATOM 3127 O O . ALA B 1 171 ? 5.148 10.008 -0.136 1 98.94 171 ALA B O 1
ATOM 3128 N N . PHE B 1 172 ? 4.762 9.273 -2.172 1 98.94 172 PHE B N 1
ATOM 3129 C CA . PHE B 1 172 ? 6.137 8.859 -2.418 1 98.94 172 PHE B CA 1
ATOM 3130 C C . PHE B 1 172 ? 6.777 9.727 -3.498 1 98.94 172 PHE B C 1
ATOM 3132 O O . PHE B 1 172 ? 6.273 9.797 -4.621 1 98.94 172 PHE B O 1
ATOM 3139 N N . ALA B 1 173 ? 7.867 10.305 -3.158 1 98.88 173 ALA B N 1
ATOM 3140 C CA . ALA B 1 173 ? 8.516 11.273 -4.039 1 98.88 173 ALA B CA 1
ATOM 3141 C C . ALA B 1 173 ? 9.945 10.844 -4.367 1 98.88 173 ALA B C 1
ATOM 3143 O O . ALA B 1 173 ? 10.68 10.398 -3.486 1 98.88 173 ALA B O 1
ATOM 3144 N N . SER B 1 174 ? 10.32 11 -5.586 1 98.5 174 SER B N 1
ATOM 3145 C CA . SER B 1 174 ? 11.688 10.766 -6.035 1 98.5 174 SER B CA 1
ATOM 3146 C C . SER B 1 174 ? 12.055 11.703 -7.184 1 98.5 174 SER B C 1
ATOM 3148 O O . SER B 1 174 ? 11.18 12.195 -7.895 1 98.5 174 SER B O 1
ATOM 3150 N N . PRO B 1 175 ? 13.328 11.977 -7.363 1 97.94 175 PRO B N 1
ATOM 3151 C CA . PRO B 1 175 ? 13.727 12.922 -8.414 1 97.94 175 PRO B CA 1
ATOM 3152 C C . PRO B 1 175 ? 13.172 12.555 -9.781 1 97.94 175 PRO B C 1
ATOM 3154 O O . PRO B 1 175 ? 13.078 11.367 -10.117 1 97.94 175 PRO B O 1
ATOM 3157 N N . SER B 1 176 ? 12.789 13.664 -10.5 1 95.06 176 SER B N 1
ATOM 3158 C CA . SER B 1 176 ? 12.211 13.477 -11.828 1 95.06 176 SER B CA 1
ATOM 3159 C C . SER B 1 176 ? 13.289 13.172 -12.867 1 95.06 176 SER B C 1
ATOM 3161 O O . SER B 1 176 ? 13.547 13.977 -13.758 1 95.06 176 SER B O 1
ATOM 3163 N N . CYS B 1 177 ? 14.039 12.18 -12.742 1 91.31 177 CYS B N 1
ATOM 3164 C CA . CYS B 1 177 ? 15.055 11.719 -13.688 1 91.31 177 CYS B CA 1
ATOM 3165 C C . CYS B 1 177 ? 14.82 10.266 -14.078 1 91.31 177 CYS B C 1
ATOM 3167 O O . CYS B 1 177 ? 13.867 9.641 -13.617 1 91.31 177 CYS B O 1
ATOM 3169 N N . ILE B 1 178 ? 15.633 9.867 -14.961 1 88.56 178 ILE B N 1
ATOM 3170 C CA . ILE B 1 178 ? 15.492 8.5 -15.453 1 88.56 178 ILE B CA 1
ATOM 3171 C C . ILE B 1 178 ? 15.883 7.516 -14.352 1 88.56 178 ILE B C 1
ATOM 3173 O O . ILE B 1 178 ? 16.938 7.668 -13.719 1 88.56 178 ILE B O 1
ATOM 3177 N N . SER B 1 179 ? 14.984 6.672 -14.109 1 88.56 179 SER B N 1
ATOM 3178 C CA . SER B 1 179 ? 15.234 5.652 -13.094 1 88.56 179 SER B CA 1
ATOM 3179 C C . SER B 1 179 ? 15.922 4.434 -13.688 1 88.56 179 SER B C 1
ATOM 3181 O O . SER B 1 179 ? 15.594 4 -14.797 1 88.56 179 SER B O 1
ATOM 3183 N N . THR B 1 180 ? 16.828 3.902 -12.914 1 84.25 180 THR B N 1
ATOM 3184 C CA . THR B 1 180 ? 17.484 2.656 -13.305 1 84.25 180 THR B CA 1
ATOM 3185 C C . THR B 1 180 ? 17.094 1.523 -12.359 1 84.25 180 THR B C 1
ATOM 3187 O O . THR B 1 180 ? 17.531 0.386 -12.531 1 84.25 180 THR B O 1
ATOM 3190 N N . LYS B 1 181 ? 16.25 1.853 -11.469 1 87.81 181 LYS B N 1
ATOM 3191 C CA . LYS B 1 181 ? 15.828 0.866 -10.477 1 87.81 181 LYS B CA 1
ATOM 3192 C C . LYS B 1 181 ? 14.703 -0.013 -11.008 1 87.81 181 LYS B C 1
ATOM 3194 O O . LYS B 1 181 ? 13.703 0.494 -11.516 1 87.81 181 LYS B O 1
ATOM 3199 N N . ARG B 1 182 ? 14.867 -1.348 -10.805 1 84.56 182 ARG B N 1
ATOM 3200 C CA . ARG B 1 182 ? 13.875 -2.271 -11.336 1 84.56 182 ARG B CA 1
ATOM 3201 C C . ARG B 1 182 ? 12.922 -2.744 -10.234 1 84.56 182 ARG B C 1
ATOM 3203 O O . ARG B 1 182 ? 11.766 -3.076 -10.508 1 84.56 182 ARG B O 1
ATOM 3210 N N . TYR B 1 183 ? 13.453 -2.811 -9.039 1 88.12 183 TYR B N 1
ATOM 3211 C CA . TYR B 1 183 ? 12.664 -3.301 -7.914 1 88.12 183 TYR B CA 1
ATOM 3212 C C . TYR B 1 183 ? 13 -2.541 -6.637 1 88.12 183 TYR B C 1
ATOM 3214 O O . TYR B 1 183 ? 14.07 -1.938 -6.531 1 88.12 183 TYR B O 1
ATOM 3222 N N . THR B 1 184 ? 12.094 -2.516 -5.699 1 92.69 184 THR B N 1
ATOM 3223 C CA . THR B 1 184 ? 12.336 -1.93 -4.387 1 92.69 184 THR B CA 1
ATOM 3224 C C . THR B 1 184 ? 11.68 -2.764 -3.291 1 92.69 184 THR B C 1
ATOM 3226 O O . THR B 1 184 ? 11.086 -2.219 -2.355 1 92.69 184 THR B O 1
ATOM 3229 N N . GLY B 1 185 ? 11.727 -4.086 -3.395 1 92.06 185 GLY B N 1
ATOM 3230 C CA . GLY B 1 185 ? 11.18 -4.957 -2.369 1 92.06 185 GLY B CA 1
ATOM 3231 C C . GLY B 1 185 ? 12.031 -5.016 -1.117 1 92.06 185 GLY B C 1
ATOM 3232 O O . GLY B 1 185 ? 13.039 -4.316 -1.016 1 92.06 185 GLY B O 1
ATOM 3233 N N . LYS B 1 186 ? 11.656 -5.812 -0.091 1 94.31 186 LYS B N 1
ATOM 3234 C CA . LYS B 1 186 ? 12.25 -5.82 1.241 1 94.31 186 LYS B CA 1
ATOM 3235 C C . LYS B 1 186 ? 13.633 -6.477 1.223 1 94.31 186 LYS B C 1
ATOM 3237 O O . LYS B 1 186 ? 14.383 -6.387 2.195 1 94.31 186 LYS B O 1
ATOM 3242 N N . HIS B 1 187 ? 14.07 -6.973 0.041 1 91.12 187 HIS B N 1
ATOM 3243 C CA . HIS B 1 187 ? 15.414 -7.512 -0.105 1 91.12 187 HIS B CA 1
ATOM 3244 C C . HIS B 1 187 ? 16.391 -6.445 -0.602 1 91.12 187 HIS B C 1
ATOM 3246 O O . HIS B 1 187 ? 17.578 -6.703 -0.732 1 91.12 187 HIS B O 1
ATOM 3252 N N . THR B 1 188 ? 15.906 -5.34 -0.858 1 93.94 188 THR B N 1
ATOM 3253 C CA . THR B 1 188 ? 16.75 -4.262 -1.366 1 93.94 188 THR B CA 1
ATOM 3254 C C . THR B 1 188 ? 17.109 -3.285 -0.25 1 93.94 188 THR B C 1
ATOM 3256 O O . THR B 1 188 ? 16.406 -3.209 0.764 1 93.94 188 THR B O 1
ATOM 3259 N N . LEU B 1 189 ? 18.172 -2.51 -0.486 1 96.19 189 LEU B N 1
ATOM 3260 C CA . LEU B 1 189 ? 18.562 -1.458 0.447 1 96.19 189 LEU B CA 1
ATOM 3261 C C . LEU B 1 189 ? 17.484 -0.387 0.54 1 96.19 189 LEU B C 1
ATOM 3263 O O . LEU B 1 189 ? 17.172 0.093 1.632 1 96.19 189 LEU B O 1
ATOM 3267 N N . SER B 1 190 ? 16.953 0.013 -0.611 1 97.31 190 SER B N 1
ATOM 3268 C CA . SER B 1 190 ? 15.898 1.024 -0.603 1 97.31 190 SER B CA 1
ATOM 3269 C C . SER B 1 190 ? 14.672 0.541 0.168 1 97.31 190 SER B C 1
ATOM 3271 O O . SER B 1 190 ? 14.094 1.292 0.953 1 97.31 190 SER B O 1
ATOM 3273 N N . GLY B 1 191 ? 14.297 -0.742 -0.051 1 97.5 191 GLY B N 1
ATOM 3274 C CA . GLY B 1 191 ? 13.172 -1.288 0.686 1 97.5 191 GLY B CA 1
ATOM 3275 C C . GLY B 1 191 ? 13.383 -1.293 2.188 1 97.5 191 GLY B C 1
ATOM 3276 O O . GLY B 1 191 ? 12.477 -0.957 2.949 1 97.5 191 GLY B O 1
ATOM 3277 N N . HIS B 1 192 ? 14.562 -1.629 2.566 1 97.5 192 HIS B N 1
ATOM 3278 C CA . HIS B 1 192 ? 14.945 -1.622 3.975 1 97.5 192 HIS B CA 1
ATOM 3279 C C . HIS B 1 192 ? 14.836 -0.223 4.57 1 97.5 192 HIS B C 1
ATOM 3281 O O . HIS B 1 192 ? 14.172 -0.028 5.586 1 97.5 192 HIS B O 1
ATOM 3287 N N . LEU B 1 193 ? 15.406 0.715 3.955 1 98.69 193 LEU B N 1
ATOM 3288 C CA . LEU B 1 193 ? 15.477 2.066 4.5 1 98.69 193 LEU B CA 1
ATOM 3289 C C . LEU B 1 193 ? 14.102 2.73 4.492 1 98.69 193 LEU B C 1
ATOM 3291 O O . LEU B 1 193 ? 13.766 3.467 5.422 1 98.69 193 LEU B O 1
ATOM 3295 N N . ILE B 1 194 ? 13.328 2.498 3.465 1 98.81 194 ILE B N 1
ATOM 3296 C CA . ILE B 1 194 ? 11.969 3.025 3.408 1 98.81 194 ILE B CA 1
ATOM 3297 C C . ILE B 1 194 ? 11.148 2.471 4.574 1 98.81 194 ILE B C 1
ATOM 3299 O O . ILE B 1 194 ? 10.547 3.232 5.332 1 98.81 194 ILE B O 1
ATOM 3303 N N . GLY B 1 195 ? 11.172 1.146 4.707 1 98.81 195 GLY B N 1
ATOM 3304 C CA . GLY B 1 195 ? 10.43 0.515 5.785 1 98.81 195 GLY B CA 1
ATOM 3305 C C . GLY B 1 195 ? 10.828 1.018 7.16 1 98.81 195 GLY B C 1
ATOM 3306 O O . GLY B 1 195 ? 9.969 1.339 7.984 1 98.81 195 GLY B O 1
ATOM 3307 N N . LYS B 1 196 ? 12.086 1.083 7.348 1 98.81 196 LYS B N 1
ATOM 3308 C CA . LYS B 1 196 ? 12.625 1.498 8.641 1 98.81 196 LYS B CA 1
ATOM 3309 C C . LYS B 1 196 ? 12.273 2.955 8.938 1 98.81 196 LYS B C 1
ATOM 3311 O O . LYS B 1 196 ? 11.852 3.283 10.047 1 98.81 196 LYS B O 1
ATOM 3316 N N . ALA B 1 197 ? 12.453 3.824 7.988 1 98.94 197 ALA B N 1
ATOM 3317 C CA . ALA B 1 197 ? 12.18 5.246 8.172 1 98.94 197 ALA B CA 1
ATOM 3318 C C . ALA B 1 197 ? 10.711 5.484 8.492 1 98.94 197 ALA B C 1
ATOM 3320 O O . ALA B 1 197 ? 10.375 6.277 9.375 1 98.94 197 ALA B O 1
ATOM 3321 N N . VAL B 1 198 ? 9.867 4.809 7.781 1 98.94 198 VAL B N 1
ATOM 3322 C CA . VAL B 1 198 ? 8.43 4.996 7.973 1 98.94 198 VAL B CA 1
ATOM 3323 C C . VAL B 1 198 ? 8.008 4.438 9.328 1 98.94 198 VAL B C 1
ATOM 3325 O O . VAL B 1 198 ? 7.27 5.086 10.07 1 98.94 198 VAL B O 1
ATOM 3328 N N . TYR B 1 199 ? 8.477 3.232 9.648 1 98.94 199 TYR B N 1
ATOM 3329 C CA . TYR B 1 199 ? 8.156 2.66 10.953 1 98.94 199 TYR B CA 1
ATOM 3330 C C . TYR B 1 199 ? 8.539 3.615 12.078 1 98.94 199 TYR B C 1
ATOM 3332 O O . TYR B 1 199 ? 7.734 3.893 12.969 1 98.94 199 TYR B O 1
ATOM 3340 N N . GLN B 1 200 ? 9.711 4.117 12 1 98.94 200 GLN B N 1
ATOM 3341 C CA . GLN B 1 200 ? 10.219 5.004 13.047 1 98.94 200 GLN B CA 1
ATOM 3342 C C . GLN B 1 200 ? 9.438 6.316 13.078 1 98.94 200 GLN B C 1
ATOM 3344 O O . GLN B 1 200 ? 9.062 6.793 14.156 1 98.94 200 GLN B O 1
ATOM 3349 N N . SER B 1 201 ? 9.18 6.879 11.922 1 98.94 201 SER B N 1
ATOM 3350 C CA . SER B 1 201 ? 8.523 8.18 11.891 1 98.94 201 SER B CA 1
ATOM 3351 C C . SER B 1 201 ? 7.066 8.07 12.32 1 98.94 201 SER B C 1
ATOM 3353 O O . SER B 1 201 ? 6.547 8.961 13.008 1 98.94 201 SER B O 1
ATOM 3355 N N . VAL B 1 202 ? 6.383 7.012 11.914 1 98.88 202 VAL B N 1
ATOM 3356 C CA . VAL B 1 202 ? 5.004 6.816 12.344 1 98.88 202 VAL B CA 1
ATOM 3357 C C . VAL B 1 202 ? 4.957 6.559 13.852 1 98.88 202 VAL B C 1
ATOM 3359 O O . VAL B 1 202 ? 4.109 7.105 14.555 1 98.88 202 VAL B O 1
ATOM 3362 N N . SER B 1 203 ? 5.895 5.734 14.359 1 98.81 203 SER B N 1
ATOM 3363 C CA . SER B 1 203 ? 5.961 5.48 15.797 1 98.81 203 SER B CA 1
ATOM 3364 C C . SER B 1 203 ? 6.172 6.777 16.578 1 98.81 203 SER B C 1
ATOM 3366 O O . SER B 1 203 ? 5.508 7.012 17.594 1 98.81 203 SER B O 1
ATOM 3368 N N . GLN B 1 204 ? 7.102 7.547 16.094 1 98.75 204 GLN B N 1
ATOM 3369 C CA . GLN B 1 204 ? 7.34 8.844 16.719 1 98.75 204 GLN B CA 1
ATOM 3370 C C . GLN B 1 204 ? 6.102 9.734 16.641 1 98.75 204 GLN B C 1
ATOM 3372 O O . GLN B 1 204 ? 5.762 10.414 17.609 1 98.75 204 GLN B O 1
ATOM 3377 N N . GLY B 1 205 ? 5.469 9.734 15.453 1 98.38 205 GLY B N 1
ATOM 3378 C CA . GLY B 1 205 ? 4.25 10.508 15.289 1 98.38 205 GLY B CA 1
ATOM 3379 C C . GLY B 1 205 ? 3.148 10.094 16.25 1 98.38 205 GLY B C 1
ATOM 3380 O O . GLY B 1 205 ? 2.426 10.945 16.766 1 98.38 205 GLY B O 1
ATOM 3381 N N . ILE B 1 206 ? 3.006 8.828 16.469 1 98.19 206 ILE B N 1
ATOM 3382 C CA . ILE B 1 206 ? 2.008 8.312 17.406 1 98.19 206 ILE B CA 1
ATOM 3383 C C . ILE B 1 206 ? 2.322 8.797 18.828 1 98.19 206 ILE B C 1
ATOM 3385 O O . ILE B 1 206 ? 1.428 9.234 19.547 1 98.19 206 ILE B O 1
ATOM 3389 N N . SER B 1 207 ? 3.578 8.711 19.172 1 97.62 207 SER B N 1
ATOM 3390 C CA . SER B 1 207 ? 4.004 9.195 20.484 1 97.62 207 SER B CA 1
ATOM 3391 C C . SER B 1 207 ? 3.688 10.68 20.641 1 97.62 207 SER B C 1
ATOM 3393 O O . SER B 1 20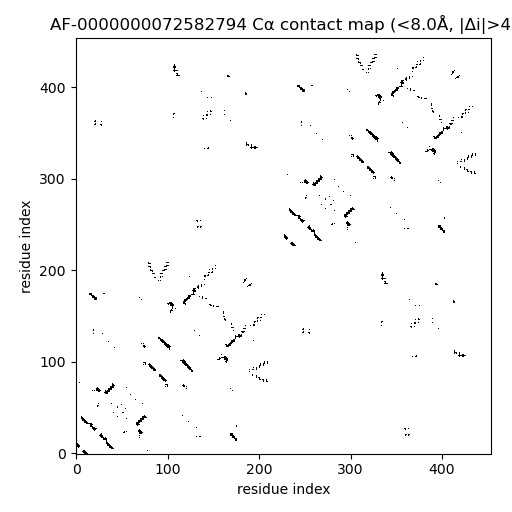7 ? 3.195 11.102 21.688 1 97.62 207 SER B O 1
ATOM 3395 N N . ASN B 1 208 ? 4.012 11.477 19.625 1 96.5 208 ASN B N 1
ATOM 3396 C CA . ASN B 1 208 ? 3.709 12.906 19.641 1 96.5 208 ASN B CA 1
ATOM 3397 C C . ASN B 1 208 ? 2.213 13.156 19.797 1 96.5 208 ASN B C 1
ATOM 3399 O O . ASN B 1 208 ? 1.806 14.07 20.531 1 96.5 208 ASN B O 1
ATOM 3403 N N . TRP B 1 209 ? 1.427 12.422 19.109 1 95 209 TRP B N 1
ATOM 3404 C CA . TRP B 1 209 ? -0.026 12.555 19.141 1 95 209 TRP B CA 1
ATOM 3405 C C . TRP B 1 209 ? -0.573 12.258 20.531 1 95 209 TRP B C 1
ATOM 3407 O O . TRP B 1 209 ? -1.426 12.984 21.047 1 95 209 TRP B O 1
ATOM 3417 N N . LYS B 1 210 ? -0.056 11.195 21.188 1 93.38 210 LYS B N 1
ATOM 3418 C CA . LYS B 1 210 ? -0.476 10.82 22.531 1 93.38 210 LYS B CA 1
ATOM 3419 C C . LYS B 1 210 ? -0.143 11.914 23.547 1 93.38 210 LYS B C 1
ATOM 3421 O O . LYS B 1 210 ? -0.946 12.219 24.438 1 93.38 210 LYS B O 1
ATOM 3426 N N . LYS B 1 211 ? 0.975 12.5 23.359 1 91.88 211 LYS B N 1
ATOM 3427 C CA . LYS B 1 211 ? 1.41 13.562 24.266 1 91.88 211 LYS B CA 1
ATOM 3428 C C . LYS B 1 211 ? 0.537 14.805 24.109 1 91.88 211 LYS B C 1
ATOM 3430 O O . LYS B 1 211 ? 0.254 15.492 25.094 1 91.88 211 LYS B O 1
ATOM 3435 N N . SER B 1 212 ? 0.167 15.078 22.891 1 86.31 212 SER B N 1
ATOM 3436 C CA . SER B 1 212 ? -0.637 16.266 22.625 1 86.31 212 SER B CA 1
ATOM 3437 C C . SER B 1 212 ? -2.045 16.109 23.188 1 86.31 212 SER B C 1
ATOM 3439 O O . SER B 1 212 ? -2.701 17.109 23.5 1 86.31 212 SER B O 1
ATOM 3441 N N . LYS B 1 213 ? -2.564 14.938 23.297 1 78.31 213 LYS B N 1
ATOM 3442 C CA . LYS B 1 213 ? -3.893 14.68 23.844 1 78.31 213 LYS B CA 1
ATOM 3443 C C . LYS B 1 213 ? -3.883 14.789 25.375 1 78.31 213 LYS B C 1
ATOM 3445 O O . LYS B 1 213 ? -4.879 15.188 25.969 1 78.31 213 LYS B O 1
ATOM 3450 N N . PHE B 1 214 ? -2.809 14.383 25.906 1 70.44 214 PHE B N 1
ATOM 3451 C CA . PHE B 1 214 ? -2.678 14.5 27.359 1 70.44 214 PHE B CA 1
ATOM 3452 C C . PHE B 1 214 ? -2.543 15.961 27.766 1 70.44 214 PHE B C 1
ATOM 3454 O O . PHE B 1 214 ? -3.102 16.375 28.781 1 70.44 214 PHE B O 1
ATOM 3461 N N . LYS B 1 215 ? -1.917 16.75 26.953 1 61.62 215 LYS B N 1
ATOM 3462 C CA . LYS B 1 215 ? -1.745 18.156 27.281 1 61.62 215 LYS B CA 1
ATOM 3463 C C . LYS B 1 215 ? -3.072 18.906 27.203 1 61.62 215 LYS B C 1
ATOM 3465 O O . LYS B 1 215 ? -3.352 19.781 28.031 1 61.62 215 LYS B O 1
ATOM 3470 N N . VAL B 1 216 ? -3.898 18.469 26.344 1 51.88 216 VAL B N 1
ATOM 3471 C CA . VAL B 1 216 ? -5.188 19.141 26.234 1 51.88 216 VAL B CA 1
ATOM 3472 C C . VAL B 1 216 ? -6.09 18.734 27.391 1 51.88 216 VAL B C 1
ATOM 3474 O O . VAL B 1 216 ? -6.836 19.562 27.922 1 51.88 216 VAL B O 1
ATOM 3477 N N . LYS B 1 217 ? -6.012 17.531 27.891 1 51.78 217 LYS B N 1
ATOM 3478 C CA . LYS B 1 217 ? -6.809 17.078 29.031 1 51.78 217 LYS B CA 1
ATOM 3479 C C . LYS B 1 217 ? -6.359 17.781 30.312 1 51.78 217 LYS B C 1
ATOM 3481 O O . LYS B 1 217 ? -7.188 18.156 31.156 1 51.78 217 LYS B O 1
ATOM 3486 N N . THR B 1 218 ? -5.066 17.953 30.422 1 46.56 218 THR B N 1
ATOM 3487 C CA . THR B 1 218 ? -4.586 18.609 31.641 1 46.56 218 THR B CA 1
ATOM 3488 C C . THR B 1 218 ? -4.973 20.094 31.641 1 46.56 218 THR B C 1
ATOM 3490 O O . THR B 1 218 ? -5.246 20.656 32.688 1 46.56 218 THR B O 1
ATOM 3493 N N . LYS B 1 219 ? -5.035 20.719 30.422 1 49.06 219 LYS B N 1
ATOM 3494 C CA . LYS B 1 219 ? -5.43 22.125 30.391 1 49.06 219 LYS B CA 1
ATOM 3495 C C . LYS B 1 219 ? -6.918 22.281 30.703 1 49.06 219 LYS B C 1
ATOM 3497 O O . LYS B 1 219 ? -7.336 23.297 31.266 1 49.06 219 LYS B O 1
ATOM 3502 N N . ARG B 1 220 ? -7.73 21.312 30.375 1 47.41 220 ARG B N 1
ATOM 3503 C CA . ARG B 1 220 ? -9.156 21.422 30.688 1 47.41 220 ARG B CA 1
ATOM 3504 C C . ARG B 1 220 ? -9.406 21.203 32.188 1 47.41 220 ARG B C 1
ATOM 3506 O O . ARG B 1 220 ? -10.391 21.719 32.719 1 47.41 220 ARG B O 1
ATOM 3513 N N . CYS B 1 221 ? -8.609 20.359 32.781 1 41.25 221 CYS B N 1
ATOM 3514 C CA . CYS B 1 221 ? -8.867 20.094 34.219 1 41.25 221 CYS B CA 1
ATOM 3515 C C . CYS B 1 221 ? -8.484 21.297 35.062 1 41.25 221 CYS B C 1
ATOM 3517 O O . CYS B 1 221 ? -8.766 21.328 36.25 1 41.25 221 CYS B O 1
ATOM 3519 N N . LYS B 1 222 ? -7.738 22.219 34.469 1 42.03 222 LYS B N 1
ATOM 3520 C CA . LYS B 1 222 ? -7.309 23.312 35.344 1 42.03 222 LYS B CA 1
ATOM 3521 C C . LYS B 1 222 ? -8.375 24.406 35.438 1 42.03 222 LYS B C 1
ATOM 3523 O O . LYS B 1 222 ? -8.102 25.5 35.938 1 42.03 222 LYS B O 1
ATOM 3528 N N . TYR B 1 223 ? -9.492 24.156 34.719 1 37.91 223 TYR B N 1
ATOM 3529 C CA . TYR B 1 223 ? -10.43 25.219 35.062 1 37.91 223 TYR B CA 1
ATOM 3530 C C . TYR B 1 223 ? -11.023 24.984 36.438 1 37.91 223 TYR B C 1
ATOM 3532 O O . TYR B 1 223 ? -11.547 23.906 36.719 1 37.91 223 TYR B O 1
ATOM 3540 N N . PRO B 1 224 ? -10.664 25.688 37.406 1 37.78 224 PRO B N 1
ATOM 3541 C CA . PRO B 1 224 ? -11.203 25.672 38.781 1 37.78 224 PRO B CA 1
ATOM 3542 C C . PRO B 1 224 ? -12.727 25.734 38.812 1 37.78 224 PRO B C 1
ATOM 3544 O O . PRO B 1 224 ? -13.336 26.484 38.062 1 37.78 224 PRO B O 1
ATOM 3547 N N . LEU B 1 225 ? -13.414 24.641 39.156 1 35.66 225 LEU B N 1
ATOM 3548 C CA . LEU B 1 225 ? -14.797 24.719 39.625 1 35.66 225 LEU B CA 1
ATOM 3549 C C . LEU B 1 225 ? -14.984 25.891 40.562 1 35.66 225 LEU B C 1
ATOM 3551 O O . LEU B 1 225 ? -14.297 25.969 41.594 1 35.66 225 LEU B O 1
ATOM 3555 N N . SER B 1 226 ? -15.219 27.062 40.125 1 31.19 226 SER B N 1
ATOM 3556 C CA . SER B 1 226 ? -15.742 28.078 41.031 1 31.19 226 SER B CA 1
ATOM 3557 C C . SER B 1 226 ? -16.797 27.484 41.969 1 31.19 226 SER B C 1
ATOM 3559 O O . SER B 1 226 ? -17.734 26.844 41.531 1 31.19 226 SER B O 1
ATOM 3561 N N . LEU B 1 227 ? -16.484 27.281 43.281 1 26.5 227 LEU B N 1
ATOM 3562 C CA . LEU B 1 227 ? -17.453 27.359 44.375 1 26.5 227 LEU B CA 1
ATOM 3563 C C . LEU B 1 227 ? -18.156 28.719 44.375 1 26.5 227 LEU B C 1
ATOM 3565 O O . LEU B 1 227 ? -17.516 29.75 44.156 1 26.5 227 LEU B O 1
#

InterPro domains:
  IPR002808 Adenosylcobinamide amidohydrolase, CbiZ [PF01955] (12-202)
  IPR052209 Adenosylcobinamide Amidohydrolase [PTHR35336] (1-213)

Organism: Leptospira interrogans serogroup Icterohaemorrhagiae serovar Lai (strain 56601) (NCBI:txid189518)

pLDDT: mean 90.82, std 13.86, range [25.78, 98.94]

Solvent-accessible surface area (backbone atoms only — not comparable to full-atom values): 22883 Å² total; per-residue (Å²): 95,79,46,74,56,94,53,34,35,35,41,46,49,93,56,44,15,28,32,44,23,53,35,79,35,56,41,26,83,34,68,61,27,38,31,42,36,38,37,50,44,51,76,84,68,59,42,94,83,49,53,68,58,61,51,48,52,53,51,36,57,72,67,64,63,78,71,48,47,32,32,41,77,39,70,49,70,71,87,50,47,20,72,28,76,47,75,57,97,93,39,38,34,36,20,42,22,41,44,26,69,62,29,36,30,40,74,35,39,75,52,66,89,65,96,43,72,27,28,36,40,38,38,38,39,37,70,55,34,51,42,68,35,30,44,51,44,41,49,37,41,42,31,35,15,42,25,49,32,35,43,73,66,60,42,73,32,97,88,43,63,13,40,44,30,34,55,54,43,51,36,43,32,17,35,64,53,86,46,84,58,83,71,35,38,44,58,28,70,64,20,11,47,45,12,35,26,32,25,52,13,45,42,48,6,47,54,44,42,55,52,55,54,51,53,52,52,56,60,59,64,64,57,74,77,79,129,95,78,47,76,56,94,55,34,36,36,42,47,50,94,57,44,15,27,31,43,24,54,34,78,35,56,42,26,83,33,67,60,27,38,33,41,37,38,37,50,44,51,75,84,68,60,42,94,83,48,54,68,58,61,51,48,53,54,50,36,57,73,68,65,63,79,70,50,48,32,31,42,78,39,70,49,70,71,86,50,47,21,72,29,78,48,75,57,96,94,39,40,35,36,19,40,22,41,46,27,67,61,28,36,29,39,75,34,40,76,51,65,91,65,94,44,72,26,29,37,41,38,39,37,40,38,71,54,33,52,42,68,35,31,44,51,43,40,49,36,40,42,30,36,14,42,24,50,31,36,43,75,64,61,41,71,32,96,88,41,61,13,40,45,31,35,56,54,45,50,36,42,33,17,37,64,53,86,44,84,58,82,70,34,41,43,57,29,70,67,20,12,48,45,12,34,27,32,24,51,12,45,41,48,6,48,53,44,41,55,53,54,53,50,53,52,52,55,60,61,65,63,58,73,78,80,130

Nearest PDB structures (foldseek):
  7yu2-assembly1_A  TM=5.751E-01  e=9.052E-05  Arthrobacter
  7yu1-assembly1_A  TM=5.553E-01  e=7.999E-05  Arthrobacter
  7yu1-assembly1_B  TM=5.821E-01  e=2.590E-04  Arthrobacter
  5xyo-assembly1_A-2  TM=5.664E-01  e=3.316E-04  Flavobacterium sp. KI723T1
  1xhk-assembly1_A  TM=3.739E-01  e=5.975E-02  Methanocaldococcus jannaschii

Sequence (454 aa):
MIYIKDSWLEVNFEEPHNVLSWALIGGGWKEQVDCVLWHRVKDEDLTLEVDPIDYFYKSLLYKKESRNGVGFLTSVSLENYSEVILEKQNLKIRSVVTVGLGNSVRIGDPPFQSNSYGTINILVQCSIPFDLNTSLEAVSLITEARTLAVLEAKIRCKTGLATGTGTDCIAFASPSCISTKRYTGKHTLSGHLIGKAVYQSVSQGISNWKKSKFKVKTKRCKYPLSLMIYIKDSWLEVNFEEPHNVLSWALIGGGWKEQVDCVLWHRVKDEDLTLEVDPIDYFYKSLLYKKESRNGVGFLTSVSLENYSEVILEKQNLKIRSVVTVGLGNSVRIGDPPFQSNSYGTINILVQCSIPFDLNTSLEAVSLITEARTLAVLEAKIRCKTGLATGTGTDCIAFASPSCISTKRYTGKHTLSGHLIGKAVYQSVSQGISNWKKSKFKVKTKRCKYPLSL

Foldseek 3Di:
DWDDDDQKIKDFDPWFKWKAKCALPPHHTDTRAGIEMEGADAPVQDDPPDDPSVSVVVVCVVVVPDTRYGYHYFHDDPVLKFWDWDDDPRKIKIKIKAWFCQAFAAPPDDDDDDPDDIEIEMEIEIAADDDPVQQVQLVVLLLVLQQVLQQVVQPADPVGGGSGGPHYMYMYIYHNDDHPDDHQDCPDPNSVVSSVRSNVRSNSNVVSNVVVVVVVVVVVVPPDPDD/DWDDDDQKIKDFDPWFKWKAKCALPPHHTDTRAGIEMEGADAPVQDDPPDDPSVSVVVVCVVVVPDTRYGYHYFHDDPVLKFWDWDDDPRKIKIKIKAWFCQAFAAPPDDDDDDPDDIEIEMEIEIAADDDPVQQVQLVVLLLVLQQVLQQVVQPADDVGGGSGGPHYIYMYIYHNDDHPDDHQDCPDPNSVVSSVRSNVRSNSNVVSNVVVVVVVVVVVVPPDPDD